Protein AF-A0A183VDT4-F1 (afdb_monomer_lite)

pLDDT: mean 70.48, std 14.15, range [27.38, 89.38]

Radius of gyration: 46.26 Å; chains: 1; bounding box: 141×77×136 Å

Foldseek 3Di:
DDDDDDDPVVVLLVVLLVVLVVLLPDPDDPVVSQVVLPDPDPSSLSSNLNNLVSNLVVPPDPVCLVVNLVSLLVSLLSLLVVLLVLVVVVVVVVVPDPDDDDPDDQDPSNVVNVVSLVVLLVSLVDVSCLVPVVSSLVSNVVSVPLVSQLSSCVVNVVLVSNLVSCVVVVVLVVSLVSCLVVLAQVCCLVCLLVSLVPPQQSSLVSVVVSPPSYDVVSCVVSLVSLVPDPVSLVSSLVSLVVCVVVVSDAQSSVLVNLVSCLVPPLPVNVVVLVVQDQALVSRRYDLVSNCVSVSPNLSSCSSVVVLQVSLVVCLVPHLVSSLVSLVVLVVVCVVVPDPPDDDDPDDNDDPVSSVSSLQVSCLRDVPPCVVPDDPPDDPVVSVVSNVVSVVVVVVVVVVVVVVVVVVVVVVVVVVVVVVVVVVVVVVVVVVVVVVVVVVVVVCCVVVVPDDDD

Sequence (453 aa):
MVFILRDPVTMWLSKYIAAAELLAQSSDPFEVSVLNFLSTADDRRDGLKRFLDLQLNKMTASEDMIRRDALVFWLLDVQLTELAELRQSGGRRSTLEPETGQAGVMTPAEIRLKNVKQQLELFFERPVVSSNREAVYKLMMSHADFDSQLALAQRLQDYETVIDIYLLQSQYKKALEVIQNQHIPMFYYKYSSVLIEQCPFELIAAWINEDTNLQADLLLPSLYRCQREPKMIAAALKYIKFVIGRGTASKSIHNFMISLSSTYKPNELFAYFEKCGLDKTLVPYDVEFALRLKQCSVHLYCVDGLYDEAVSLALTFDVELAKKCAMLTNESAEEESDLLLLGSNGPRFPLEMRRRIWMKIGSHSARDLLPFFPEFTTIEHFKDPLCACLKEHSGKIMELQREMKEATEELQREMKEATEVADEIHKQMAKLKKRSVAFFFLFFFEGGGRFGE

Organism: Toxocara canis (NCBI:txid6265)

Secondary structure (DSSP, 8-state):
-------HHHHHHHHHHHHHHHHHHS---HHHHHHTT-SS-HHHHHHHHHHHHHHHHH---GGGHHHHHHHHHHHHHHHHHHHHHHHHHHHHHHTTS-----TT---HHHHHHHHHHHHHHHHTTSHHHHHSHHHHHHHHHHTT-HHHHHHHHHHHT-HHHHHHHHHHTT-HHHHHHHHHHHT-HHHHHHHHHHHHHH-HHHHHHHHHHSTTT--GGGGHHHHHHGGG-HHHHHHHHHHHHHHHHHT---HHHHHHHHHHHHHH-HHHHHHHHHHH-S-TTT-SS-HHHHHTT-TTHHHHHHHHT-HHHHHHHHTTT-HHHHHHHHHHHHHTTTTTTT-TTS---PPPPPHHHHHHHHHHHHHH-TTS-GGG--TT--GGGGHHHHHHHHHHHHHHHHHHHHHHHHHHHHHHHHHHHHHHHHHHHHHHHHHHHHHHHHHHHHHHHHH-SS---

Structure (mmCIF, N/CA/C/O backbone):
data_AF-A0A183VDT4-F1
#
_entry.id   AF-A0A183VDT4-F1
#
loop_
_atom_site.group_PDB
_atom_site.id
_atom_site.type_symbol
_atom_site.label_atom_id
_atom_site.label_alt_id
_atom_site.label_comp_id
_atom_site.label_asym_id
_atom_site.label_entity_id
_atom_site.label_seq_id
_atom_site.pdbx_PDB_ins_code
_atom_site.Cartn_x
_atom_site.Cartn_y
_atom_site.Cartn_z
_atom_site.occupancy
_atom_site.B_iso_or_equiv
_atom_site.auth_seq_id
_atom_site.auth_comp_id
_atom_site.auth_asym_id
_atom_site.auth_atom_id
_atom_site.pdbx_PDB_model_num
ATOM 1 N N . MET A 1 1 ? -7.321 3.145 77.506 1.00 32.09 1 MET A N 1
ATOM 2 C CA . MET A 1 1 ? -6.122 2.368 77.137 1.00 32.09 1 MET A CA 1
ATOM 3 C C . MET A 1 1 ? -5.970 2.488 75.632 1.00 32.09 1 MET A C 1
ATOM 5 O O . MET A 1 1 ? -6.909 2.202 74.904 1.00 32.09 1 MET A O 1
ATOM 9 N N . VAL A 1 2 ? -4.870 3.110 75.232 1.00 35.31 2 VAL A N 1
ATOM 10 C CA . VAL A 1 2 ? -4.535 3.605 73.892 1.00 35.31 2 VAL A CA 1
ATOM 11 C C . VAL A 1 2 ? -4.244 2.449 72.934 1.00 35.31 2 VAL A C 1
ATOM 13 O O . VAL A 1 2 ? -3.482 1.580 73.325 1.00 35.31 2 VAL A O 1
ATOM 16 N N . PHE A 1 3 ? -4.786 2.488 71.711 1.00 27.38 3 PHE A N 1
ATOM 17 C CA . PHE A 1 3 ? -4.194 1.976 70.456 1.00 27.38 3 PHE A CA 1
ATOM 18 C C . PHE A 1 3 ? -4.944 2.674 69.295 1.00 27.38 3 PHE A C 1
ATOM 20 O O . PHE A 1 3 ? -6.103 2.376 69.040 1.00 27.38 3 PHE A O 1
ATOM 27 N N . ILE A 1 4 ? -4.493 3.857 68.861 1.00 31.55 4 ILE A N 1
ATOM 28 C CA . ILE A 1 4 ? -3.564 4.104 67.737 1.00 31.55 4 ILE A CA 1
ATOM 29 C C . ILE A 1 4 ? -4.237 3.908 66.360 1.00 31.55 4 ILE A C 1
ATOM 31 O O . ILE A 1 4 ? -4.468 2.791 65.918 1.00 31.55 4 ILE A O 1
ATOM 35 N N . LEU A 1 5 ? -4.519 5.057 65.725 1.00 35.22 5 LEU A N 1
ATOM 36 C CA . LEU A 1 5 ? -4.495 5.363 64.285 1.00 35.22 5 LEU A CA 1
ATOM 37 C C . LEU A 1 5 ? -4.929 4.242 63.315 1.00 35.22 5 LEU A C 1
ATOM 39 O O . LEU A 1 5 ? -4.122 3.420 62.892 1.00 35.22 5 LEU A O 1
ATOM 43 N N . ARG A 1 6 ? -6.188 4.296 62.862 1.00 29.97 6 ARG A N 1
ATOM 44 C CA . ARG A 1 6 ? -6.609 3.747 61.562 1.00 29.97 6 ARG A CA 1
ATOM 45 C C . ARG A 1 6 ? -7.329 4.838 60.775 1.00 29.97 6 ARG A C 1
ATOM 47 O O . ARG A 1 6 ? -8.146 5.568 61.328 1.00 29.97 6 ARG A O 1
ATOM 54 N N . ASP A 1 7 ? -6.942 4.970 59.517 1.00 31.56 7 ASP A N 1
ATOM 55 C CA . ASP A 1 7 ? -7.120 6.147 58.673 1.00 31.56 7 ASP A CA 1
ATOM 56 C C . ASP A 1 7 ? -8.562 6.681 58.583 1.00 31.56 7 ASP A C 1
ATOM 58 O O . ASP A 1 7 ? -9.485 5.912 58.287 1.00 31.56 7 ASP A O 1
ATOM 62 N N . PRO A 1 8 ? -8.776 8.007 58.724 1.00 31.92 8 PRO A N 1
ATOM 63 C CA . PRO A 1 8 ? -10.103 8.619 58.656 1.00 31.92 8 PRO A CA 1
ATOM 64 C C . PRO A 1 8 ? -10.796 8.415 57.302 1.00 31.92 8 PRO A C 1
ATOM 66 O O . PRO A 1 8 ? -12.018 8.438 57.248 1.00 31.92 8 PRO A O 1
ATOM 69 N N . VAL A 1 9 ? -10.059 8.134 56.224 1.00 38.28 9 VAL A N 1
ATOM 70 C CA . VAL A 1 9 ? -10.610 7.910 54.873 1.00 38.28 9 VAL A CA 1
ATOM 71 C C . VAL A 1 9 ? -11.508 6.665 54.810 1.00 38.28 9 VAL A C 1
ATOM 73 O O . VAL A 1 9 ? -12.520 6.656 54.117 1.00 38.28 9 VAL A O 1
ATOM 76 N N . THR A 1 10 ? -11.210 5.622 55.590 1.00 37.66 10 THR A N 1
ATOM 77 C CA . THR A 1 10 ? -11.985 4.364 55.561 1.00 37.66 10 THR A CA 1
ATOM 78 C C . THR A 1 10 ? -13.357 4.476 56.234 1.00 37.66 10 THR A C 1
ATOM 80 O O . THR A 1 10 ? -14.294 3.765 55.871 1.00 37.66 10 THR A O 1
ATOM 83 N N . MET A 1 11 ? -13.509 5.407 57.179 1.00 33.94 11 MET A N 1
ATOM 84 C CA . MET A 1 11 ? -14.724 5.557 57.983 1.00 33.94 11 MET A CA 1
ATOM 85 C C . MET A 1 11 ? -15.829 6.364 57.270 1.00 33.94 11 MET A C 1
ATOM 87 O O . MET A 1 11 ? -16.999 6.266 57.645 1.00 33.94 11 MET A O 1
ATOM 91 N N . TRP A 1 12 ? -15.486 7.134 56.230 1.00 38.72 12 TRP A N 1
ATOM 92 C CA . TRP A 1 12 ? -16.453 7.880 55.409 1.00 38.72 12 TRP A CA 1
ATOM 93 C C . TRP A 1 12 ? -16.992 7.061 54.227 1.00 38.72 12 TRP A C 1
ATOM 95 O O . TRP A 1 12 ? -18.193 7.133 53.965 1.00 38.72 12 TRP A O 1
ATOM 105 N N . LEU A 1 13 ? -16.175 6.197 53.607 1.00 45.81 13 LEU A N 1
ATOM 106 C CA . LEU A 1 13 ? -16.614 5.290 52.531 1.00 45.81 13 LEU A CA 1
ATOM 107 C C . LEU A 1 13 ? -17.767 4.363 52.961 1.00 45.81 13 LEU A C 1
ATOM 109 O O . LEU A 1 13 ? -18.722 4.149 52.216 1.00 45.81 13 LEU A O 1
ATOM 113 N N . SER A 1 14 ? -17.720 3.840 54.190 1.00 54.03 14 SER A N 1
ATOM 114 C CA . SER A 1 14 ? -18.731 2.894 54.683 1.00 54.03 14 SER A CA 1
ATOM 115 C C . SER A 1 14 ? -20.123 3.525 54.858 1.00 54.03 14 SER A C 1
ATOM 117 O O . SER A 1 14 ? -21.125 2.823 54.738 1.00 54.03 14 SER A O 1
ATOM 119 N N . LYS A 1 15 ? -20.214 4.846 55.085 1.00 65.31 15 LYS A N 1
ATOM 120 C CA . LYS A 1 15 ? -21.497 5.529 55.333 1.00 65.31 15 LYS A CA 1
ATOM 121 C C . LYS A 1 15 ? -22.358 5.644 54.079 1.00 65.31 15 LYS A C 1
ATOM 123 O O . LYS A 1 15 ? -23.569 5.473 54.168 1.00 65.31 15 LYS A O 1
ATOM 128 N N . TYR A 1 16 ? -21.752 5.908 52.924 1.00 67.12 16 TYR A N 1
ATOM 129 C CA . TYR A 1 16 ? -22.498 6.094 51.676 1.00 67.12 16 TYR A CA 1
ATOM 130 C C . TYR A 1 16 ? -22.903 4.767 51.029 1.00 67.12 16 TYR A C 1
ATOM 132 O O . TYR A 1 16 ? -23.996 4.675 50.479 1.00 67.12 16 TYR A O 1
ATOM 140 N N . ILE A 1 17 ? -22.084 3.721 51.169 1.00 71.06 17 ILE A N 1
ATOM 141 C CA . ILE A 1 17 ? -22.429 2.355 50.740 1.00 71.06 17 ILE A CA 1
ATOM 142 C C . ILE A 1 17 ? -23.601 1.814 51.576 1.00 71.06 17 ILE A C 1
ATOM 144 O O . ILE A 1 17 ? -24.560 1.281 51.022 1.00 71.06 17 ILE A O 1
ATOM 148 N N . ALA A 1 18 ? -23.577 2.018 52.898 1.00 68.69 18 ALA A N 1
ATOM 149 C CA . ALA A 1 18 ? -24.689 1.642 53.773 1.00 68.69 18 ALA A CA 1
ATOM 150 C C . ALA A 1 18 ? -25.957 2.473 53.494 1.00 68.69 18 ALA A C 1
ATOM 152 O O . ALA A 1 18 ? -27.064 1.937 53.486 1.00 68.69 18 ALA A O 1
ATOM 153 N N . ALA A 1 19 ? -25.810 3.773 53.210 1.00 67.50 19 ALA A N 1
ATOM 154 C CA . ALA A 1 19 ? -26.929 4.622 52.803 1.00 67.50 19 ALA A CA 1
ATOM 155 C C . ALA A 1 19 ? -27.547 4.166 51.470 1.00 67.50 19 ALA A C 1
ATOM 157 O O . ALA A 1 19 ? -28.767 4.180 51.331 1.00 67.50 19 ALA A O 1
ATOM 158 N N . ALA A 1 20 ? -26.729 3.713 50.516 1.00 70.44 20 ALA A N 1
ATOM 159 C CA . ALA A 1 20 ? -27.194 3.154 49.250 1.00 70.44 20 ALA A CA 1
ATOM 160 C C . ALA A 1 20 ? -28.019 1.873 49.444 1.00 70.44 20 ALA A C 1
ATOM 162 O O . ALA A 1 20 ? -29.028 1.692 48.770 1.00 70.44 20 ALA A O 1
ATOM 163 N N . GLU A 1 21 ? -27.642 1.004 50.385 1.00 72.19 21 GLU A N 1
ATOM 164 C CA . GLU A 1 21 ? -28.403 -0.212 50.704 1.00 72.19 21 GLU A CA 1
ATOM 165 C C . GLU A 1 21 ? -29.763 0.094 51.343 1.00 72.19 21 GLU A C 1
ATOM 167 O O . GLU A 1 21 ? -30.758 -0.548 51.001 1.00 72.19 21 GLU A O 1
ATOM 172 N N . LEU A 1 22 ? -29.826 1.111 52.208 1.00 70.31 22 LEU A N 1
ATOM 173 C CA . LEU A 1 22 ? -31.072 1.573 52.826 1.00 70.31 22 LEU A CA 1
ATOM 174 C C . LEU A 1 22 ? -31.999 2.256 51.811 1.00 70.31 22 LEU A C 1
ATOM 176 O O . LEU A 1 22 ? -33.182 1.929 51.753 1.00 70.31 22 LEU A O 1
ATOM 180 N N . LEU A 1 23 ? -31.462 3.144 50.969 1.00 67.62 23 LEU A N 1
ATOM 181 C CA . LEU A 1 23 ? -32.224 3.822 49.912 1.00 67.62 23 LEU A CA 1
ATOM 182 C C . LEU A 1 23 ? -32.642 2.870 48.790 1.00 67.62 23 LEU A C 1
ATOM 184 O O . LEU A 1 23 ? -33.663 3.075 48.146 1.00 67.62 23 LEU A O 1
ATOM 188 N N . ALA A 1 24 ? -31.889 1.795 48.551 1.00 66.88 24 ALA A N 1
ATOM 189 C CA . ALA A 1 24 ? -32.329 0.764 47.622 1.00 66.88 24 ALA A CA 1
ATOM 190 C C . ALA A 1 24 ? -33.569 0.029 48.148 1.00 66.88 24 ALA A C 1
ATOM 192 O O . ALA A 1 24 ? -34.346 -0.478 47.342 1.00 66.88 24 ALA A O 1
ATOM 193 N N . GLN A 1 25 ? -33.747 -0.080 49.469 1.00 69.56 25 GLN A N 1
ATOM 194 C CA . GLN A 1 25 ? -34.894 -0.733 50.109 1.00 69.56 25 GLN A CA 1
ATOM 195 C C . GLN A 1 25 ? -36.081 0.208 50.355 1.00 69.56 25 GLN A C 1
ATOM 197 O O . GLN A 1 25 ? -37.176 -0.290 50.612 1.00 69.56 25 GLN A O 1
ATOM 202 N N . SER A 1 26 ? -35.887 1.527 50.280 1.00 66.69 26 SER A N 1
ATOM 203 C CA . SER A 1 26 ? -36.968 2.492 50.470 1.00 66.69 26 SER A CA 1
ATOM 204 C C . SER A 1 26 ? -37.881 2.579 49.243 1.00 66.69 26 SER A C 1
ATOM 206 O O . SER A 1 26 ? -37.487 2.280 48.116 1.00 66.69 26 SER A O 1
ATOM 208 N N . SER A 1 27 ? -39.132 2.980 49.472 1.00 61.91 27 SER A N 1
ATOM 209 C CA . SER A 1 27 ? -40.151 3.181 48.429 1.00 61.91 27 SER A CA 1
ATOM 210 C C . SER A 1 27 ? -40.036 4.547 47.737 1.00 61.91 27 SER A C 1
ATOM 212 O O . SER A 1 27 ? -41.000 5.009 47.125 1.00 61.91 27 SER A O 1
ATOM 214 N N . ASP A 1 28 ? -38.899 5.225 47.887 1.00 66.62 28 ASP A N 1
ATOM 215 C CA . ASP A 1 28 ? -38.695 6.567 47.354 1.00 66.62 28 ASP A CA 1
ATOM 216 C C . ASP A 1 28 ? -38.531 6.529 45.825 1.00 66.62 28 ASP A C 1
ATOM 218 O O . ASP A 1 28 ? -37.969 5.570 45.283 1.00 66.62 28 ASP A O 1
ATOM 222 N N . PRO A 1 29 ? -38.999 7.566 45.103 1.00 73.06 29 PRO A N 1
ATOM 223 C CA . PRO A 1 29 ? -38.822 7.649 43.659 1.00 73.06 29 PRO A CA 1
ATOM 224 C C . PRO A 1 29 ? -37.334 7.656 43.289 1.00 73.06 29 PRO A C 1
ATOM 226 O O . PRO A 1 29 ? -36.508 8.308 43.937 1.00 73.06 29 PRO A O 1
ATOM 229 N N . PHE A 1 30 ? -37.004 6.921 42.226 1.00 70.81 30 PHE A N 1
ATOM 230 C CA . PHE A 1 30 ? -35.634 6.659 41.782 1.00 70.81 30 PHE A CA 1
ATOM 231 C C . PHE A 1 30 ? -34.810 7.943 41.613 1.00 70.81 30 PHE A C 1
ATOM 233 O O . PHE A 1 30 ? -33.656 8.000 42.035 1.00 70.81 30 PHE A O 1
ATOM 240 N N . GLU A 1 31 ? -35.416 8.996 41.065 1.00 74.25 31 GLU A N 1
ATOM 241 C CA . GLU A 1 31 ? -34.773 10.282 40.794 1.00 74.25 31 GLU A CA 1
ATOM 242 C C . GLU A 1 31 ? -34.306 10.980 42.077 1.00 74.25 31 GLU A C 1
ATOM 244 O O . GLU A 1 31 ? -33.220 11.559 42.112 1.00 74.25 31 GLU A O 1
ATOM 249 N N . VAL A 1 32 ? -35.096 10.894 43.151 1.00 71.00 32 VAL A N 1
ATOM 250 C CA . VAL A 1 32 ? -34.778 11.525 44.441 1.00 71.00 32 VAL A CA 1
ATOM 251 C C . VAL A 1 32 ? -33.628 10.790 45.123 1.00 71.00 32 VAL A C 1
ATOM 253 O O . VAL A 1 32 ? -32.700 11.421 45.631 1.00 71.00 32 VAL A O 1
ATOM 256 N N . SER A 1 33 ? -33.640 9.458 45.069 1.00 70.25 33 SER A N 1
ATOM 257 C CA . SER A 1 33 ? -32.549 8.632 45.591 1.00 70.25 33 SER A CA 1
ATOM 258 C C . SER A 1 33 ? -31.241 8.871 44.834 1.00 70.25 33 SER A C 1
ATOM 260 O O . SER A 1 33 ? -30.191 8.996 45.459 1.00 70.25 33 SER A O 1
ATOM 262 N N . VAL A 1 34 ? -31.299 9.018 43.508 1.00 72.00 34 VAL A N 1
ATOM 263 C CA . VAL A 1 34 ? -30.141 9.313 42.648 1.00 72.00 34 VAL A CA 1
ATOM 264 C C . VAL A 1 34 ? -29.559 10.706 42.898 1.00 72.00 34 VAL A C 1
ATOM 266 O O . VAL A 1 34 ? -28.339 10.849 43.007 1.00 72.00 34 VAL A O 1
ATOM 269 N N . LEU A 1 35 ? -30.404 11.734 43.024 1.00 69.69 35 LEU A N 1
ATOM 270 C CA . LEU A 1 35 ? -29.964 13.119 43.232 1.00 69.69 35 LEU A CA 1
ATOM 271 C C . LEU A 1 35 ? -29.100 13.285 44.487 1.00 69.69 35 LEU A C 1
ATOM 273 O O . LEU A 1 35 ? -28.154 14.073 44.479 1.00 69.69 35 LEU A O 1
ATOM 277 N N . ASN A 1 36 ? -29.357 12.493 45.529 1.00 68.88 36 ASN A N 1
ATOM 278 C CA . ASN A 1 36 ? -28.558 12.501 46.756 1.00 68.88 36 ASN A CA 1
ATOM 279 C C . ASN A 1 36 ? -27.100 12.048 46.538 1.00 68.88 36 ASN A C 1
ATOM 281 O O . ASN A 1 36 ? -26.219 12.402 47.328 1.00 68.88 36 ASN A O 1
ATOM 285 N N . PHE A 1 37 ? -26.831 11.301 45.463 1.00 66.94 37 PHE A N 1
ATOM 286 C CA . PHE A 1 37 ? -25.516 10.743 45.151 1.00 66.94 37 PHE A CA 1
ATOM 287 C C . PHE A 1 37 ? -24.773 11.459 44.008 1.00 66.94 37 PHE A C 1
ATOM 289 O O . PHE A 1 37 ? -23.563 11.287 43.892 1.00 66.94 37 PHE A O 1
ATOM 296 N N . LEU A 1 38 ? -25.436 12.311 43.213 1.00 64.75 38 LEU A N 1
ATOM 297 C CA . LEU A 1 38 ? -24.864 12.993 42.032 1.00 64.75 38 LEU A CA 1
ATOM 298 C C . LEU A 1 38 ? -23.817 14.094 42.328 1.00 64.75 38 LEU A C 1
ATOM 300 O O . LEU A 1 38 ? -23.376 14.798 41.422 1.00 64.75 38 LEU A O 1
ATOM 304 N N . SER A 1 39 ? -23.395 14.284 43.580 1.00 61.59 39 SER A N 1
ATOM 305 C CA . SER A 1 39 ? -22.390 15.302 43.922 1.00 61.59 39 SER A CA 1
ATOM 306 C C . SER A 1 39 ? -20.956 14.857 43.608 1.00 61.59 39 SER A C 1
ATOM 308 O O . SER A 1 39 ? -20.623 13.688 43.772 1.00 61.59 39 SER A O 1
ATOM 310 N N . THR A 1 40 ? -20.075 15.814 43.310 1.00 54.34 40 THR A N 1
ATOM 311 C CA . THR A 1 40 ? -18.668 15.636 42.890 1.00 54.34 40 THR A CA 1
ATOM 312 C C . THR A 1 40 ? -17.706 15.016 43.917 1.00 54.34 40 THR A C 1
ATOM 314 O O . THR A 1 40 ? -16.523 14.886 43.620 1.00 54.34 40 THR A O 1
ATOM 317 N N . ALA A 1 41 ? -18.166 14.625 45.108 1.00 58.94 41 ALA A N 1
ATOM 318 C CA . ALA A 1 41 ? -17.316 13.999 46.120 1.00 58.94 41 ALA A CA 1
ATOM 319 C C . ALA A 1 41 ? -17.096 12.503 45.821 1.00 58.94 41 ALA A C 1
ATOM 321 O O . ALA A 1 41 ? -18.072 11.756 45.720 1.00 58.94 41 ALA A O 1
ATOM 322 N N . ASP A 1 42 ? -15.831 12.072 45.738 1.00 59.47 42 ASP A N 1
ATOM 323 C CA . ASP A 1 42 ? -15.411 10.687 45.436 1.00 59.47 42 ASP A CA 1
ATOM 324 C C . ASP A 1 42 ? -16.174 9.633 46.254 1.00 59.47 42 ASP A C 1
ATOM 326 O O . ASP A 1 42 ? -16.679 8.655 45.706 1.00 59.47 42 ASP A O 1
ATOM 330 N N . ASP A 1 43 ? -16.369 9.881 47.551 1.00 62.53 43 ASP A N 1
ATOM 331 C CA . ASP A 1 43 ? -17.018 8.933 48.465 1.00 62.53 43 ASP A CA 1
ATOM 332 C C . ASP A 1 43 ? -18.502 8.667 48.135 1.00 62.53 43 ASP A C 1
ATOM 334 O O . ASP A 1 43 ? -19.059 7.643 48.536 1.00 62.53 43 ASP A O 1
ATOM 338 N N . ARG A 1 44 ? -19.172 9.577 47.408 1.00 67.38 44 ARG A N 1
ATOM 339 C CA . ARG A 1 44 ? -20.587 9.419 47.024 1.00 67.38 44 ARG A CA 1
ATOM 340 C C . ARG A 1 44 ? -20.764 8.641 45.724 1.00 67.38 44 ARG A C 1
ATOM 342 O O . ARG A 1 44 ? -21.829 8.056 45.528 1.00 67.38 44 ARG A O 1
ATOM 349 N N . ARG A 1 45 ? -19.728 8.562 44.881 1.00 70.25 45 ARG A N 1
ATOM 350 C CA . ARG A 1 45 ? -19.760 7.773 43.638 1.00 70.25 45 ARG A CA 1
ATOM 351 C C . ARG A 1 45 ? -19.744 6.279 43.912 1.00 70.25 45 ARG A C 1
ATOM 353 O O . ARG A 1 45 ? -20.463 5.543 43.249 1.00 70.25 45 ARG A O 1
ATOM 360 N N . ASP A 1 46 ? -19.007 5.827 44.922 1.00 71.25 46 ASP A N 1
ATOM 361 C CA . ASP A 1 46 ? -19.032 4.415 45.323 1.00 71.25 46 ASP A CA 1
ATOM 362 C C . ASP A 1 46 ? -20.398 4.010 45.898 1.00 71.25 46 ASP A C 1
ATOM 364 O O . ASP A 1 46 ? -20.903 2.923 45.608 1.00 71.25 46 ASP A O 1
ATOM 368 N N . GLY A 1 47 ? -21.049 4.922 46.631 1.00 72.44 47 GLY A N 1
ATOM 369 C CA . GLY A 1 47 ? -22.450 4.778 47.037 1.00 72.44 47 GLY A CA 1
ATOM 370 C C . GLY A 1 47 ? -23.399 4.703 45.836 1.00 72.44 47 GLY A C 1
ATOM 371 O O . GLY A 1 47 ? -24.252 3.818 45.785 1.00 72.44 47 GLY A O 1
ATOM 372 N N . LEU A 1 48 ? -23.203 5.566 44.831 1.00 77.25 48 LEU A N 1
ATOM 373 C CA . LEU A 1 48 ? -23.983 5.553 43.592 1.00 77.25 48 LEU A CA 1
ATOM 374 C C . LEU A 1 48 ? -23.836 4.226 42.837 1.00 77.25 48 LEU A C 1
ATOM 376 O O . LEU A 1 48 ? -24.843 3.600 42.522 1.00 77.25 48 LEU A O 1
ATOM 380 N N . LYS A 1 49 ? -22.605 3.758 42.588 1.00 76.75 49 LYS A N 1
ATOM 381 C CA . LYS A 1 49 ? -22.352 2.473 41.910 1.00 76.75 49 LYS A CA 1
ATOM 382 C C . LYS A 1 49 ? -23.052 1.323 42.629 1.00 76.75 49 LYS A C 1
ATOM 384 O O . LYS A 1 49 ? -23.728 0.519 41.992 1.00 76.75 49 LYS A O 1
ATOM 389 N N . ARG A 1 50 ? -22.950 1.279 43.965 1.00 76.06 50 ARG A N 1
ATOM 390 C CA . ARG A 1 50 ? -23.613 0.256 44.784 1.00 76.06 50 ARG A CA 1
ATOM 391 C C . ARG A 1 50 ? -25.134 0.336 44.678 1.00 76.06 50 ARG A C 1
ATOM 393 O O . ARG A 1 50 ? -25.777 -0.703 44.543 1.00 76.06 50 ARG A O 1
ATOM 400 N N . PHE A 1 51 ? -25.705 1.538 44.728 1.00 77.81 51 PHE A N 1
ATOM 401 C CA . PHE A 1 51 ? -27.142 1.749 44.553 1.00 77.81 51 PHE A CA 1
ATOM 402 C C . PHE A 1 51 ? -27.611 1.251 43.1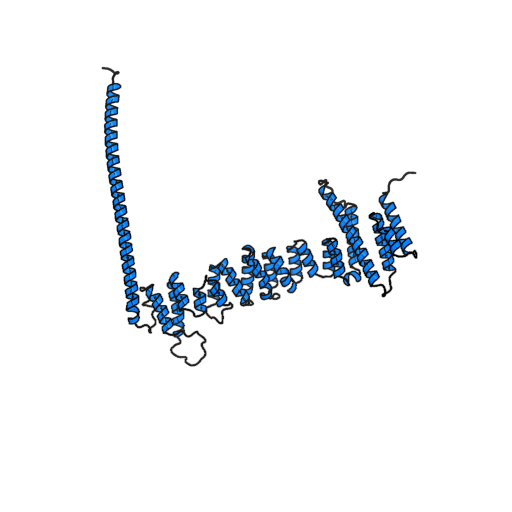78 1.00 77.81 51 PHE A C 1
ATOM 404 O O . PHE A 1 51 ? -28.588 0.507 43.099 1.00 77.81 51 PHE A O 1
ATOM 411 N N . LEU A 1 52 ? -26.883 1.590 42.110 1.00 76.38 52 LEU A N 1
ATOM 412 C CA . LEU A 1 52 ? -27.202 1.172 40.743 1.00 76.38 52 LEU A CA 1
ATOM 413 C C . LEU A 1 52 ? -27.109 -0.345 40.558 1.00 76.38 52 LEU A C 1
ATOM 415 O O . LEU A 1 52 ? -28.020 -0.932 39.977 1.00 76.38 52 LEU A O 1
ATOM 419 N N . ASP A 1 53 ? -26.083 -1.002 41.105 1.00 77.94 53 ASP A N 1
ATOM 420 C CA . ASP A 1 53 ? -25.977 -2.468 41.069 1.00 77.94 53 ASP A CA 1
ATOM 421 C C . ASP A 1 53 ? -27.127 -3.149 41.830 1.00 77.94 53 ASP A C 1
ATOM 423 O O . ASP A 1 53 ? -27.668 -4.160 41.377 1.00 77.94 53 ASP A O 1
ATOM 427 N N . LEU A 1 54 ? -27.545 -2.601 42.976 1.00 76.62 54 LEU A N 1
ATOM 428 C CA . LEU A 1 54 ? -28.677 -3.136 43.740 1.00 76.62 54 LEU A CA 1
ATOM 429 C C . LEU A 1 54 ? -30.004 -2.966 42.995 1.00 76.62 54 LEU A C 1
ATOM 431 O O . LEU A 1 54 ? -30.816 -3.891 42.997 1.00 76.62 54 LEU A O 1
ATOM 435 N N . GLN A 1 55 ? -30.217 -1.827 42.335 1.00 74.12 55 GLN A N 1
ATOM 436 C CA . GLN A 1 55 ? -31.400 -1.605 41.499 1.00 74.12 55 GLN A CA 1
ATOM 437 C C . GLN A 1 55 ? -31.404 -2.530 40.278 1.00 74.12 55 GLN A C 1
ATOM 439 O O . GLN A 1 55 ? -32.422 -3.150 39.973 1.00 74.12 55 GLN A O 1
ATOM 444 N N . LEU A 1 56 ? -30.249 -2.721 39.640 1.00 73.62 56 LEU A N 1
ATOM 445 C CA . LEU A 1 56 ? -30.108 -3.618 38.497 1.00 73.62 56 LEU A CA 1
ATOM 446 C C . LEU A 1 56 ? -30.374 -5.087 38.863 1.00 73.62 56 LEU A C 1
ATOM 448 O O . LEU A 1 56 ? -30.992 -5.807 38.082 1.00 73.62 56 LEU A O 1
ATOM 452 N N . ASN A 1 57 ? -29.970 -5.527 40.058 1.00 74.75 57 ASN A N 1
ATOM 453 C CA . ASN A 1 57 ? -30.249 -6.883 40.546 1.00 74.75 57 ASN A CA 1
ATOM 454 C C . ASN A 1 57 ? -31.724 -7.103 40.921 1.00 74.75 57 ASN A C 1
ATOM 456 O O . ASN A 1 57 ? -32.205 -8.234 40.859 1.00 74.75 57 ASN A O 1
ATOM 460 N N . LYS A 1 58 ? -32.456 -6.045 41.292 1.00 74.31 58 LYS A N 1
ATOM 461 C CA . LYS A 1 58 ? -33.903 -6.116 41.558 1.00 74.31 58 LYS A CA 1
ATOM 462 C C . LYS A 1 58 ? -34.729 -6.218 40.275 1.00 74.31 58 LYS A C 1
ATOM 464 O O . LYS A 1 58 ? -35.773 -6.870 40.271 1.00 74.31 58 LYS A O 1
ATOM 469 N N . MET A 1 59 ? -34.257 -5.614 39.185 1.00 64.56 59 MET A N 1
ATOM 470 C CA . MET A 1 59 ? -34.935 -5.608 37.887 1.00 64.56 59 MET A CA 1
ATOM 471 C C . MET A 1 59 ? -34.723 -6.938 37.148 1.00 64.56 59 MET A C 1
ATOM 473 O O . MET A 1 59 ? -33.797 -7.098 36.355 1.00 64.56 59 MET A O 1
ATOM 477 N N . THR A 1 60 ? -35.579 -7.924 37.422 1.00 58.62 60 THR A N 1
ATOM 478 C CA . THR A 1 60 ? -35.550 -9.263 36.793 1.00 58.62 60 THR A CA 1
ATOM 479 C C . THR A 1 60 ? -36.572 -9.442 35.664 1.00 58.62 60 THR A C 1
ATOM 481 O O . THR A 1 60 ? -36.479 -10.415 34.919 1.00 58.62 60 THR A O 1
ATOM 484 N N . ALA A 1 61 ? -37.512 -8.507 35.496 1.00 56.47 61 ALA A N 1
ATOM 485 C CA . ALA A 1 61 ? -38.553 -8.577 34.472 1.00 56.47 61 ALA A CA 1
ATOM 486 C C . ALA A 1 61 ? -38.039 -8.179 33.074 1.00 56.47 61 ALA A C 1
ATOM 488 O O . ALA A 1 61 ? -37.270 -7.229 32.924 1.00 56.47 61 ALA A O 1
ATOM 489 N N . SER A 1 62 ? -38.508 -8.876 32.033 1.00 55.94 62 SER A N 1
ATOM 490 C CA . SER A 1 62 ? -38.173 -8.603 30.625 1.00 55.94 62 SER A CA 1
ATOM 491 C C . SER A 1 62 ? -38.732 -7.275 30.102 1.00 55.94 62 SER A C 1
ATOM 493 O O . SER A 1 62 ? -38.210 -6.731 29.136 1.00 55.94 62 SER A O 1
ATOM 495 N N . GLU A 1 63 ? -39.772 -6.728 30.734 1.00 56.84 63 GLU A N 1
ATOM 496 C CA . GLU A 1 63 ? -40.370 -5.437 30.353 1.00 56.84 63 GLU A CA 1
ATOM 497 C C . GLU A 1 63 ? -39.446 -4.240 30.653 1.00 56.84 63 GLU A C 1
ATOM 499 O O . GLU A 1 63 ? -39.618 -3.161 30.091 1.00 56.84 63 GLU A O 1
ATOM 504 N N . ASP A 1 64 ? -38.399 -4.449 31.459 1.00 66.19 64 ASP A N 1
ATOM 505 C CA . ASP A 1 64 ? -37.454 -3.412 31.876 1.00 66.19 64 ASP A CA 1
ATOM 506 C C . ASP A 1 64 ? -36.126 -3.428 31.115 1.00 66.19 64 ASP A C 1
ATOM 508 O O . ASP A 1 64 ? -35.192 -2.746 31.530 1.00 66.19 64 ASP A O 1
ATOM 512 N N . MET A 1 65 ? -36.010 -4.149 29.993 1.00 68.38 65 MET A N 1
ATOM 513 C CA . MET A 1 65 ? -34.744 -4.251 29.247 1.00 68.38 65 MET A CA 1
ATOM 514 C C . MET A 1 65 ? -34.131 -2.885 28.909 1.00 68.38 65 MET A C 1
ATOM 516 O O . MET A 1 65 ? -32.951 -2.677 29.153 1.00 68.38 65 MET A O 1
ATOM 520 N N . ILE A 1 66 ? -34.933 -1.914 28.462 1.00 76.06 66 ILE A N 1
ATOM 521 C CA . ILE A 1 66 ? -34.442 -0.563 28.133 1.00 76.06 66 ILE A CA 1
ATOM 522 C C . ILE A 1 66 ? -33.935 0.170 29.384 1.00 76.06 66 ILE A C 1
ATOM 524 O O . ILE A 1 66 ? -32.896 0.828 29.348 1.00 76.06 66 ILE A O 1
ATOM 528 N N . ARG A 1 67 ? -34.649 0.050 30.512 1.00 76.44 67 ARG A N 1
ATOM 529 C CA . ARG A 1 67 ? -34.241 0.658 31.790 1.00 76.44 67 ARG A CA 1
ATOM 530 C C . ARG A 1 67 ? -32.982 -0.003 32.336 1.00 76.44 67 ARG A C 1
ATOM 532 O O . ARG A 1 67 ? -32.085 0.683 32.815 1.00 76.44 67 ARG A O 1
ATOM 539 N N . ARG A 1 68 ? -32.892 -1.325 32.216 1.00 75.31 68 ARG A N 1
ATOM 540 C CA . ARG A 1 68 ? -31.723 -2.114 32.590 1.00 75.31 68 ARG A CA 1
ATOM 541 C C . ARG A 1 68 ? -30.512 -1.728 31.748 1.00 75.31 68 ARG A C 1
ATOM 543 O O . ARG A 1 68 ? -29.454 -1.488 32.318 1.00 75.31 68 ARG A O 1
ATOM 550 N N . ASP A 1 69 ? -30.674 -1.594 30.436 1.00 75.88 69 ASP A N 1
ATOM 551 C CA . ASP A 1 69 ? -29.614 -1.166 29.525 1.00 75.88 69 ASP A CA 1
ATOM 552 C C . ASP A 1 69 ? -29.152 0.258 29.846 1.00 75.88 69 ASP A C 1
ATOM 554 O O . ASP A 1 69 ? -27.952 0.503 29.945 1.00 75.88 69 ASP A O 1
ATOM 558 N N . ALA A 1 70 ? -30.080 1.182 30.116 1.00 80.25 70 ALA A N 1
ATOM 559 C CA . ALA A 1 70 ? -29.751 2.541 30.546 1.00 80.25 70 ALA A CA 1
ATOM 560 C C . ALA A 1 70 ? -28.978 2.571 31.877 1.00 80.25 70 ALA A C 1
ATOM 562 O O . ALA A 1 70 ? -28.000 3.307 31.999 1.00 80.25 70 ALA A O 1
ATOM 563 N N . LEU A 1 71 ? -29.360 1.743 32.858 1.00 78.12 71 LEU A N 1
ATOM 564 C CA . LEU A 1 71 ? -28.620 1.597 34.117 1.00 78.12 71 LEU A CA 1
ATOM 565 C C . LEU A 1 71 ? -27.220 1.014 33.895 1.00 78.12 71 LEU A C 1
ATOM 567 O O . LEU A 1 71 ? -26.271 1.466 34.530 1.00 78.12 71 LEU A O 1
ATOM 571 N N . VAL A 1 72 ? -27.075 0.043 32.986 1.00 78.19 72 VAL A N 1
ATOM 572 C CA . VAL A 1 72 ? -25.771 -0.520 32.600 1.00 78.19 72 VAL A CA 1
ATOM 573 C C . VAL A 1 72 ? -24.895 0.551 31.952 1.00 78.19 72 VAL A C 1
ATOM 575 O O . VAL A 1 72 ? -23.739 0.697 32.340 1.00 78.19 72 VAL A O 1
ATOM 578 N N . PHE A 1 73 ? -25.434 1.323 31.007 1.00 80.69 73 PHE A N 1
ATOM 579 C CA . PHE A 1 73 ? -24.698 2.409 30.362 1.00 80.69 73 PHE A CA 1
ATOM 580 C C . PHE A 1 73 ? -24.291 3.495 31.342 1.00 80.69 73 PHE A C 1
ATOM 582 O O . PHE A 1 73 ? -23.169 3.983 31.269 1.00 80.69 73 PHE A O 1
ATOM 589 N N . TRP A 1 74 ? -25.170 3.852 32.273 1.00 83.31 74 TRP A N 1
ATOM 590 C CA . TRP A 1 74 ? -24.849 4.867 33.261 1.00 83.31 74 TRP A CA 1
ATOM 591 C C . TRP A 1 74 ? -23.807 4.375 34.269 1.00 83.31 74 TRP A C 1
ATOM 593 O O . TRP A 1 74 ? -22.879 5.106 34.600 1.00 83.31 74 TRP A O 1
ATOM 603 N N . LEU A 1 75 ? -23.893 3.117 34.706 1.00 79.38 75 LEU A N 1
ATOM 604 C CA . LEU A 1 75 ? -22.870 2.523 35.563 1.00 79.38 75 LEU A CA 1
ATOM 605 C C . LEU A 1 75 ? -21.508 2.462 34.852 1.00 79.38 75 LEU A C 1
ATOM 607 O O . LEU A 1 75 ? -20.494 2.812 35.455 1.00 79.38 75 LEU A O 1
ATOM 611 N N . LEU A 1 76 ? -21.499 2.104 33.564 1.00 80.62 76 LEU A N 1
ATOM 612 C CA . LEU A 1 76 ? -20.304 2.156 32.724 1.00 80.62 76 LEU A CA 1
ATOM 613 C C . LEU A 1 76 ? -19.747 3.582 32.629 1.00 80.62 76 LEU A C 1
ATOM 615 O O . LEU A 1 76 ? -18.554 3.785 32.826 1.00 80.62 76 LEU A O 1
ATOM 619 N N . ASP A 1 77 ? -20.599 4.569 32.363 1.00 81.75 77 ASP A N 1
ATOM 620 C CA . ASP A 1 77 ? -20.218 5.978 32.245 1.00 81.75 77 ASP A CA 1
ATOM 621 C C . ASP A 1 77 ? -19.596 6.516 33.544 1.00 81.75 77 ASP A C 1
ATOM 623 O O . ASP A 1 77 ? -18.547 7.162 33.522 1.00 81.75 77 ASP A O 1
ATOM 627 N N . VAL A 1 78 ? -20.170 6.162 34.698 1.00 80.75 78 VAL A N 1
ATOM 628 C CA . VAL A 1 78 ? -19.624 6.512 36.019 1.00 80.75 78 VAL A CA 1
ATOM 629 C C . VAL A 1 78 ? -18.248 5.873 36.240 1.00 80.75 78 VAL A C 1
ATOM 631 O O . VAL A 1 78 ? -17.333 6.550 36.712 1.00 80.75 78 VAL A O 1
ATOM 634 N N . GLN A 1 79 ? -18.075 4.595 35.887 1.00 77.81 79 GLN A N 1
ATOM 635 C CA . GLN A 1 79 ? -16.785 3.901 36.003 1.00 77.81 79 GLN A CA 1
ATOM 636 C C . GLN A 1 79 ? -15.725 4.467 35.041 1.00 77.81 79 GLN A C 1
ATOM 638 O O . GLN A 1 79 ? -14.564 4.619 35.426 1.00 77.81 79 GLN A O 1
ATOM 643 N N . LEU A 1 80 ? -16.104 4.822 33.810 1.00 78.44 80 LEU A N 1
ATOM 644 C CA . LEU A 1 80 ? -15.207 5.447 32.831 1.00 78.44 80 LEU A CA 1
ATOM 645 C C . LEU A 1 80 ? -14.798 6.864 33.255 1.00 78.44 80 LEU A C 1
ATOM 647 O O . LEU A 1 80 ? -13.624 7.216 33.146 1.00 78.44 80 LEU A O 1
ATOM 651 N N . THR A 1 81 ? -15.732 7.643 33.809 1.00 80.94 81 THR A N 1
ATOM 652 C CA . THR A 1 81 ? -15.459 8.985 34.347 1.00 80.94 81 THR A CA 1
ATOM 653 C C . THR A 1 81 ? -14.453 8.920 35.495 1.00 80.94 81 THR A C 1
ATOM 655 O O . THR A 1 81 ? -13.480 9.673 35.526 1.00 80.94 81 THR A O 1
ATOM 658 N N . GLU A 1 82 ? -14.642 7.984 36.426 1.00 77.31 82 GLU A N 1
ATOM 659 C CA . GLU A 1 82 ? -13.697 7.761 37.521 1.00 77.31 82 GLU A CA 1
ATOM 660 C C . GLU A 1 82 ? -12.318 7.326 37.007 1.00 77.31 82 GLU A C 1
ATOM 662 O O . GLU A 1 82 ? -11.300 7.851 37.461 1.00 77.31 82 GLU A O 1
ATOM 667 N N . LEU A 1 83 ? -12.254 6.413 36.030 1.00 76.50 83 LEU A N 1
ATOM 668 C CA . LEU A 1 83 ? -10.980 6.044 35.409 1.00 76.50 83 LEU A CA 1
ATOM 669 C C . LEU A 1 83 ? -10.274 7.249 34.779 1.00 76.50 83 LEU A C 1
ATOM 671 O O . LEU A 1 83 ? -9.055 7.381 34.924 1.00 76.50 83 LEU A O 1
ATOM 675 N N . ALA A 1 84 ? -11.008 8.113 34.077 1.00 76.62 84 ALA A N 1
ATOM 676 C CA . ALA A 1 84 ? -10.449 9.301 33.444 1.00 76.62 84 ALA A CA 1
ATOM 677 C C . ALA A 1 84 ? -9.861 10.271 34.487 1.00 76.62 84 ALA A C 1
ATOM 679 O O . ALA A 1 84 ? -8.737 10.755 34.323 1.00 76.62 84 ALA A O 1
ATOM 680 N N . GLU A 1 85 ? -10.560 10.498 35.600 1.00 77.44 85 GLU A N 1
ATOM 681 C CA . GLU A 1 85 ? -10.091 11.349 36.701 1.00 77.44 85 GLU A CA 1
ATOM 682 C C . GLU A 1 85 ? -8.886 10.754 37.449 1.00 77.44 85 GLU A C 1
ATOM 684 O O . GLU A 1 85 ? -7.914 11.463 37.748 1.00 77.44 85 GLU A O 1
ATOM 689 N N . LEU A 1 86 ? -8.889 9.441 37.705 1.00 73.06 86 LEU A N 1
ATOM 690 C CA . LEU A 1 86 ? -7.758 8.741 38.323 1.00 73.06 86 LEU A CA 1
ATOM 691 C C . LEU A 1 86 ? -6.497 8.806 37.443 1.00 73.06 86 LEU A C 1
ATOM 693 O O . LEU A 1 86 ? -5.386 8.936 37.958 1.00 73.06 86 LEU A O 1
ATOM 697 N N . ARG A 1 87 ? -6.642 8.797 36.112 1.00 71.06 87 ARG A N 1
ATOM 698 C CA . ARG A 1 87 ? -5.514 8.985 35.181 1.00 71.06 87 ARG A CA 1
ATOM 699 C C . ARG A 1 87 ? -5.004 10.420 35.154 1.00 71.06 87 ARG A C 1
ATOM 701 O O . ARG A 1 87 ? -3.793 10.626 35.165 1.00 71.06 87 ARG A O 1
ATOM 708 N N . GLN A 1 88 ? -5.894 11.412 35.152 1.00 70.88 88 GLN A N 1
ATOM 709 C CA . GLN A 1 88 ? -5.492 12.824 35.193 1.00 70.88 88 GLN A CA 1
ATOM 710 C C . GLN A 1 88 ? -4.781 13.184 36.505 1.00 70.88 88 GLN A C 1
ATOM 712 O O . GLN A 1 88 ? -3.806 13.940 36.499 1.00 70.88 88 GLN A O 1
ATOM 717 N N . SER A 1 89 ? -5.236 12.627 37.630 1.00 67.69 89 SER A N 1
ATOM 718 C CA . SER A 1 89 ? -4.593 12.812 38.937 1.00 67.69 89 SER A CA 1
ATOM 719 C C . SER A 1 89 ? -3.267 12.052 39.063 1.00 67.69 89 SER A C 1
ATOM 721 O O . SER A 1 89 ? -2.330 12.582 39.663 1.00 67.69 89 SER A O 1
ATOM 723 N N . GLY A 1 90 ? -3.144 10.872 38.443 1.00 58.94 90 GLY A N 1
ATOM 724 C CA . GLY A 1 90 ? -1.879 10.141 38.318 1.00 58.94 90 GLY A CA 1
ATOM 725 C C . GLY A 1 90 ? -0.849 10.870 37.444 1.00 58.94 90 GLY A C 1
ATOM 726 O O . GLY A 1 90 ? 0.278 11.093 37.879 1.00 58.94 90 GLY A O 1
ATOM 727 N N . GLY A 1 91 ? -1.247 11.332 36.254 1.00 52.22 91 GLY A N 1
ATOM 728 C CA . GLY A 1 91 ? -0.359 12.023 35.310 1.00 52.22 91 GLY A CA 1
ATOM 729 C C . GLY A 1 91 ? 0.135 13.391 35.793 1.00 52.22 91 GLY A C 1
ATOM 730 O O . GLY A 1 91 ? 1.274 13.762 35.524 1.00 52.22 91 GLY A O 1
ATOM 731 N N . ARG A 1 92 ? -0.676 14.126 36.571 1.00 49.53 92 ARG A N 1
ATOM 732 C CA . ARG A 1 92 ? -0.256 15.395 37.202 1.00 49.53 92 ARG A CA 1
ATOM 733 C C . ARG A 1 92 ? 0.808 15.219 38.289 1.00 49.53 92 ARG A C 1
ATOM 735 O O . ARG A 1 92 ? 1.540 16.167 38.558 1.00 49.53 92 ARG A O 1
ATOM 742 N N . ARG A 1 93 ? 0.903 14.041 38.918 1.00 46.38 93 ARG A N 1
ATOM 743 C CA . ARG A 1 93 ? 1.933 13.753 39.932 1.00 46.38 93 ARG A CA 1
ATOM 744 C C . ARG A 1 93 ? 3.268 13.350 39.310 1.00 46.38 93 ARG A C 1
ATOM 746 O O . ARG A 1 93 ? 4.303 13.761 39.819 1.00 46.38 93 ARG A O 1
ATOM 753 N N . SER A 1 94 ? 3.257 12.660 38.170 1.00 45.88 94 SER A N 1
ATOM 754 C CA . SER A 1 94 ? 4.483 12.251 37.467 1.00 45.88 94 SER A CA 1
ATOM 755 C C . SER A 1 94 ? 5.326 13.418 36.929 1.00 45.88 94 SER A C 1
ATOM 757 O O . SER A 1 94 ? 6.516 13.246 36.703 1.00 45.88 94 SER A O 1
ATOM 759 N N . THR A 1 95 ? 4.750 14.609 36.727 1.00 47.16 95 THR A N 1
ATOM 760 C CA . THR A 1 95 ? 5.486 15.787 36.223 1.00 47.16 95 THR A CA 1
ATOM 761 C C . THR A 1 95 ? 6.089 16.678 37.312 1.00 47.16 95 THR A C 1
ATOM 763 O O . THR A 1 95 ? 6.832 17.598 36.981 1.00 47.16 95 THR A O 1
ATOM 766 N N . LEU A 1 96 ? 5.754 16.465 38.591 1.00 46.03 96 LEU A N 1
ATOM 767 C CA . LEU A 1 96 ? 6.130 17.375 39.685 1.00 46.03 96 LEU A CA 1
ATOM 768 C C . LEU A 1 96 ? 7.105 16.775 40.706 1.00 46.03 96 LEU A C 1
ATOM 770 O O . LEU A 1 96 ? 7.636 17.525 41.522 1.00 46.03 96 LEU A O 1
ATOM 774 N N . GLU A 1 97 ? 7.394 15.475 40.651 1.00 39.22 97 GLU A N 1
ATOM 775 C CA . GLU A 1 97 ? 8.335 14.835 41.575 1.00 39.22 97 GLU A CA 1
ATOM 776 C C . GLU A 1 97 ? 9.449 14.125 40.792 1.00 39.22 97 GLU A C 1
ATOM 778 O O . GLU A 1 97 ? 9.177 13.142 40.100 1.00 39.22 97 GLU A O 1
ATOM 783 N N . PRO A 1 98 ? 10.705 14.615 40.848 1.00 39.94 98 PRO A N 1
ATOM 784 C CA . PRO A 1 98 ? 11.825 13.888 40.288 1.00 39.94 98 PRO A CA 1
ATOM 785 C C . PRO A 1 98 ? 12.076 12.630 41.120 1.00 39.94 98 PRO A C 1
ATOM 787 O O . PRO A 1 98 ? 12.044 12.631 42.352 1.00 39.94 98 PRO A O 1
ATOM 790 N N . GLU A 1 99 ? 12.330 11.562 40.383 1.00 46.28 99 GLU A N 1
ATOM 791 C CA . GLU A 1 99 ? 12.588 10.203 40.818 1.00 46.28 99 GLU A CA 1
ATOM 792 C C . GLU A 1 99 ? 13.499 10.125 42.053 1.00 46.28 99 GLU A C 1
ATOM 794 O O . GLU A 1 99 ? 14.706 10.358 41.990 1.00 46.28 99 GLU A O 1
ATOM 799 N N . THR A 1 100 ? 12.932 9.725 43.191 1.00 35.88 100 THR A N 1
ATOM 800 C CA . THR A 1 100 ? 13.697 9.079 44.261 1.00 35.88 100 THR A CA 1
ATOM 801 C C . THR A 1 100 ? 13.187 7.656 44.388 1.00 35.88 100 THR A C 1
ATOM 803 O O . THR A 1 100 ? 12.030 7.400 44.709 1.00 35.88 100 THR A O 1
ATOM 806 N N . GLY A 1 101 ? 14.057 6.726 44.000 1.00 41.91 101 GLY A N 1
ATOM 807 C CA . GLY A 1 101 ? 13.714 5.342 43.742 1.00 41.91 101 GLY A CA 1
ATOM 808 C C . GLY A 1 101 ? 13.126 4.612 44.942 1.00 41.91 101 GLY A C 1
ATOM 809 O O . GLY A 1 101 ? 13.717 4.581 46.015 1.00 41.91 101 GLY A O 1
ATOM 810 N N . GLN A 1 102 ? 12.013 3.929 44.689 1.00 39.62 102 GLN A N 1
ATOM 811 C CA . GLN A 1 102 ? 11.690 2.621 45.250 1.00 39.62 102 GLN A CA 1
ATOM 812 C C . GLN A 1 102 ? 10.763 1.908 44.260 1.00 39.62 102 GLN A C 1
ATOM 814 O O . GLN A 1 102 ? 9.551 2.109 44.231 1.00 39.62 102 GLN A O 1
ATOM 819 N N . ALA A 1 103 ? 11.364 1.078 43.407 1.00 44.44 103 ALA A N 1
ATOM 820 C CA . ALA A 1 103 ? 10.641 0.133 42.573 1.00 44.44 103 ALA A CA 1
ATOM 821 C C . ALA A 1 103 ? 9.877 -0.848 43.480 1.00 44.44 103 ALA A C 1
ATOM 823 O O . ALA A 1 103 ? 10.494 -1.684 44.138 1.00 44.44 103 ALA A O 1
ATOM 824 N N . GLY A 1 104 ? 8.545 -0.737 43.532 1.00 45.75 104 GLY A N 1
ATOM 825 C CA . GLY A 1 104 ? 7.685 -1.806 44.055 1.00 45.75 104 GLY A CA 1
ATOM 826 C C . GLY A 1 104 ? 6.505 -1.409 44.946 1.00 45.75 104 GLY A C 1
ATOM 827 O O . GLY A 1 104 ? 5.646 -2.260 45.166 1.00 45.75 104 GLY A O 1
ATOM 828 N N . VAL A 1 105 ? 6.398 -0.170 45.445 1.00 45.53 105 VAL A N 1
ATOM 829 C CA . VAL A 1 105 ? 5.238 0.233 46.270 1.00 45.53 105 VAL A CA 1
ATOM 830 C C . VAL A 1 105 ? 4.209 0.943 45.399 1.00 45.53 105 VAL A C 1
ATOM 832 O O . VAL A 1 105 ? 4.316 2.133 45.128 1.00 45.53 105 VAL A O 1
ATOM 835 N N . MET A 1 106 ? 3.214 0.178 44.953 1.00 52.72 106 MET A N 1
ATOM 836 C CA . MET A 1 106 ? 2.087 0.678 44.168 1.00 52.72 106 MET A CA 1
ATOM 837 C C . MET A 1 106 ? 1.327 1.732 44.987 1.00 52.72 106 MET A C 1
ATOM 839 O O . MET A 1 106 ? 0.911 1.458 46.118 1.00 52.72 106 MET A O 1
ATOM 843 N N . THR A 1 107 ? 1.166 2.947 44.464 1.00 65.25 107 THR A N 1
ATOM 844 C CA . THR A 1 107 ? 0.498 4.023 45.215 1.00 65.25 107 THR A CA 1
ATOM 845 C C . THR A 1 107 ? -0.989 3.688 45.446 1.00 65.25 107 THR A C 1
ATOM 847 O O . THR A 1 107 ? -1.595 2.963 44.652 1.00 65.25 107 THR A O 1
ATOM 850 N N . PRO A 1 108 ? -1.655 4.212 46.497 1.00 64.56 108 PRO A N 1
ATOM 851 C CA . PRO A 1 108 ? -3.089 3.972 46.718 1.00 64.56 108 PRO A CA 1
ATOM 852 C C . PRO A 1 108 ? -3.974 4.343 45.515 1.00 64.56 108 PRO A C 1
ATOM 854 O O . PRO A 1 108 ? -5.014 3.723 45.294 1.00 64.56 108 PRO A O 1
ATOM 857 N N . ALA A 1 109 ? -3.545 5.327 44.717 1.00 59.91 109 ALA A N 1
ATOM 858 C CA . ALA A 1 109 ? -4.203 5.718 43.474 1.00 59.91 109 ALA A CA 1
ATOM 859 C C . ALA A 1 109 ? -4.032 4.661 42.367 1.00 59.91 109 ALA A C 1
ATOM 861 O O . ALA A 1 109 ? -4.999 4.343 41.681 1.00 59.91 109 ALA A O 1
ATOM 862 N N . GLU A 1 110 ? -2.850 4.054 42.235 1.00 65.44 110 GLU A N 1
ATOM 863 C CA . GLU A 1 110 ? -2.608 2.941 41.305 1.00 65.44 110 GLU A CA 1
ATOM 864 C C . GLU A 1 110 ? -3.387 1.678 41.697 1.00 65.44 110 GLU A C 1
ATOM 866 O O . GLU A 1 110 ? -3.910 0.981 40.827 1.00 65.44 110 GLU A O 1
ATOM 871 N N . ILE A 1 111 ? -3.521 1.392 42.999 1.00 70.88 111 ILE A N 1
ATOM 872 C CA . ILE A 1 111 ? -4.347 0.280 43.507 1.00 70.88 111 ILE A CA 1
ATOM 873 C C . ILE A 1 111 ? -5.817 0.506 43.165 1.00 70.88 111 ILE A C 1
ATOM 875 O O . ILE A 1 111 ? -6.471 -0.402 42.651 1.00 70.88 111 ILE A O 1
ATOM 879 N N . ARG A 1 112 ? -6.330 1.723 43.378 1.00 67.81 112 ARG A N 1
ATOM 880 C CA . ARG A 1 112 ? -7.695 2.081 42.967 1.00 67.81 112 ARG A CA 1
ATOM 881 C C . ARG A 1 112 ? -7.876 1.977 41.455 1.00 67.81 112 ARG A C 1
ATOM 883 O O . ARG A 1 112 ? -8.832 1.349 41.019 1.00 67.81 112 ARG A O 1
ATOM 890 N N . LEU A 1 113 ? -6.932 2.481 40.663 1.00 71.00 113 LEU A N 1
ATOM 891 C CA . LEU A 1 113 ? -6.973 2.381 39.203 1.00 71.00 113 LEU A CA 1
ATOM 892 C C . LEU A 1 113 ? -7.032 0.920 38.732 1.00 71.00 113 LEU A C 1
ATOM 894 O O . LEU A 1 113 ? -7.832 0.582 37.862 1.00 71.00 113 LEU A O 1
ATOM 898 N N . LYS A 1 114 ? -6.215 0.039 39.323 1.00 71.44 114 LYS A N 1
ATOM 899 C CA . LYS A 1 114 ? -6.216 -1.393 39.001 1.00 71.44 114 LYS A CA 1
ATOM 900 C C . LYS A 1 114 ? -7.537 -2.062 39.383 1.00 71.44 114 LYS A C 1
ATOM 902 O O . LYS A 1 114 ? -8.060 -2.840 38.592 1.00 71.44 114 LYS A O 1
ATOM 907 N N . ASN A 1 115 ? -8.092 -1.729 40.547 1.00 74.75 115 ASN A N 1
ATOM 908 C CA . ASN A 1 115 ? -9.378 -2.266 40.991 1.00 74.75 115 ASN A CA 1
ATOM 909 C C . ASN A 1 115 ? -10.527 -1.828 40.072 1.00 74.75 115 ASN A C 1
ATOM 911 O O . ASN A 1 115 ? -11.334 -2.665 39.682 1.00 74.75 115 ASN A O 1
ATOM 915 N N . VAL A 1 116 ? -10.582 -0.551 39.679 1.00 71.38 116 VAL A N 1
ATOM 916 C CA . VAL A 1 116 ? -11.623 -0.048 38.765 1.00 71.38 116 VAL A CA 1
ATOM 917 C C . VAL A 1 116 ? -11.476 -0.676 37.373 1.00 71.38 116 VAL A C 1
ATOM 919 O O . VAL A 1 116 ? -12.475 -1.077 36.783 1.00 71.38 116 VAL A O 1
ATOM 922 N N . LYS A 1 117 ? -10.244 -0.867 36.872 1.00 71.75 117 LYS A N 1
ATOM 923 C CA . LYS A 1 117 ? -10.003 -1.615 35.622 1.00 71.75 117 LYS A CA 1
ATOM 924 C C . LYS A 1 117 ? -10.504 -3.061 35.704 1.00 71.75 117 LYS A C 1
ATOM 926 O O . LYS A 1 117 ? -11.207 -3.499 34.804 1.00 71.75 117 LYS A O 1
ATOM 931 N N . GLN A 1 118 ? -10.213 -3.777 36.791 1.00 73.56 118 GLN A N 1
ATOM 932 C CA . GLN A 1 118 ? -10.725 -5.140 36.997 1.00 73.56 118 GLN A CA 1
ATOM 933 C C . GLN A 1 118 ? -12.256 -5.179 37.092 1.00 73.56 118 GLN A C 1
ATOM 935 O O . GLN A 1 118 ? -12.888 -6.087 36.558 1.00 73.56 118 GLN A O 1
ATOM 940 N N . GLN A 1 119 ? -12.869 -4.188 37.743 1.00 72.44 119 GLN A N 1
ATOM 941 C CA . GLN A 1 119 ? -14.326 -4.076 37.801 1.00 72.44 119 GLN A CA 1
ATOM 942 C C . GLN A 1 119 ? -14.940 -3.821 36.425 1.00 72.44 119 GLN A C 1
ATOM 944 O O . GLN A 1 119 ? -15.987 -4.389 36.133 1.00 72.44 119 GLN A O 1
ATOM 949 N N . LEU A 1 120 ? -14.294 -3.017 35.579 1.00 74.19 120 LEU A N 1
ATOM 950 C CA . LEU A 1 120 ? -14.717 -2.803 34.196 1.00 74.19 120 LEU A CA 1
ATOM 951 C C . LEU A 1 120 ? -14.556 -4.057 33.339 1.00 74.19 120 LEU A C 1
ATOM 953 O O . LEU A 1 120 ? -15.462 -4.385 32.581 1.00 74.19 120 LEU A O 1
ATOM 957 N N . GLU A 1 121 ? -13.461 -4.802 33.497 1.00 70.38 121 GLU A N 1
ATOM 958 C CA . GLU A 1 121 ? -13.278 -6.089 32.814 1.00 70.38 121 GLU A CA 1
ATOM 959 C C . GLU A 1 121 ? -14.404 -7.074 33.157 1.00 70.38 121 GLU A C 1
ATOM 961 O O . GLU A 1 121 ? -14.992 -7.660 32.251 1.00 70.38 121 GLU A O 1
ATOM 966 N N . LEU A 1 122 ? -14.770 -7.186 34.439 1.00 71.31 122 LEU A N 1
ATOM 967 C CA . LEU A 1 122 ? -15.927 -7.977 34.884 1.00 71.31 122 LEU A CA 1
ATOM 968 C C . LEU A 1 122 ? -17.256 -7.404 34.371 1.00 71.31 122 LEU A C 1
ATOM 970 O O . LEU A 1 122 ? -18.201 -8.140 34.093 1.00 71.31 122 LEU A O 1
ATOM 974 N N . PHE A 1 123 ? -17.357 -6.082 34.239 1.00 72.38 123 PHE A N 1
ATOM 975 C CA . PHE A 1 123 ? -18.551 -5.427 33.717 1.00 72.38 123 PHE A CA 1
ATOM 976 C C . PHE A 1 123 ? -18.788 -5.755 32.239 1.00 72.38 123 PHE A C 1
ATOM 978 O O . PHE A 1 123 ? -19.933 -5.940 31.818 1.00 72.38 123 PHE A O 1
ATOM 985 N N . PHE A 1 124 ? -17.710 -5.903 31.468 1.00 71.19 124 PHE A N 1
ATOM 986 C CA . PHE A 1 124 ? -17.758 -6.296 30.063 1.00 71.19 124 PHE A CA 1
ATOM 987 C C . PHE A 1 124 ? -18.212 -7.746 29.840 1.00 71.19 124 PHE A C 1
ATOM 989 O O . PHE A 1 124 ? -18.621 -8.076 28.729 1.00 71.19 124 PHE A O 1
ATOM 996 N N . GLU A 1 125 ? -18.238 -8.595 30.875 1.00 69.38 125 GLU A N 1
ATOM 997 C CA . GLU A 1 125 ? -18.801 -9.954 30.796 1.00 69.38 125 GLU A CA 1
ATOM 998 C C . GLU A 1 125 ? -20.340 -9.964 30.717 1.00 69.38 125 GLU A C 1
ATOM 1000 O O . GLU A 1 125 ? -20.952 -10.994 30.422 1.00 69.38 125 GLU A O 1
ATOM 1005 N N . ARG A 1 126 ? -21.006 -8.828 30.970 1.00 72.75 126 ARG A N 1
ATOM 1006 C CA . ARG A 1 126 ? -22.472 -8.756 30.957 1.00 72.75 126 ARG A CA 1
ATOM 1007 C C . ARG A 1 126 ? -23.019 -8.811 29.517 1.00 72.75 126 ARG A C 1
ATOM 1009 O O . ARG A 1 126 ? -22.558 -8.065 28.653 1.00 72.75 126 ARG A O 1
ATOM 1016 N N . PRO A 1 127 ? -24.092 -9.584 29.251 1.00 68.06 127 PRO A N 1
ATOM 1017 C CA . PRO A 1 127 ? -24.630 -9.770 27.896 1.00 68.06 127 PRO A CA 1
ATOM 1018 C C . PRO A 1 127 ? -25.135 -8.467 27.253 1.00 68.06 127 PRO A C 1
ATOM 1020 O O . PRO A 1 127 ? -25.062 -8.316 26.035 1.00 68.06 127 PRO A O 1
ATOM 1023 N N . VAL A 1 128 ? -25.569 -7.493 28.059 1.00 69.75 128 VAL A N 1
ATOM 1024 C CA . VAL A 1 128 ? -26.007 -6.159 27.604 1.00 69.75 128 VAL A CA 1
ATOM 1025 C C . VAL A 1 128 ? -24.906 -5.425 26.828 1.00 69.75 128 VAL A C 1
ATOM 1027 O O . VAL A 1 128 ? -25.179 -4.787 25.812 1.00 69.75 128 VAL A O 1
ATOM 1030 N N . VAL A 1 129 ? -23.648 -5.579 27.253 1.00 70.69 129 VAL A N 1
ATOM 1031 C CA . VAL A 1 129 ? -22.482 -4.970 26.593 1.00 70.69 129 VAL A CA 1
ATOM 1032 C C . VAL A 1 129 ? -22.274 -5.583 25.206 1.00 70.69 129 VAL A C 1
ATOM 1034 O O . VAL A 1 129 ? -22.010 -4.871 24.240 1.00 70.69 129 VAL A O 1
ATOM 1037 N N . SER A 1 130 ? -22.472 -6.899 25.081 1.00 68.25 130 SER A N 1
ATOM 1038 C CA . SER A 1 130 ? -22.360 -7.603 23.799 1.00 68.25 130 SER A CA 1
ATOM 1039 C C . SER A 1 130 ? -23.511 -7.305 22.827 1.00 68.25 130 SER A C 1
ATOM 1041 O O . SER A 1 130 ? -23.298 -7.377 21.615 1.00 68.25 130 SER A O 1
ATOM 1043 N N . SER A 1 131 ? -24.694 -6.955 23.353 1.00 74.69 131 SER A N 1
ATOM 1044 C CA . SER A 1 131 ? -25.897 -6.621 22.579 1.00 74.69 131 SER A CA 1
ATOM 1045 C C . SER A 1 131 ? -25.830 -5.213 21.984 1.00 74.69 131 SER A C 1
ATOM 1047 O O . SER A 1 131 ? -26.177 -5.023 20.823 1.00 74.69 131 SER A O 1
ATOM 1049 N N . ASN A 1 132 ? -25.338 -4.228 22.745 1.00 78.88 132 ASN A N 1
ATOM 1050 C CA . ASN A 1 132 ? -25.367 -2.816 22.349 1.00 78.88 132 ASN A CA 1
ATOM 1051 C C . ASN A 1 132 ? -23.963 -2.235 22.095 1.00 78.88 132 ASN A C 1
ATOM 1053 O O . ASN A 1 132 ? -23.598 -1.185 22.629 1.00 78.88 132 ASN A O 1
ATOM 1057 N N . ARG A 1 133 ? -23.171 -2.914 21.257 1.00 78.50 133 ARG A N 1
ATOM 1058 C CA . ARG A 1 133 ? -21.743 -2.612 21.019 1.00 78.50 133 ARG A CA 1
ATOM 1059 C C . ARG A 1 133 ? -21.482 -1.166 20.592 1.00 78.50 133 ARG A C 1
ATOM 1061 O O . ARG A 1 133 ? -20.620 -0.503 21.155 1.00 78.50 133 ARG A O 1
ATOM 1068 N N . GLU A 1 134 ? -22.250 -0.650 19.633 1.00 79.19 134 GLU A N 1
ATOM 1069 C CA . GLU A 1 134 ? -22.041 0.694 19.074 1.00 79.19 134 GLU A CA 1
ATOM 1070 C C . GLU A 1 134 ? -22.208 1.806 20.124 1.00 79.19 134 GLU A C 1
ATOM 1072 O O . GLU A 1 134 ? -21.423 2.755 20.170 1.00 79.19 134 GLU A O 1
ATOM 1077 N N . ALA A 1 135 ? -23.209 1.676 20.999 1.00 78.31 135 ALA A N 1
ATOM 1078 C CA . ALA A 1 135 ? -23.454 2.633 22.073 1.00 78.31 135 ALA A CA 1
ATOM 1079 C C . ALA A 1 135 ? -22.336 2.595 23.126 1.00 78.31 135 ALA A C 1
ATOM 1081 O O . ALA A 1 135 ? -21.870 3.649 23.558 1.00 78.31 135 ALA A O 1
ATOM 1082 N N . VAL A 1 136 ? -21.854 1.394 23.477 1.00 81.25 136 VAL A N 1
ATOM 1083 C CA . VAL A 1 136 ? -20.699 1.219 24.370 1.00 81.25 136 VAL A CA 1
ATOM 1084 C C . VAL A 1 136 ? -19.459 1.888 23.774 1.00 81.25 136 VAL A C 1
ATOM 1086 O O . VAL A 1 136 ? -18.830 2.699 24.449 1.00 81.25 136 VAL A O 1
ATOM 1089 N N . TYR A 1 137 ? -19.138 1.638 22.500 1.00 80.69 137 TYR A N 1
ATOM 1090 C CA . TYR A 1 137 ? -17.984 2.267 21.850 1.00 80.69 137 TYR A CA 1
ATOM 1091 C C . TYR A 1 137 ? -18.093 3.793 21.808 1.00 80.69 137 TYR A C 1
ATOM 1093 O O . TYR A 1 137 ? -17.117 4.478 22.108 1.00 80.69 137 TYR A O 1
ATOM 1101 N N . LYS A 1 138 ? -19.274 4.347 21.502 1.00 79.75 138 LYS A N 1
ATOM 1102 C CA . LYS A 1 138 ? -19.508 5.802 21.517 1.00 79.75 138 LYS A CA 1
ATOM 1103 C C . LYS A 1 138 ? -19.263 6.422 22.893 1.00 79.75 138 LYS A C 1
ATOM 1105 O O . LYS A 1 138 ? -18.583 7.444 22.971 1.00 79.75 138 LYS A O 1
ATOM 1110 N N . LEU A 1 139 ? -19.750 5.787 23.960 1.00 79.44 139 LEU A N 1
ATOM 1111 C CA . LEU A 1 139 ? -19.494 6.223 25.338 1.00 79.44 139 LEU A CA 1
ATOM 1112 C C . LEU A 1 139 ? -18.012 6.111 25.705 1.00 79.44 139 LEU A C 1
ATOM 1114 O O . LEU A 1 139 ? -17.440 6.998 26.327 1.00 79.44 139 LEU A O 1
ATOM 1118 N N . MET A 1 140 ? -17.338 5.043 25.290 1.00 78.00 140 MET A N 1
ATOM 1119 C CA . MET A 1 140 ? -15.915 4.901 25.587 1.00 78.00 140 MET A CA 1
ATOM 1120 C C . MET A 1 140 ? -15.057 5.914 24.821 1.00 78.00 140 MET A C 1
ATOM 1122 O O . MET A 1 140 ? -14.057 6.392 25.364 1.00 78.00 140 MET A O 1
ATOM 1126 N N . MET A 1 141 ? -15.441 6.267 23.589 1.00 76.50 141 MET A N 1
ATOM 1127 C CA . MET A 1 141 ? -14.768 7.298 22.795 1.00 76.50 141 MET A CA 1
ATOM 1128 C C . MET A 1 141 ? -14.852 8.678 23.455 1.00 76.50 141 MET A C 1
ATOM 1130 O O . MET A 1 141 ? -13.857 9.402 23.427 1.00 76.50 141 MET A O 1
ATOM 1134 N N . SER A 1 142 ? -15.968 9.035 24.108 1.00 78.19 142 SER A N 1
ATOM 1135 C CA . SER A 1 142 ? -16.081 10.329 24.807 1.00 78.19 142 SER A CA 1
ATOM 1136 C C . SER A 1 142 ? -15.145 10.459 26.010 1.00 78.19 142 SER A C 1
ATOM 1138 O O . SER A 1 142 ? -14.729 11.568 26.334 1.00 78.19 142 SER A O 1
ATOM 1140 N N . HIS A 1 143 ? -14.764 9.340 26.633 1.00 73.38 143 HIS A N 1
ATOM 1141 C CA . HIS A 1 143 ? -13.826 9.316 27.765 1.00 73.38 143 HIS A CA 1
ATOM 1142 C C . HIS A 1 143 ? -12.354 9.156 27.356 1.00 73.38 143 HIS A C 1
ATOM 1144 O O . HIS A 1 143 ? -11.480 9.137 28.221 1.00 73.38 143 HIS A O 1
ATOM 1150 N N . ALA A 1 144 ? -12.063 9.043 26.053 1.00 65.50 144 ALA A N 1
ATOM 1151 C CA . ALA A 1 144 ? -10.718 8.842 25.498 1.00 65.50 144 ALA A CA 1
ATOM 1152 C C . ALA A 1 144 ? -9.935 7.663 26.127 1.00 65.50 144 ALA A C 1
ATOM 1154 O O . ALA A 1 144 ? -8.702 7.667 26.179 1.00 65.50 144 ALA A O 1
ATOM 1155 N N . ASP A 1 145 ? -10.638 6.629 26.604 1.00 73.62 145 ASP A N 1
ATOM 1156 C CA . ASP A 1 145 ? -10.008 5.449 27.197 1.00 73.62 145 ASP A CA 1
ATOM 1157 C C . ASP A 1 145 ? -9.708 4.371 26.152 1.00 73.62 145 ASP A C 1
ATOM 1159 O O . ASP A 1 145 ? -10.397 3.357 26.055 1.00 73.62 145 ASP A O 1
ATOM 1163 N N . PHE A 1 146 ? -8.638 4.575 25.391 1.00 74.38 146 PHE A N 1
ATOM 1164 C CA . PHE A 1 146 ? -8.234 3.618 24.367 1.00 74.38 146 PHE A CA 1
ATOM 1165 C C . PHE A 1 146 ? -7.821 2.242 24.925 1.00 74.38 146 PHE A C 1
ATOM 1167 O O . PHE A 1 146 ? -8.064 1.239 24.265 1.00 74.38 146 PHE A O 1
ATOM 1174 N N . ASP A 1 147 ? -7.232 2.163 26.126 1.00 76.75 147 ASP A N 1
ATOM 1175 C CA . ASP A 1 147 ? -6.783 0.887 26.713 1.00 76.75 147 ASP A CA 1
ATOM 1176 C C . ASP A 1 147 ? -7.970 -0.022 27.049 1.00 76.75 147 ASP A C 1
ATOM 1178 O O . ASP A 1 147 ? -7.976 -1.207 26.712 1.00 76.75 147 ASP A O 1
ATOM 1182 N N . SER A 1 148 ? -8.995 0.541 27.697 1.00 75.75 148 SER A N 1
ATOM 1183 C CA . SER A 1 148 ? -10.216 -0.202 28.020 1.00 75.75 148 SER A CA 1
ATOM 1184 C C . SER A 1 148 ? -11.007 -0.530 26.756 1.00 75.75 148 SER A C 1
ATOM 1186 O O . SER A 1 148 ? -11.563 -1.623 26.664 1.00 75.75 148 SER A O 1
ATOM 1188 N N . GLN A 1 149 ? -11.042 0.380 25.767 1.00 78.19 149 GLN A N 1
ATOM 1189 C CA . GLN A 1 149 ? -11.677 0.113 24.466 1.00 78.19 149 GLN A CA 1
ATOM 1190 C C . GLN A 1 149 ? -11.010 -1.062 23.759 1.00 78.19 149 GLN A C 1
ATOM 1192 O O . GLN A 1 149 ? -11.694 -1.931 23.227 1.00 78.19 149 GLN A O 1
ATOM 1197 N N . LEU A 1 150 ? -9.678 -1.110 23.785 1.00 83.00 150 LEU A N 1
ATOM 1198 C CA . LEU A 1 150 ? -8.908 -2.175 23.167 1.00 83.00 150 LEU A CA 1
ATOM 1199 C C . LEU A 1 150 ? -9.135 -3.516 23.867 1.00 83.00 150 LEU A C 1
ATOM 1201 O O . LEU A 1 150 ? -9.341 -4.523 23.195 1.00 83.00 150 LEU A O 1
ATOM 1205 N N . ALA A 1 151 ? -9.158 -3.524 25.203 1.00 77.44 151 ALA A N 1
ATOM 1206 C CA . ALA A 1 151 ? -9.483 -4.716 25.980 1.00 77.44 151 ALA A CA 1
ATOM 1207 C C . ALA A 1 151 ? -10.889 -5.237 25.643 1.00 77.44 151 ALA A C 1
ATOM 1209 O O . ALA A 1 151 ? -11.057 -6.429 25.393 1.00 77.44 151 ALA A O 1
ATOM 1210 N N . LEU A 1 152 ? -11.889 -4.353 25.561 1.00 79.25 152 LEU A N 1
ATOM 1211 C CA . LEU A 1 152 ? -13.249 -4.719 25.164 1.00 79.25 152 LEU A CA 1
ATOM 1212 C C . LEU A 1 152 ? -13.304 -5.244 23.722 1.00 79.25 152 LEU A C 1
ATOM 1214 O O . LEU A 1 152 ? -13.890 -6.296 23.476 1.00 79.25 152 LEU A O 1
ATOM 1218 N N . ALA A 1 153 ? -12.654 -4.569 22.778 1.00 82.56 153 ALA A N 1
ATOM 1219 C CA . ALA A 1 153 ? -12.657 -4.961 21.374 1.00 82.56 153 ALA A CA 1
ATOM 1220 C C . ALA A 1 153 ? -11.955 -6.313 21.140 1.00 82.56 153 ALA A C 1
ATOM 1222 O O . ALA A 1 153 ? -12.472 -7.161 20.413 1.00 82.56 153 ALA A O 1
ATOM 1223 N N . GLN A 1 154 ? -10.844 -6.579 21.837 1.00 83.25 154 GLN A N 1
ATOM 1224 C CA . GLN A 1 154 ? -10.185 -7.891 21.832 1.00 83.25 154 GLN A CA 1
ATOM 1225 C C . GLN A 1 154 ? -11.081 -8.996 22.404 1.00 83.25 154 GLN A C 1
ATOM 1227 O O . GLN A 1 154 ? -11.081 -10.115 21.891 1.00 83.25 154 GLN A O 1
ATOM 1232 N N . ARG A 1 155 ? -11.865 -8.696 23.448 1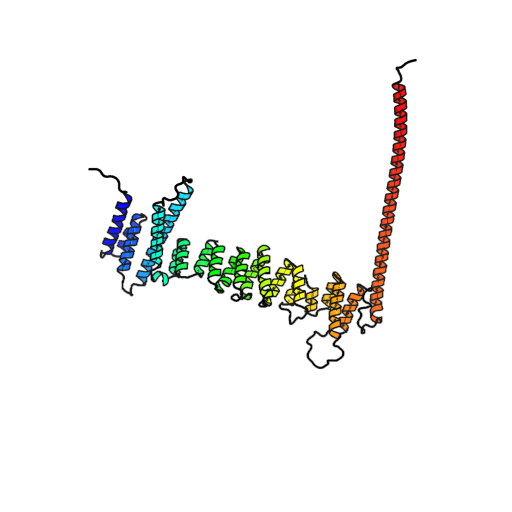.00 79.06 155 ARG A N 1
ATOM 1233 C CA . ARG A 1 155 ? -12.809 -9.650 24.055 1.00 79.06 155 ARG A CA 1
ATOM 1234 C C . ARG A 1 155 ? -13.999 -9.945 23.150 1.00 79.06 155 ARG A C 1
ATOM 1236 O O . ARG A 1 155 ? -14.400 -11.099 23.047 1.00 79.06 155 ARG A O 1
ATOM 1243 N N . LEU A 1 156 ? -14.534 -8.923 22.484 1.00 79.69 156 LEU A N 1
ATOM 1244 C CA . LEU A 1 156 ? -15.624 -9.060 21.517 1.00 79.69 156 LEU A CA 1
ATOM 1245 C C . LEU A 1 156 ? -15.165 -9.625 20.163 1.00 79.69 156 LEU A C 1
ATOM 1247 O O . LEU A 1 156 ? -16.017 -9.886 19.315 1.00 79.69 156 LEU A O 1
ATOM 1251 N N . GLN A 1 157 ? -13.851 -9.820 19.972 1.00 80.50 157 GLN A N 1
ATOM 1252 C CA . GLN A 1 157 ? -13.222 -10.202 18.701 1.00 80.50 157 GLN A CA 1
ATOM 1253 C C . GLN A 1 157 ? -13.563 -9.236 17.553 1.00 80.50 157 GLN A C 1
ATOM 1255 O O . GLN A 1 157 ? -13.607 -9.613 16.384 1.00 80.50 157 GLN A O 1
ATOM 1260 N N . ASP A 1 158 ? -13.805 -7.969 17.889 1.00 84.62 158 ASP A N 1
ATOM 1261 C CA . ASP A 1 158 ? -14.057 -6.911 16.921 1.00 84.62 158 ASP A CA 1
ATOM 1262 C C . ASP A 1 158 ? -12.718 -6.309 16.486 1.00 84.62 158 ASP A C 1
ATOM 1264 O O . ASP A 1 158 ? -12.245 -5.297 17.004 1.00 84.62 158 ASP A O 1
ATOM 1268 N N . TYR A 1 159 ? -12.055 -6.987 15.554 1.00 85.25 159 TYR A N 1
ATOM 1269 C CA . TYR A 1 159 ? -10.731 -6.579 15.092 1.00 85.25 159 TYR A CA 1
ATOM 1270 C C . TYR A 1 159 ? -10.748 -5.281 14.276 1.00 85.25 159 TYR A C 1
ATOM 1272 O O . TYR A 1 159 ? -9.731 -4.592 14.237 1.00 85.25 159 TYR A O 1
ATOM 1280 N N . GLU A 1 160 ? -11.881 -4.916 13.669 1.00 86.56 160 GLU A N 1
ATOM 1281 C CA . GLU A 1 160 ? -12.024 -3.661 12.922 1.00 86.56 160 GLU A CA 1
ATOM 1282 C C . GLU A 1 160 ? -11.857 -2.464 13.864 1.00 86.56 160 GLU A C 1
ATOM 1284 O O . GLU A 1 160 ? -11.006 -1.601 13.636 1.00 86.56 160 GLU A O 1
ATOM 1289 N N . THR A 1 161 ? -12.570 -2.479 14.994 1.00 84.06 161 THR A N 1
ATOM 1290 C CA . THR A 1 161 ? -12.429 -1.440 16.023 1.00 84.06 161 THR A CA 1
ATOM 1291 C C . THR A 1 161 ? -11.048 -1.451 16.682 1.00 84.06 161 THR A C 1
ATOM 1293 O O . THR A 1 161 ? -10.495 -0.382 16.935 1.00 84.06 161 THR A O 1
ATOM 1296 N N . VAL A 1 162 ? -10.433 -2.625 16.905 1.00 86.56 162 VAL A N 1
ATOM 1297 C CA . VAL A 1 162 ? -9.044 -2.714 17.408 1.00 86.56 162 VAL A CA 1
ATOM 1298 C C . VAL A 1 162 ? -8.071 -1.996 16.468 1.00 86.56 162 VAL A C 1
ATOM 1300 O O . VAL A 1 162 ? -7.214 -1.239 16.930 1.00 86.56 162 VAL A O 1
ATOM 1303 N N . ILE A 1 163 ? -8.193 -2.219 15.156 1.00 86.00 163 ILE A N 1
ATOM 1304 C CA . ILE A 1 163 ? -7.335 -1.576 14.156 1.00 86.00 163 ILE A CA 1
ATOM 1305 C C . ILE A 1 163 ? -7.586 -0.066 14.142 1.00 86.00 163 ILE A C 1
ATOM 1307 O O . ILE A 1 163 ? -6.622 0.697 14.207 1.00 86.00 163 ILE A O 1
ATOM 1311 N N . ASP A 1 164 ? -8.849 0.372 14.130 1.00 86.69 164 ASP A N 1
ATOM 1312 C CA . ASP A 1 164 ? -9.209 1.795 14.157 1.00 86.69 164 ASP A CA 1
ATOM 1313 C C . ASP A 1 164 ? -8.627 2.504 15.394 1.00 86.69 164 ASP A C 1
ATOM 1315 O O . ASP A 1 164 ? -8.052 3.589 15.278 1.00 86.69 164 ASP A O 1
ATOM 1319 N N . ILE A 1 165 ? -8.675 1.866 16.570 1.00 85.12 165 ILE A N 1
ATOM 1320 C CA . ILE A 1 165 ? -8.072 2.388 17.806 1.00 85.12 165 ILE A CA 1
ATOM 1321 C C . ILE A 1 165 ? -6.548 2.494 17.679 1.00 85.12 165 ILE A C 1
ATOM 1323 O O . ILE A 1 165 ? -5.976 3.533 18.021 1.00 85.12 165 ILE A O 1
ATOM 1327 N N . TYR A 1 166 ? -5.865 1.463 17.171 1.00 87.56 166 TYR A N 1
ATOM 1328 C CA . TYR A 1 166 ? -4.413 1.531 16.978 1.00 87.56 166 TYR A CA 1
ATOM 1329 C C . TYR A 1 166 ? -4.004 2.600 15.958 1.00 87.56 166 TYR A C 1
ATOM 1331 O O . TYR A 1 166 ? -2.965 3.242 16.140 1.00 87.56 166 TYR A O 1
ATOM 1339 N N . LEU A 1 167 ? -4.815 2.831 14.921 1.00 87.00 167 LEU A N 1
ATOM 1340 C CA . LEU A 1 167 ? -4.605 3.915 13.961 1.00 87.00 167 LEU A CA 1
ATOM 1341 C C . LEU A 1 167 ? -4.771 5.290 14.619 1.00 87.00 167 LEU A C 1
ATOM 1343 O O . LEU A 1 167 ? -3.916 6.153 14.426 1.00 87.00 167 LEU A O 1
ATOM 1347 N N . LEU A 1 168 ? -5.798 5.482 15.456 1.00 86.12 168 LEU A N 1
ATOM 1348 C CA . LEU A 1 168 ? -5.990 6.718 16.229 1.00 86.12 168 LEU A CA 1
ATOM 1349 C C . LEU A 1 168 ? -4.826 6.985 17.194 1.00 86.12 168 LEU A C 1
ATOM 1351 O O . LEU A 1 168 ? -4.377 8.122 17.327 1.00 86.12 168 LEU A O 1
ATOM 1355 N N . GLN A 1 169 ? -4.281 5.939 17.820 1.00 84.44 169 GLN A N 1
ATOM 1356 C CA . GLN A 1 169 ? -3.093 6.034 18.676 1.00 84.44 169 GLN A CA 1
ATOM 1357 C C . GLN A 1 169 ? -1.775 6.222 17.902 1.00 84.44 169 GLN A C 1
ATOM 1359 O O . GLN A 1 169 ? -0.712 6.278 18.522 1.00 84.44 169 GLN A O 1
ATOM 1364 N N . SER A 1 170 ? -1.806 6.284 16.565 1.00 84.88 170 SER A N 1
ATOM 1365 C CA . SER A 1 170 ? -0.611 6.303 15.705 1.00 84.88 170 SER A CA 1
ATOM 1366 C C . SER A 1 170 ? 0.320 5.089 15.900 1.00 84.88 170 SER A C 1
ATOM 1368 O O . SER A 1 170 ? 1.510 5.141 15.585 1.00 84.88 170 SER A O 1
ATOM 1370 N N . GLN A 1 171 ? -0.200 3.966 16.407 1.00 88.12 171 GLN A N 1
ATOM 1371 C CA . GLN A 1 171 ? 0.543 2.717 16.611 1.00 88.12 171 GLN A CA 1
ATOM 1372 C C . GLN A 1 171 ? 0.413 1.797 15.387 1.00 88.12 171 GLN A C 1
ATOM 1374 O O . GLN A 1 171 ? -0.067 0.667 15.475 1.00 88.12 171 GLN A O 1
ATOM 1379 N N . TYR A 1 172 ? 0.889 2.270 14.232 1.00 88.25 172 TYR A N 1
ATOM 1380 C CA . TYR A 1 172 ? 0.730 1.593 12.935 1.00 88.25 172 TYR A CA 1
ATOM 1381 C C . TYR A 1 172 ? 1.318 0.174 12.891 1.00 88.25 172 TYR A C 1
ATOM 1383 O O . TYR A 1 172 ? 0.756 -0.709 12.248 1.00 88.25 172 TYR A O 1
ATOM 1391 N N . LYS A 1 173 ? 2.420 -0.075 13.611 1.00 87.31 173 LYS A N 1
ATOM 1392 C CA . LYS A 1 173 ? 3.061 -1.401 13.664 1.00 87.31 173 LYS A CA 1
ATOM 1393 C C . LYS A 1 173 ? 2.181 -2.446 14.347 1.00 87.31 173 LYS A C 1
ATOM 1395 O O . LYS A 1 173 ? 2.005 -3.529 13.808 1.00 87.31 173 LYS A O 1
ATOM 1400 N N . LYS A 1 174 ? 1.564 -2.094 15.479 1.00 87.00 174 LYS A N 1
ATOM 1401 C CA . LYS A 1 174 ? 0.647 -2.997 16.189 1.00 87.00 174 LYS A CA 1
ATOM 1402 C C . LYS A 1 174 ? -0.641 -3.222 15.405 1.00 87.00 174 LYS A C 1
ATOM 1404 O O . LYS A 1 174 ? -1.133 -4.342 15.359 1.00 87.00 174 LYS A O 1
ATOM 1409 N N . ALA A 1 175 ? -1.150 -2.183 14.736 1.00 88.81 175 ALA A N 1
ATOM 1410 C CA . ALA A 1 175 ? -2.273 -2.332 13.812 1.00 88.81 175 ALA A CA 1
ATOM 1411 C C . ALA A 1 175 ? -1.954 -3.364 12.717 1.00 88.81 175 ALA A C 1
ATOM 1413 O O . ALA A 1 175 ? -2.757 -4.255 12.453 1.00 88.81 175 ALA A O 1
ATOM 1414 N N . LEU A 1 176 ? -0.755 -3.286 12.127 1.00 86.69 176 LEU A N 1
ATOM 1415 C CA . LEU A 1 176 ? -0.306 -4.237 11.114 1.00 86.69 176 LEU A CA 1
ATOM 1416 C C . LEU A 1 176 ? -0.152 -5.663 11.667 1.00 86.69 176 LEU A C 1
ATOM 1418 O O . LEU A 1 176 ? -0.560 -6.603 10.995 1.00 86.69 176 LEU A O 1
ATOM 1422 N N . GLU A 1 177 ? 0.385 -5.832 12.877 1.00 87.56 177 GLU A N 1
ATOM 1423 C CA . GLU A 1 177 ? 0.482 -7.142 13.543 1.00 87.56 177 GLU A CA 1
ATOM 1424 C C . GLU A 1 177 ? -0.899 -7.784 13.738 1.00 87.56 177 GLU A C 1
ATOM 1426 O O . GLU A 1 177 ? -1.076 -8.971 13.470 1.00 87.56 177 GLU A O 1
ATOM 1431 N N . VAL A 1 178 ? -1.908 -7.006 14.151 1.00 86.25 178 VAL A N 1
ATOM 1432 C CA . VAL A 1 178 ? -3.286 -7.513 14.268 1.00 86.25 178 VAL A CA 1
ATOM 1433 C C . VAL A 1 178 ? -3.818 -7.956 12.911 1.00 86.25 178 VAL A C 1
ATOM 1435 O O . VAL A 1 178 ? -4.380 -9.043 12.819 1.00 86.25 178 VAL A O 1
ATOM 1438 N N . ILE A 1 179 ? -3.608 -7.162 11.859 1.00 86.69 179 ILE A N 1
ATOM 1439 C CA . ILE A 1 179 ? -4.046 -7.508 10.501 1.00 86.69 179 ILE A CA 1
ATOM 1440 C C . ILE A 1 179 ? -3.384 -8.816 10.034 1.00 86.69 179 ILE A C 1
ATOM 1442 O O . ILE A 1 179 ? -4.086 -9.715 9.572 1.00 86.69 179 ILE A O 1
ATOM 1446 N N . GLN A 1 180 ? -2.067 -8.950 10.229 1.00 86.62 180 GLN A N 1
ATOM 1447 C CA . GLN A 1 180 ? -1.304 -10.154 9.882 1.00 86.62 180 GLN A CA 1
ATOM 1448 C C . GLN A 1 180 ? -1.797 -11.399 10.621 1.00 86.62 180 GLN A C 1
ATOM 1450 O O . GLN A 1 180 ? -1.812 -12.476 10.044 1.00 86.62 180 GLN A O 1
ATOM 1455 N N . ASN A 1 181 ? -2.215 -11.264 11.881 1.00 87.31 181 ASN A N 1
ATOM 1456 C CA . ASN A 1 181 ? -2.705 -12.396 12.667 1.00 87.31 181 ASN A CA 1
ATOM 1457 C C . ASN A 1 181 ? -4.103 -12.870 12.239 1.00 87.31 181 ASN A C 1
ATOM 1459 O O . ASN A 1 181 ? -4.447 -14.024 12.480 1.00 87.31 181 ASN A O 1
ATOM 1463 N N . GLN A 1 182 ? -4.928 -11.988 11.663 1.00 83.88 182 GLN A N 1
ATOM 1464 C CA . GLN A 1 182 ? -6.302 -12.331 11.282 1.00 83.88 182 GLN A CA 1
ATOM 1465 C C . GLN A 1 182 ? -6.416 -12.934 9.880 1.00 83.88 182 GLN A C 1
ATOM 1467 O O . GLN A 1 182 ? -7.374 -13.657 9.620 1.00 83.88 182 GLN A O 1
ATOM 1472 N N . HIS A 1 183 ? -5.475 -12.650 8.975 1.00 81.06 183 HIS A N 1
ATOM 1473 C CA . HIS A 1 183 ? -5.501 -13.139 7.590 1.00 81.06 183 HIS A CA 1
ATOM 1474 C C . HIS A 1 183 ? -6.794 -12.807 6.814 1.00 81.06 183 HIS A C 1
ATOM 1476 O O . HIS A 1 183 ? -7.242 -13.570 5.954 1.00 81.06 183 HIS A O 1
ATOM 1482 N N . ILE A 1 184 ? -7.427 -11.665 7.118 1.00 84.06 184 ILE A N 1
ATOM 1483 C CA . ILE A 1 184 ? -8.673 -11.220 6.475 1.00 84.06 184 ILE A CA 1
ATOM 1484 C C . ILE A 1 184 ? -8.352 -10.200 5.363 1.00 84.06 184 ILE A C 1
ATOM 1486 O O . ILE A 1 184 ? -7.929 -9.082 5.677 1.00 84.06 184 ILE A O 1
ATOM 1490 N N . PRO A 1 185 ? -8.645 -10.497 4.076 1.00 82.50 185 PRO A N 1
ATOM 1491 C CA . PRO A 1 185 ? -8.339 -9.606 2.946 1.00 82.50 185 PRO A CA 1
ATOM 1492 C C . PRO A 1 185 ? -8.966 -8.214 3.053 1.00 82.50 185 PRO A C 1
ATOM 1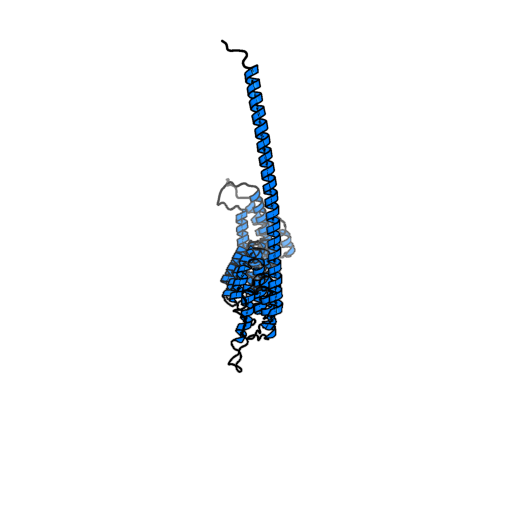494 O O . PRO A 1 185 ? -8.362 -7.212 2.675 1.00 82.50 185 PRO A O 1
ATOM 1497 N N . MET A 1 186 ? -10.182 -8.138 3.602 1.00 84.75 186 MET A N 1
ATOM 1498 C CA . MET A 1 186 ? -10.946 -6.892 3.715 1.00 84.75 186 MET A CA 1
ATOM 1499 C C . MET A 1 186 ? -10.198 -5.816 4.516 1.00 84.75 186 MET A C 1
ATOM 1501 O O . MET A 1 186 ? -10.247 -4.634 4.167 1.00 84.75 186 MET A O 1
ATOM 1505 N N . PHE A 1 187 ? -9.455 -6.219 5.552 1.00 84.38 187 PHE A N 1
ATOM 1506 C CA . PHE A 1 187 ? -8.662 -5.293 6.357 1.00 84.38 187 PHE A CA 1
ATOM 1507 C C . PHE A 1 187 ? -7.492 -4.713 5.566 1.00 84.38 187 PHE A C 1
ATOM 1509 O O . PHE A 1 187 ? -7.228 -3.513 5.654 1.00 84.38 187 PHE A O 1
ATOM 1516 N N . TYR A 1 188 ? -6.843 -5.514 4.721 1.00 84.50 188 TYR A N 1
ATOM 1517 C CA . TYR A 1 188 ? -5.798 -5.010 3.837 1.00 84.50 188 TYR A CA 1
ATOM 1518 C C . TYR A 1 188 ? -6.344 -3.962 2.866 1.00 84.50 188 TYR A C 1
ATOM 1520 O O . TYR A 1 188 ? -5.732 -2.906 2.710 1.00 84.50 188 TYR A O 1
ATOM 1528 N N . TYR A 1 189 ? -7.517 -4.181 2.268 1.00 85.25 189 TYR A N 1
ATOM 1529 C CA . TYR A 1 189 ? -8.098 -3.207 1.338 1.00 85.25 189 TYR A CA 1
ATOM 1530 C C . TYR A 1 189 ? -8.475 -1.890 2.015 1.00 85.25 189 TYR A C 1
ATOM 1532 O O . TYR A 1 189 ? -8.099 -0.829 1.518 1.00 85.25 189 TYR A O 1
ATOM 1540 N N . LYS A 1 190 ? -9.145 -1.942 3.172 1.00 86.88 190 LYS A N 1
ATOM 1541 C CA . LYS A 1 190 ? -9.596 -0.741 3.892 1.00 86.88 190 LYS A CA 1
ATOM 1542 C C . LYS A 1 190 ? -8.432 0.067 4.473 1.00 86.88 190 LYS A C 1
ATOM 1544 O O . LYS A 1 190 ? -8.413 1.291 4.357 1.00 86.88 190 LYS A O 1
ATOM 1549 N N . TYR A 1 191 ? -7.458 -0.604 5.088 1.00 85.75 191 TYR A N 1
ATOM 1550 C CA . TYR A 1 191 ? -6.411 0.061 5.871 1.00 85.75 191 TYR A CA 1
ATOM 1551 C C . TYR A 1 191 ? -5.111 0.309 5.105 1.00 85.75 191 TYR A C 1
ATOM 1553 O O . TYR A 1 191 ? -4.306 1.143 5.531 1.00 85.75 191 TYR A O 1
ATOM 1561 N N . SER A 1 192 ? -4.907 -0.341 3.953 1.00 84.56 192 SER A N 1
ATOM 1562 C CA . SER A 1 192 ? -3.688 -0.172 3.149 1.00 84.56 192 SER A CA 1
ATOM 1563 C C . SER A 1 192 ? -3.385 1.282 2.811 1.00 84.56 192 SER A C 1
ATOM 1565 O O . SER A 1 192 ? -2.235 1.691 2.921 1.00 84.56 192 SER A O 1
ATOM 1567 N N . SER A 1 193 ? -4.386 2.089 2.444 1.00 83.94 193 SER A N 1
ATOM 1568 C CA . SER A 1 193 ? -4.163 3.485 2.049 1.00 83.94 193 SER A CA 1
ATOM 1569 C C . SER A 1 193 ? -3.607 4.360 3.170 1.00 83.94 193 SER A C 1
ATOM 1571 O O . SER A 1 193 ? -2.933 5.341 2.879 1.00 83.94 193 SER A O 1
ATOM 1573 N N . VAL A 1 194 ? -3.903 4.024 4.428 1.00 85.00 194 VAL A N 1
ATOM 1574 C CA . VAL A 1 194 ? -3.416 4.758 5.606 1.00 85.00 194 VAL A CA 1
ATOM 1575 C C . VAL A 1 194 ? -2.064 4.202 6.048 1.00 85.00 194 VAL A C 1
ATOM 1577 O O . VAL A 1 194 ? -1.125 4.956 6.287 1.00 85.00 194 VAL A O 1
ATOM 1580 N N . LEU A 1 195 ? -1.939 2.873 6.109 1.00 85.38 195 LEU A N 1
ATOM 1581 C CA . LEU A 1 195 ? -0.721 2.206 6.570 1.00 85.38 195 LEU A CA 1
ATOM 1582 C C . LEU A 1 195 ? 0.462 2.410 5.619 1.00 85.38 195 LEU A C 1
ATOM 1584 O O . LEU A 1 195 ? 1.599 2.500 6.079 1.00 85.38 195 LEU A O 1
ATOM 1588 N N . ILE A 1 196 ? 0.214 2.519 4.311 1.00 83.88 196 ILE A N 1
ATOM 1589 C CA . ILE A 1 196 ? 1.285 2.649 3.318 1.00 83.88 196 ILE A CA 1
ATOM 1590 C C . ILE A 1 196 ? 2.041 3.975 3.424 1.00 83.88 196 ILE A C 1
ATOM 1592 O O . ILE A 1 196 ? 3.228 4.016 3.116 1.00 83.88 196 ILE A O 1
ATOM 1596 N N . GLU A 1 197 ? 1.380 5.033 3.904 1.00 83.56 197 GLU A N 1
ATOM 1597 C CA . GLU A 1 197 ? 1.990 6.352 4.108 1.00 83.56 197 GLU A CA 1
ATOM 1598 C C . GLU A 1 197 ? 2.960 6.358 5.302 1.00 83.56 197 GLU A C 1
ATOM 1600 O O . GLU A 1 197 ? 3.875 7.173 5.345 1.00 83.56 197 GLU A O 1
ATOM 1605 N N . GLN A 1 198 ? 2.786 5.444 6.262 1.00 84.06 198 GLN A N 1
ATOM 1606 C CA . GLN A 1 198 ? 3.547 5.431 7.517 1.00 84.06 198 GLN A CA 1
ATOM 1607 C C . GLN A 1 198 ? 4.547 4.267 7.600 1.00 84.06 198 GLN A C 1
ATOM 1609 O O . GLN A 1 198 ? 5.652 4.436 8.115 1.00 84.06 198 GLN A O 1
ATOM 1614 N N . CYS A 1 199 ? 4.185 3.074 7.110 1.00 83.50 199 CYS A N 1
ATOM 1615 C CA . CYS A 1 199 ? 4.988 1.842 7.197 1.00 83.50 199 CYS A CA 1
ATOM 1616 C C . CYS A 1 199 ? 4.936 1.027 5.883 1.00 83.50 199 CYS A C 1
ATOM 1618 O O . CYS A 1 199 ? 4.359 -0.065 5.844 1.00 83.50 199 CYS A O 1
ATOM 1620 N N . PRO A 1 200 ? 5.524 1.527 4.778 1.00 83.75 200 PRO A N 1
ATOM 1621 C CA . PRO A 1 200 ? 5.404 0.900 3.460 1.00 83.75 200 PRO A CA 1
ATOM 1622 C C . PRO A 1 200 ? 6.116 -0.457 3.353 1.00 83.75 200 PRO A C 1
ATOM 1624 O O . PRO A 1 200 ? 5.619 -1.365 2.691 1.00 83.75 200 PRO A O 1
ATOM 1627 N N . PHE A 1 201 ? 7.282 -0.623 3.984 1.00 83.88 201 PHE A N 1
ATOM 1628 C CA . PHE A 1 201 ? 8.087 -1.839 3.829 1.00 83.88 201 PHE A CA 1
ATOM 1629 C C . PHE A 1 201 ? 7.482 -3.028 4.572 1.00 83.88 201 PHE A C 1
ATOM 1631 O O . PHE A 1 201 ? 7.402 -4.122 4.011 1.00 83.88 201 PHE A O 1
ATOM 1638 N N . GLU A 1 202 ? 7.047 -2.813 5.813 1.00 85.75 202 GLU A N 1
ATOM 1639 C CA . GLU A 1 202 ? 6.414 -3.838 6.638 1.00 85.75 202 GLU A CA 1
ATOM 1640 C C . GLU A 1 202 ? 5.062 -4.257 6.052 1.00 85.75 202 GLU A C 1
ATOM 1642 O O . GLU A 1 202 ? 4.763 -5.449 5.989 1.00 85.75 202 GLU A O 1
ATOM 1647 N N . LEU A 1 203 ? 4.276 -3.296 5.552 1.00 86.12 203 LEU A N 1
ATOM 1648 C CA . LEU A 1 203 ? 2.992 -3.572 4.909 1.00 86.12 203 LEU A CA 1
ATOM 1649 C C . LEU A 1 203 ? 3.162 -4.420 3.642 1.00 86.12 203 LEU A C 1
ATOM 1651 O O . LEU A 1 203 ? 2.445 -5.396 3.449 1.00 86.12 203 LEU A O 1
ATOM 1655 N N . ILE A 1 204 ? 4.138 -4.090 2.796 1.00 84.75 204 ILE A N 1
ATOM 1656 C CA . ILE A 1 204 ? 4.396 -4.855 1.571 1.00 84.75 204 ILE A CA 1
ATOM 1657 C C . ILE A 1 204 ? 4.956 -6.243 1.877 1.00 84.75 204 ILE A C 1
ATOM 1659 O O . ILE A 1 204 ? 4.602 -7.200 1.194 1.00 84.75 204 ILE A O 1
ATOM 1663 N N . ALA A 1 205 ? 5.788 -6.385 2.911 1.00 86.25 205 ALA A N 1
ATOM 1664 C CA . ALA A 1 205 ? 6.193 -7.706 3.384 1.00 86.25 205 ALA A CA 1
ATOM 1665 C C . ALA A 1 205 ? 4.976 -8.531 3.834 1.00 86.25 205 ALA A C 1
ATOM 1667 O O . ALA A 1 205 ? 4.895 -9.710 3.509 1.00 86.25 205 ALA A O 1
ATOM 1668 N N . ALA A 1 206 ? 4.001 -7.902 4.499 1.00 84.50 206 ALA A N 1
ATOM 1669 C CA . ALA A 1 206 ? 2.743 -8.549 4.856 1.00 84.50 206 ALA A CA 1
ATOM 1670 C C . ALA A 1 206 ? 1.962 -9.008 3.614 1.00 84.50 206 ALA A C 1
ATOM 1672 O O . ALA A 1 206 ? 1.507 -10.145 3.575 1.00 84.50 206 ALA A O 1
ATOM 1673 N N . TRP A 1 207 ? 1.861 -8.173 2.574 1.00 85.31 207 TRP A N 1
ATOM 1674 C CA . TRP A 1 207 ? 1.194 -8.555 1.323 1.00 85.31 207 TRP A CA 1
ATOM 1675 C C . TRP A 1 207 ? 1.871 -9.730 0.615 1.00 85.31 207 TRP A C 1
ATOM 1677 O O . TRP A 1 207 ? 1.181 -10.573 0.057 1.00 85.31 207 TRP A O 1
ATOM 1687 N N . ILE A 1 208 ? 3.206 -9.790 0.651 1.00 84.00 208 ILE A N 1
ATOM 1688 C CA . ILE A 1 208 ? 3.997 -10.905 0.100 1.00 84.00 208 ILE A CA 1
ATOM 1689 C C . ILE A 1 208 ? 3.861 -12.172 0.964 1.00 84.00 208 ILE A C 1
ATOM 1691 O O . ILE A 1 208 ? 4.099 -13.275 0.500 1.00 84.00 208 ILE A O 1
ATOM 1695 N N . ASN A 1 209 ? 3.488 -12.061 2.236 1.00 83.81 209 ASN A N 1
ATOM 1696 C CA . ASN A 1 209 ? 3.208 -13.250 3.045 1.00 83.81 209 ASN A CA 1
ATOM 1697 C C . ASN A 1 209 ? 1.793 -13.790 2.782 1.00 83.81 209 ASN A C 1
ATOM 1699 O O . ASN A 1 209 ? 1.564 -14.992 2.875 1.00 83.81 209 ASN A O 1
ATOM 1703 N N . GLU A 1 210 ? 0.851 -12.909 2.442 1.00 79.25 210 GLU A N 1
ATOM 1704 C CA . GLU A 1 210 ? -0.558 -13.242 2.196 1.00 79.25 210 GLU A CA 1
ATOM 1705 C C . GLU A 1 210 ? -0.865 -13.660 0.747 1.00 79.25 210 GLU A C 1
ATOM 1707 O O . GLU A 1 210 ? -2.011 -13.978 0.440 1.00 79.25 210 GLU A O 1
ATOM 1712 N N . ASP A 1 211 ? 0.146 -13.663 -0.126 1.00 68.50 211 ASP A N 1
ATOM 1713 C CA . ASP A 1 211 ? 0.219 -14.145 -1.515 1.00 68.50 211 ASP A CA 1
ATOM 1714 C C . ASP A 1 211 ? -1.080 -14.535 -2.238 1.00 68.50 211 ASP A C 1
ATOM 1716 O O . ASP A 1 211 ? -1.439 -13.923 -3.242 1.00 68.50 211 ASP A O 1
ATOM 1720 N N . THR A 1 212 ? -1.751 -15.605 -1.810 1.00 66.44 212 THR A N 1
ATOM 1721 C CA . THR A 1 212 ? -2.914 -16.183 -2.505 1.00 66.44 212 THR A CA 1
ATOM 1722 C C . THR A 1 212 ? -4.253 -15.574 -2.097 1.00 66.44 212 THR A C 1
ATOM 1724 O O . THR A 1 212 ? -5.253 -15.792 -2.774 1.00 66.44 212 THR A O 1
ATOM 1727 N N . ASN A 1 213 ? -4.292 -14.846 -0.983 1.00 75.25 213 ASN A N 1
ATOM 1728 C CA . ASN A 1 213 ? -5.514 -14.325 -0.373 1.00 75.25 213 ASN A CA 1
ATOM 1729 C C . ASN A 1 213 ? -5.870 -12.915 -0.880 1.00 75.25 213 ASN A C 1
ATOM 1731 O O . ASN A 1 213 ? -7.013 -12.475 -0.774 1.00 75.25 213 ASN A O 1
ATOM 1735 N N . LEU A 1 214 ? -4.892 -12.201 -1.448 1.00 80.06 214 LEU A N 1
ATOM 1736 C CA . LEU A 1 214 ? -5.028 -10.806 -1.857 1.00 80.06 214 LEU A CA 1
ATOM 1737 C C . LEU A 1 214 ? -5.096 -10.657 -3.378 1.00 80.06 214 LEU A C 1
ATOM 1739 O O . LEU A 1 214 ? -4.175 -10.998 -4.115 1.00 80.06 214 LEU A O 1
ATOM 1743 N N . GLN A 1 215 ? -6.173 -10.038 -3.850 1.00 77.19 215 GLN A N 1
ATOM 1744 C CA . GLN A 1 215 ? -6.262 -9.499 -5.205 1.00 77.19 215 GLN A CA 1
ATOM 1745 C C . GLN A 1 215 ? -5.455 -8.204 -5.331 1.00 77.19 215 GLN A C 1
ATOM 1747 O O . GLN A 1 215 ? -5.746 -7.209 -4.661 1.00 77.19 215 GLN A O 1
ATOM 1752 N N . ALA A 1 216 ? -4.475 -8.205 -6.232 1.00 78.19 216 ALA A N 1
ATOM 1753 C CA . ALA A 1 216 ? -3.588 -7.068 -6.446 1.00 78.19 216 ALA A CA 1
ATOM 1754 C C . ALA A 1 216 ? -4.296 -5.854 -7.090 1.00 78.19 216 ALA A C 1
ATOM 1756 O O . ALA A 1 216 ? -3.887 -4.717 -6.856 1.00 78.19 216 ALA A O 1
ATOM 1757 N N . ASP A 1 217 ? -5.398 -6.062 -7.820 1.00 77.38 217 ASP A N 1
ATOM 1758 C CA . ASP A 1 217 ? -6.189 -4.979 -8.427 1.00 77.38 217 ASP A CA 1
ATOM 1759 C C . ASP A 1 217 ? -6.833 -4.055 -7.389 1.00 77.38 217 ASP A C 1
ATOM 1761 O O . ASP A 1 217 ? -6.840 -2.834 -7.546 1.00 77.38 217 ASP A O 1
ATOM 1765 N N . LEU A 1 218 ? -7.318 -4.623 -6.284 1.00 80.38 218 LEU A N 1
ATOM 1766 C CA . LEU A 1 218 ? -7.930 -3.866 -5.190 1.00 80.38 218 LEU A CA 1
ATOM 1767 C C . LEU A 1 218 ? -6.897 -3.078 -4.365 1.00 80.38 218 LEU A C 1
ATOM 1769 O O . LEU A 1 218 ? -7.262 -2.163 -3.630 1.00 80.38 218 LEU A O 1
ATOM 1773 N N . LEU A 1 219 ? -5.606 -3.393 -4.514 1.00 82.19 219 LEU A N 1
ATOM 1774 C CA . LEU A 1 219 ? -4.492 -2.672 -3.891 1.00 82.19 219 LEU A CA 1
ATOM 1775 C C . LEU A 1 219 ? -3.929 -1.561 -4.791 1.00 82.19 219 LEU A C 1
ATOM 1777 O O . LEU A 1 219 ? -3.098 -0.772 -4.346 1.00 82.19 219 LEU A O 1
ATOM 1781 N N . LEU A 1 220 ? -4.389 -1.430 -6.041 1.00 80.88 220 LEU A N 1
ATOM 1782 C CA . LEU A 1 220 ? -3.948 -0.347 -6.926 1.00 80.88 220 LEU A CA 1
ATOM 1783 C C . LEU A 1 220 ? -4.183 1.052 -6.332 1.00 80.88 220 LEU A C 1
ATOM 1785 O O . LEU A 1 220 ? -3.249 1.854 -6.372 1.00 80.88 220 LEU A O 1
ATOM 1789 N N . PRO A 1 221 ? -5.349 1.382 -5.732 1.00 82.25 221 PRO A N 1
ATOM 1790 C CA . PRO A 1 221 ? -5.572 2.710 -5.158 1.00 82.25 221 PRO A CA 1
ATOM 1791 C C . PRO A 1 221 ? -4.571 3.074 -4.054 1.00 82.25 221 PRO A C 1
ATOM 1793 O O . PRO A 1 221 ? -4.154 4.230 -3.962 1.00 82.25 221 PRO A O 1
ATOM 1796 N N . SER A 1 222 ? -4.162 2.103 -3.230 1.00 80.38 222 SER A N 1
ATOM 1797 C CA . SER A 1 222 ? -3.146 2.324 -2.198 1.00 80.38 222 SER A CA 1
ATOM 1798 C C . SER A 1 222 ? -1.744 2.412 -2.803 1.00 80.38 222 SER A C 1
ATOM 1800 O O . SER A 1 222 ? -0.984 3.301 -2.423 1.00 80.38 222 SER A O 1
ATOM 1802 N N . LEU A 1 223 ? -1.434 1.603 -3.820 1.00 82.12 223 LEU A N 1
ATOM 1803 C CA . LEU A 1 223 ? -0.185 1.692 -4.582 1.00 82.12 223 LEU A CA 1
ATOM 1804 C C . LEU A 1 223 ? -0.008 3.047 -5.287 1.00 82.12 223 LEU A C 1
ATOM 1806 O O . LEU A 1 223 ? 1.094 3.594 -5.277 1.00 82.12 223 LEU A O 1
ATOM 1810 N N . TYR A 1 224 ? -1.068 3.647 -5.840 1.00 79.94 224 TYR A N 1
ATOM 1811 C CA . TYR A 1 224 ? -0.987 4.982 -6.453 1.00 79.94 224 TYR A CA 1
ATOM 1812 C C . TYR A 1 224 ? -0.526 6.060 -5.462 1.00 79.94 224 TYR A C 1
ATOM 1814 O O . TYR A 1 224 ? 0.195 6.981 -5.849 1.00 79.94 224 TYR A O 1
ATOM 1822 N N . ARG A 1 225 ? -0.863 5.934 -4.171 1.00 77.56 225 ARG A N 1
ATOM 1823 C CA . ARG A 1 225 ? -0.399 6.875 -3.136 1.00 77.56 225 ARG A CA 1
ATOM 1824 C C . ARG A 1 225 ? 1.104 6.795 -2.886 1.00 77.56 225 ARG A C 1
ATOM 1826 O O . ARG A 1 225 ? 1.698 7.789 -2.467 1.00 77.56 225 ARG A O 1
ATOM 1833 N N . CYS A 1 226 ? 1.738 5.666 -3.207 1.00 73.56 226 CYS A N 1
ATOM 1834 C CA . CYS A 1 226 ? 3.179 5.492 -3.050 1.00 73.56 226 CYS A CA 1
ATOM 1835 C C . CYS A 1 226 ? 4.003 6.440 -3.920 1.00 73.56 226 CYS A C 1
ATOM 1837 O O . CYS A 1 226 ? 5.157 6.669 -3.587 1.00 73.56 226 CYS A O 1
ATOM 1839 N N . GLN A 1 227 ? 3.443 7.028 -4.985 1.00 74.69 227 GLN A N 1
ATOM 1840 C CA . GLN A 1 227 ? 4.162 7.921 -5.909 1.00 74.69 227 GLN A CA 1
ATOM 1841 C C . GLN A 1 227 ? 4.767 9.173 -5.247 1.00 74.69 227 GLN A C 1
ATOM 1843 O O . GLN A 1 227 ? 5.588 9.851 -5.858 1.00 74.69 227 GLN A O 1
ATOM 1848 N N . ARG A 1 228 ? 4.370 9.499 -4.011 1.00 75.56 228 ARG A N 1
ATOM 1849 C CA . ARG A 1 228 ? 4.814 10.706 -3.301 1.00 75.56 228 ARG A CA 1
ATOM 1850 C C . ARG A 1 228 ? 6.252 10.637 -2.788 1.00 75.56 228 ARG A C 1
ATOM 1852 O O . ARG A 1 228 ? 6.915 11.668 -2.754 1.00 75.56 228 ARG A O 1
ATOM 1859 N N . GLU A 1 229 ? 6.738 9.459 -2.394 1.00 78.94 229 GLU A N 1
ATOM 1860 C CA . GLU A 1 229 ? 8.071 9.318 -1.798 1.00 78.94 229 GLU A CA 1
ATOM 1861 C C . GLU A 1 229 ? 8.898 8.202 -2.440 1.00 78.94 229 GLU A C 1
ATOM 1863 O O . GLU A 1 229 ? 8.399 7.095 -2.656 1.00 78.94 229 GLU A O 1
ATOM 1868 N N . PRO A 1 230 ? 10.213 8.416 -2.637 1.00 78.69 230 PRO A N 1
ATOM 1869 C CA . PRO A 1 230 ? 11.082 7.429 -3.277 1.00 78.69 230 PRO A CA 1
ATOM 1870 C C . PRO A 1 230 ? 11.183 6.114 -2.485 1.00 78.69 230 PRO A C 1
ATOM 1872 O O . PRO A 1 230 ? 11.321 5.044 -3.077 1.00 78.69 230 PRO A O 1
ATOM 1875 N N . LYS A 1 231 ? 11.073 6.167 -1.148 1.00 78.88 231 LYS A N 1
ATOM 1876 C CA . LYS A 1 231 ? 11.074 4.973 -0.283 1.00 78.88 231 LYS A CA 1
ATOM 1877 C C . LYS A 1 231 ? 9.834 4.109 -0.516 1.00 78.88 231 LYS A C 1
ATOM 1879 O O . LYS A 1 231 ? 9.954 2.895 -0.665 1.00 78.88 231 LYS A O 1
ATOM 1884 N N . MET A 1 232 ? 8.664 4.743 -0.603 1.00 80.69 232 MET A N 1
ATOM 1885 C CA . MET A 1 232 ? 7.401 4.066 -0.896 1.00 80.69 232 MET A CA 1
ATOM 1886 C C . MET A 1 232 ? 7.404 3.458 -2.301 1.00 80.69 232 MET A C 1
ATOM 1888 O O . MET A 1 232 ? 6.926 2.345 -2.488 1.00 80.69 232 MET A O 1
ATOM 1892 N N . ILE A 1 233 ? 8.004 4.141 -3.277 1.00 82.38 233 ILE A N 1
ATOM 1893 C CA . ILE A 1 233 ? 8.109 3.652 -4.660 1.00 82.38 233 ILE A CA 1
ATOM 1894 C C . ILE A 1 233 ? 8.992 2.414 -4.748 1.00 82.38 233 ILE A C 1
ATOM 1896 O O . ILE A 1 233 ? 8.623 1.447 -5.408 1.00 82.38 233 ILE A O 1
ATOM 1900 N N . ALA A 1 234 ? 10.134 2.401 -4.056 1.00 83.12 234 ALA A N 1
ATOM 1901 C CA . ALA A 1 234 ? 10.993 1.221 -4.003 1.00 83.12 234 ALA A CA 1
ATOM 1902 C C . ALA A 1 234 ? 10.261 0.011 -3.399 1.00 83.12 234 ALA A C 1
ATOM 1904 O O . ALA A 1 234 ? 10.391 -1.108 -3.902 1.00 83.12 234 ALA A O 1
ATOM 1905 N N . ALA A 1 235 ? 9.461 0.242 -2.355 1.00 83.44 235 ALA A N 1
ATOM 1906 C CA . ALA A 1 235 ? 8.629 -0.785 -1.749 1.00 83.44 235 ALA A CA 1
ATOM 1907 C C . ALA A 1 235 ? 7.541 -1.265 -2.737 1.00 83.44 235 ALA A C 1
ATOM 1909 O O . ALA A 1 235 ? 7.430 -2.466 -2.991 1.00 83.44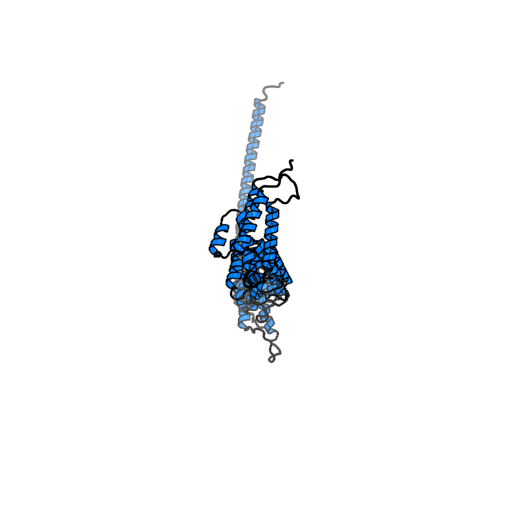 235 ALA A O 1
ATOM 1910 N N . ALA A 1 236 ? 6.794 -0.347 -3.359 1.00 85.94 236 ALA A N 1
ATOM 1911 C CA . ALA A 1 236 ? 5.760 -0.663 -4.344 1.00 85.94 236 ALA A CA 1
ATOM 1912 C C . ALA A 1 236 ? 6.322 -1.460 -5.534 1.00 85.94 236 ALA A C 1
ATOM 1914 O O . ALA A 1 236 ? 5.765 -2.489 -5.910 1.00 85.94 236 ALA A O 1
ATOM 1915 N N . LEU A 1 237 ? 7.476 -1.057 -6.078 1.00 84.25 237 LEU A N 1
ATOM 1916 C CA . LEU A 1 237 ? 8.168 -1.784 -7.146 1.00 84.25 237 LEU A CA 1
ATOM 1917 C C . LEU A 1 237 ? 8.568 -3.201 -6.719 1.00 84.25 237 LEU A C 1
ATOM 1919 O O . LEU A 1 237 ? 8.503 -4.118 -7.536 1.00 84.25 237 LEU A O 1
ATOM 1923 N N . LYS A 1 238 ? 8.966 -3.404 -5.455 1.00 85.94 238 LYS A N 1
ATOM 1924 C CA . LYS A 1 238 ? 9.277 -4.740 -4.924 1.00 85.94 238 LYS A CA 1
ATOM 1925 C C . LYS A 1 238 ? 8.040 -5.641 -4.931 1.00 85.94 238 LYS A C 1
ATOM 1927 O O . LYS A 1 238 ? 8.141 -6.776 -5.391 1.00 85.94 238 LYS A O 1
ATOM 1932 N N . TYR A 1 239 ? 6.891 -5.131 -4.482 1.00 85.06 239 TYR A N 1
ATOM 1933 C CA . TYR A 1 239 ? 5.623 -5.866 -4.528 1.00 85.06 239 TYR A CA 1
ATOM 1934 C C . TYR A 1 239 ? 5.206 -6.185 -5.966 1.00 85.06 239 TYR A C 1
ATOM 1936 O O . TYR A 1 239 ? 4.940 -7.331 -6.306 1.00 85.06 239 TYR A O 1
ATOM 1944 N N . ILE A 1 240 ? 5.227 -5.188 -6.849 1.00 85.00 240 ILE A N 1
ATOM 1945 C CA . ILE A 1 240 ? 4.805 -5.352 -8.242 1.00 85.00 240 ILE A CA 1
ATOM 1946 C C . ILE A 1 240 ? 5.672 -6.387 -8.966 1.00 85.00 240 ILE A C 1
ATOM 1948 O O . ILE A 1 240 ? 5.140 -7.267 -9.635 1.00 85.00 240 ILE A O 1
ATOM 1952 N N . LYS A 1 241 ? 7.000 -6.346 -8.796 1.00 85.00 241 LYS A N 1
ATOM 1953 C CA . LYS A 1 241 ? 7.905 -7.361 -9.365 1.00 85.00 241 LYS A CA 1
ATOM 1954 C C . LYS A 1 241 ? 7.582 -8.767 -8.871 1.00 85.00 241 LYS A C 1
ATOM 1956 O O . LYS A 1 241 ? 7.691 -9.717 -9.641 1.00 85.00 241 LYS A O 1
ATOM 1961 N N . PHE A 1 242 ? 7.184 -8.894 -7.610 1.00 84.44 242 PHE A N 1
ATOM 1962 C CA . PHE A 1 242 ? 6.767 -10.164 -7.038 1.00 84.44 242 PHE A CA 1
ATOM 1963 C C . PHE A 1 242 ? 5.467 -10.683 -7.682 1.00 84.44 242 PHE A C 1
ATOM 1965 O O . PHE A 1 242 ? 5.429 -11.832 -8.122 1.00 84.44 242 PHE A O 1
ATOM 1972 N N . VAL A 1 243 ? 4.448 -9.828 -7.838 1.00 83.31 243 VAL A N 1
ATOM 1973 C CA . VAL A 1 243 ? 3.179 -10.188 -8.506 1.00 83.31 243 VAL A CA 1
ATOM 1974 C C . VAL A 1 243 ? 3.411 -10.571 -9.974 1.00 83.31 243 VAL A C 1
ATOM 1976 O O . VAL A 1 243 ? 2.885 -11.576 -10.450 1.00 83.31 243 VAL A O 1
ATOM 1979 N N . ILE A 1 244 ? 4.264 -9.824 -10.683 1.00 81.56 244 ILE A N 1
ATOM 1980 C CA . ILE A 1 244 ? 4.661 -10.129 -12.066 1.00 81.56 244 ILE A CA 1
ATOM 1981 C C . ILE A 1 244 ? 5.360 -11.492 -12.147 1.00 81.56 244 ILE A C 1
ATOM 1983 O O . ILE A 1 244 ? 5.037 -12.290 -13.022 1.00 81.56 244 ILE A O 1
ATOM 1987 N N . GLY A 1 245 ? 6.282 -11.791 -11.225 1.00 80.31 245 GLY A N 1
ATOM 1988 C CA . GLY A 1 245 ? 6.998 -13.071 -11.193 1.00 80.31 245 GLY A CA 1
ATOM 1989 C C . GLY A 1 245 ? 6.097 -14.292 -10.969 1.00 80.31 245 GLY A C 1
ATOM 1990 O O . GLY A 1 245 ? 6.464 -15.394 -11.366 1.00 80.31 245 GLY A O 1
ATOM 1991 N N . ARG A 1 246 ? 4.914 -14.108 -10.368 1.00 76.00 246 ARG A N 1
ATOM 1992 C CA . ARG A 1 246 ? 3.902 -15.162 -10.171 1.00 76.00 246 ARG A CA 1
ATOM 1993 C C . ARG A 1 246 ? 2.965 -15.341 -11.370 1.00 76.00 246 ARG A C 1
ATOM 1995 O O . ARG A 1 246 ? 2.284 -16.359 -11.438 1.00 76.00 246 ARG A O 1
ATOM 2002 N N . GLY A 1 247 ? 2.903 -14.373 -12.285 1.00 73.06 247 GLY A N 1
ATOM 2003 C CA . GLY A 1 247 ? 1.982 -14.393 -13.427 1.00 73.06 247 GLY A CA 1
ATOM 2004 C C . GLY A 1 247 ? 0.525 -14.059 -13.082 1.00 73.06 247 GLY A C 1
ATOM 2005 O O . GLY A 1 247 ? -0.353 -14.262 -13.912 1.00 73.06 247 GLY A O 1
ATOM 2006 N N . THR A 1 248 ? 0.249 -13.541 -11.880 1.00 72.12 248 THR A N 1
ATOM 2007 C CA . THR A 1 248 ? -1.098 -13.116 -11.443 1.00 72.12 248 THR A CA 1
ATOM 2008 C C . THR A 1 248 ? -1.365 -11.626 -11.677 1.00 72.12 248 THR A C 1
ATOM 2010 O O . THR A 1 248 ? -2.403 -11.105 -11.272 1.00 72.12 248 THR A O 1
ATOM 2013 N N . ALA A 1 249 ? -0.424 -10.918 -12.305 1.00 76.62 249 ALA A N 1
ATOM 2014 C CA . ALA A 1 249 ? -0.529 -9.490 -12.555 1.00 76.62 249 ALA A CA 1
ATOM 2015 C C . ALA A 1 249 ? -1.572 -9.176 -13.641 1.00 76.62 249 ALA A C 1
ATOM 2017 O O . ALA A 1 249 ? -1.610 -9.789 -14.707 1.00 76.62 249 ALA A O 1
ATOM 2018 N N . SER A 1 250 ? -2.407 -8.176 -13.368 1.00 79.62 250 SER A N 1
ATOM 2019 C CA . SER A 1 250 ? -3.339 -7.606 -14.335 1.00 79.62 250 SER A CA 1
ATOM 2020 C C . SER A 1 250 ? -2.657 -6.552 -15.209 1.00 79.62 250 SER A C 1
ATOM 2022 O O . SER A 1 250 ? -1.624 -5.976 -14.845 1.00 79.62 250 SER A O 1
ATOM 2024 N N . LYS A 1 251 ? -3.295 -6.210 -16.335 1.00 82.19 251 LYS A N 1
ATOM 2025 C CA . LYS A 1 251 ? -2.825 -5.142 -17.235 1.00 82.19 251 LYS A CA 1
ATOM 2026 C C . LYS A 1 251 ? -2.607 -3.811 -16.515 1.00 82.19 251 LYS A C 1
ATOM 2028 O O . LYS A 1 251 ? -1.626 -3.118 -16.770 1.00 82.19 251 LYS A O 1
ATOM 2033 N N . SER A 1 252 ? -3.476 -3.484 -15.561 1.00 81.31 252 SER A N 1
ATOM 2034 C CA . SER A 1 252 ? -3.395 -2.259 -14.762 1.00 81.31 252 SER A CA 1
ATOM 2035 C C . SER A 1 252 ? -2.135 -2.207 -13.893 1.00 81.31 252 SER A C 1
ATOM 2037 O O . SER A 1 252 ? -1.496 -1.159 -13.798 1.00 81.31 252 SER A O 1
ATOM 2039 N N . ILE A 1 253 ? -1.731 -3.337 -13.306 1.00 83.00 253 ILE A N 1
ATOM 2040 C CA . ILE A 1 253 ? -0.513 -3.436 -12.488 1.00 83.00 253 ILE A CA 1
ATOM 2041 C C . ILE A 1 253 ? 0.732 -3.280 -13.358 1.00 83.00 253 ILE A C 1
ATOM 2043 O O . ILE A 1 253 ? 1.663 -2.571 -12.971 1.00 83.00 253 ILE A O 1
ATOM 2047 N N . HIS A 1 254 ? 0.741 -3.878 -14.551 1.00 82.75 254 HIS A N 1
ATOM 2048 C CA . HIS A 1 254 ? 1.838 -3.688 -15.497 1.00 82.75 254 HIS A CA 1
ATOM 2049 C C . HIS A 1 254 ? 1.932 -2.235 -15.980 1.00 82.75 254 HIS A C 1
ATOM 2051 O O . HIS A 1 254 ? 3.022 -1.667 -15.989 1.00 82.75 254 HIS A O 1
ATOM 2057 N N . ASN A 1 255 ? 0.806 -1.585 -16.283 1.00 84.88 255 ASN A N 1
ATOM 2058 C CA . ASN A 1 255 ? 0.778 -0.161 -16.633 1.00 84.88 255 ASN A CA 1
ATOM 2059 C C . ASN A 1 255 ? 1.327 0.709 -15.498 1.00 84.88 255 ASN A C 1
ATOM 2061 O O . ASN A 1 255 ? 2.148 1.603 -15.717 1.00 84.88 255 ASN A O 1
ATOM 2065 N N . PHE A 1 256 ? 0.924 0.417 -14.262 1.00 82.75 256 PHE A N 1
ATOM 2066 C CA . PHE A 1 256 ? 1.429 1.122 -13.094 1.00 82.75 256 PHE A CA 1
ATOM 2067 C C . PHE A 1 256 ? 2.941 0.913 -12.910 1.00 82.75 256 PHE A C 1
ATOM 2069 O O . PHE A 1 256 ? 3.672 1.883 -12.698 1.00 82.75 256 PHE A O 1
ATOM 2076 N N . MET A 1 257 ? 3.431 -0.317 -13.093 1.00 83.94 257 MET A N 1
ATOM 2077 C CA . MET A 1 257 ? 4.861 -0.642 -13.095 1.00 83.94 257 MET A CA 1
ATOM 2078 C C . MET A 1 257 ? 5.636 0.211 -14.102 1.00 83.94 257 MET A C 1
ATOM 2080 O O . MET A 1 257 ? 6.661 0.796 -13.747 1.00 83.94 257 MET A O 1
ATOM 2084 N N . ILE A 1 258 ? 5.127 0.316 -15.333 1.00 81.69 258 ILE A N 1
ATOM 2085 C CA . ILE A 1 258 ? 5.742 1.104 -16.406 1.00 81.69 258 ILE A CA 1
ATOM 2086 C C . ILE A 1 258 ? 5.805 2.581 -16.002 1.00 81.69 258 ILE A C 1
ATOM 2088 O O . ILE A 1 258 ? 6.866 3.190 -16.122 1.00 81.69 258 ILE A O 1
ATOM 2092 N N . SER A 1 259 ? 4.726 3.135 -15.436 1.00 83.00 259 SER A N 1
ATOM 2093 C CA . SER A 1 259 ? 4.687 4.538 -14.985 1.00 83.00 259 SER A CA 1
ATOM 2094 C C . SER A 1 259 ? 5.692 4.860 -13.868 1.00 83.00 259 SER A C 1
ATOM 2096 O O . SER A 1 259 ? 6.313 5.927 -13.857 1.00 83.00 259 SER A O 1
ATOM 2098 N N . LEU A 1 260 ? 5.899 3.924 -12.935 1.00 80.44 260 LEU A N 1
ATOM 2099 C CA . LEU A 1 260 ? 6.895 4.067 -11.872 1.00 80.44 260 LEU A CA 1
ATOM 2100 C C . LEU A 1 260 ? 8.318 3.875 -12.405 1.00 80.44 260 LEU A C 1
ATOM 2102 O O . LEU A 1 260 ? 9.249 4.578 -12.016 1.00 80.44 260 LEU A O 1
ATOM 2106 N N . SER A 1 261 ? 8.511 2.926 -13.312 1.00 79.19 261 SER A N 1
ATOM 2107 C CA . SER A 1 261 ? 9.841 2.620 -13.835 1.00 79.19 261 SER A CA 1
ATOM 2108 C C . SER A 1 261 ? 10.336 3.703 -14.793 1.00 79.19 261 SER A C 1
ATOM 2110 O O . SER A 1 261 ? 11.517 4.034 -14.751 1.00 79.19 261 SER A O 1
ATOM 2112 N N . SER A 1 262 ? 9.452 4.349 -15.563 1.00 75.69 262 SER A N 1
ATOM 2113 C CA . SER A 1 262 ? 9.814 5.497 -16.409 1.00 75.69 262 SER A CA 1
ATOM 2114 C C . SER A 1 262 ? 10.268 6.721 -15.609 1.00 75.69 262 SER A C 1
ATOM 2116 O O . SER A 1 262 ? 10.977 7.575 -16.123 1.00 75.69 262 SER A O 1
ATOM 2118 N N . THR A 1 263 ? 9.843 6.848 -14.352 1.00 75.25 263 THR A N 1
ATOM 2119 C CA . THR A 1 263 ? 10.202 7.998 -13.510 1.00 75.25 263 THR A CA 1
ATOM 2120 C C . THR A 1 263 ? 11.460 7.747 -12.683 1.00 75.25 263 THR A C 1
ATOM 2122 O O . THR A 1 263 ? 12.273 8.656 -12.537 1.00 75.25 263 THR A O 1
ATOM 2125 N N . TYR A 1 264 ? 11.663 6.523 -12.180 1.00 73.50 264 TYR A N 1
ATOM 2126 C CA . TYR A 1 264 ? 12.752 6.235 -11.236 1.00 73.50 264 TYR A CA 1
ATOM 2127 C C . TYR A 1 264 ? 13.851 5.316 -11.776 1.00 73.50 264 TYR A C 1
ATOM 2129 O O . TYR A 1 264 ? 14.986 5.406 -11.308 1.00 73.50 264 TYR A O 1
ATOM 2137 N N . LYS A 1 265 ? 13.543 4.406 -12.712 1.00 76.19 265 LYS A N 1
ATOM 2138 C CA . LYS A 1 265 ? 14.473 3.361 -13.178 1.00 76.19 265 LYS A CA 1
ATOM 2139 C C . LYS A 1 265 ? 14.267 2.989 -14.659 1.00 76.19 265 LYS A C 1
ATOM 2141 O O . LYS A 1 265 ? 13.847 1.866 -14.956 1.00 76.19 265 LYS A O 1
ATOM 2146 N N . PRO A 1 266 ? 14.626 3.881 -15.598 1.00 70.94 266 PRO A N 1
ATOM 2147 C CA . PRO A 1 266 ? 14.425 3.646 -17.031 1.00 70.94 266 PRO A CA 1
ATOM 2148 C C . PRO A 1 266 ? 15.209 2.435 -17.566 1.00 70.94 266 PRO A C 1
ATOM 2150 O O . PRO A 1 266 ? 14.727 1.721 -18.439 1.00 70.94 266 PRO A O 1
ATOM 2153 N N . ASN A 1 267 ? 16.377 2.132 -16.993 1.00 72.25 267 ASN A N 1
ATOM 2154 C CA . ASN A 1 267 ? 17.201 1.000 -17.437 1.00 72.25 267 ASN A CA 1
ATOM 2155 C C . ASN A 1 267 ? 16.549 -0.362 -17.137 1.00 72.25 267 ASN A C 1
ATOM 2157 O O . ASN A 1 267 ? 16.660 -1.294 -17.928 1.00 72.25 267 ASN A O 1
ATOM 2161 N N . GLU A 1 268 ? 15.854 -0.490 -16.001 1.00 73.06 268 GLU A N 1
ATOM 2162 C CA . GLU A 1 268 ? 15.152 -1.732 -15.644 1.00 73.06 268 GLU A CA 1
ATOM 2163 C C . GLU A 1 268 ? 13.885 -1.926 -16.490 1.00 73.06 268 GLU A C 1
ATOM 2165 O O . GLU A 1 268 ? 13.486 -3.061 -16.748 1.00 73.06 268 GLU A O 1
ATOM 2170 N N . LEU A 1 269 ? 13.277 -0.825 -16.942 1.00 76.56 269 LEU A N 1
ATOM 2171 C CA . LEU A 1 269 ? 12.100 -0.841 -17.804 1.00 76.56 269 LEU A CA 1
ATOM 2172 C C . LEU A 1 269 ? 12.413 -1.457 -19.174 1.00 76.56 269 LEU A C 1
ATOM 2174 O O . LEU A 1 269 ? 11.639 -2.270 -19.672 1.00 76.56 269 LEU A O 1
ATOM 2178 N N . PHE A 1 270 ? 13.568 -1.126 -19.753 1.00 71.75 270 PHE A N 1
ATOM 2179 C CA . PHE A 1 270 ? 13.998 -1.696 -21.029 1.00 71.75 270 PHE A CA 1
ATOM 2180 C C . PHE A 1 270 ? 14.176 -3.220 -20.948 1.00 71.75 270 PHE A C 1
ATOM 2182 O O . PHE A 1 270 ? 13.581 -3.951 -21.734 1.00 71.75 270 PHE A O 1
ATOM 2189 N N . ALA A 1 271 ? 14.883 -3.711 -19.925 1.00 75.62 271 ALA A N 1
ATOM 2190 C CA . ALA A 1 271 ? 15.057 -5.148 -19.695 1.00 75.62 271 ALA A CA 1
ATOM 2191 C C . ALA A 1 271 ? 13.730 -5.880 -19.414 1.00 75.62 271 ALA A C 1
ATOM 2193 O O . ALA A 1 271 ? 13.615 -7.085 -19.637 1.00 75.62 271 ALA A O 1
ATOM 2194 N N . TYR A 1 272 ? 12.729 -5.175 -18.881 1.00 76.00 272 TYR A N 1
ATOM 2195 C CA . TYR A 1 272 ? 11.383 -5.715 -18.727 1.00 76.00 272 TYR A CA 1
ATOM 2196 C C . TYR A 1 272 ? 10.668 -5.840 -20.079 1.00 76.00 272 TYR A C 1
ATOM 2198 O O . TYR A 1 272 ? 10.092 -6.888 -20.361 1.00 76.00 272 TYR A O 1
ATOM 2206 N N . PHE A 1 273 ? 10.746 -4.815 -20.929 1.00 74.50 273 PHE A N 1
ATOM 2207 C CA . PHE A 1 273 ? 10.162 -4.855 -22.268 1.00 74.50 273 PHE A CA 1
ATOM 2208 C C . PHE A 1 273 ? 10.785 -5.945 -23.149 1.00 74.50 273 PHE A C 1
ATOM 2210 O O . PHE A 1 273 ? 10.046 -6.714 -23.758 1.00 74.50 273 PHE A O 1
ATOM 2217 N N . GLU A 1 274 ? 12.110 -6.118 -23.113 1.00 73.19 274 GLU A N 1
ATOM 2218 C CA . GLU A 1 274 ? 12.789 -7.215 -23.821 1.00 73.19 274 GLU A CA 1
ATOM 2219 C C . GLU A 1 274 ? 12.282 -8.604 -23.403 1.00 73.19 274 GLU A C 1
ATOM 2221 O O . GLU A 1 274 ? 12.180 -9.502 -24.235 1.00 73.19 274 GLU A O 1
ATOM 2226 N N . LYS A 1 275 ? 11.915 -8.788 -22.127 1.00 74.94 275 LYS A N 1
ATOM 2227 C CA . LYS A 1 275 ? 11.357 -10.055 -21.623 1.00 74.94 275 LYS A CA 1
ATOM 2228 C C . LYS A 1 275 ? 9.909 -10.294 -22.037 1.00 74.94 275 LYS A C 1
ATOM 2230 O O . LYS A 1 275 ? 9.500 -11.447 -22.120 1.00 74.94 275 LYS A O 1
ATOM 2235 N N . CYS A 1 276 ? 9.127 -9.235 -22.239 1.00 67.19 276 CYS A N 1
ATOM 2236 C CA . CYS A 1 276 ? 7.728 -9.348 -22.652 1.00 67.19 276 CYS A CA 1
ATOM 2237 C C . CYS A 1 276 ? 7.566 -9.680 -24.143 1.00 67.19 276 CYS A C 1
ATOM 2239 O O . CYS A 1 276 ? 6.499 -10.153 -24.528 1.00 67.19 276 CYS A O 1
ATOM 2241 N N . GLY A 1 277 ? 8.605 -9.471 -24.956 1.00 65.81 277 GLY A N 1
ATOM 2242 C CA . GLY A 1 277 ? 8.567 -9.723 -26.395 1.00 65.81 277 GLY A CA 1
ATOM 2243 C C . GLY A 1 277 ? 7.846 -8.628 -27.190 1.00 65.81 277 GLY A C 1
ATOM 2244 O O . GLY A 1 277 ? 7.429 -7.607 -26.646 1.00 65.81 277 GLY A O 1
ATOM 2245 N N . LEU A 1 278 ? 7.734 -8.848 -28.504 1.00 61.78 278 LEU A N 1
ATOM 2246 C CA . LEU A 1 278 ? 7.238 -7.869 -29.484 1.00 61.78 278 LEU A CA 1
ATOM 2247 C C . LEU A 1 278 ? 5.756 -8.058 -29.864 1.00 61.78 278 LEU A C 1
ATOM 2249 O O . LEU A 1 278 ? 5.197 -7.232 -30.580 1.00 61.78 278 LEU A O 1
ATOM 2253 N N . ASP A 1 279 ? 5.102 -9.117 -29.383 1.00 60.41 279 ASP A N 1
ATOM 2254 C CA . ASP A 1 279 ? 3.752 -9.481 -29.819 1.00 60.41 279 ASP A CA 1
ATOM 2255 C C . ASP A 1 279 ? 2.657 -8.735 -29.049 1.00 60.41 279 ASP A C 1
ATOM 2257 O O . ASP A 1 279 ? 2.380 -9.017 -27.879 1.00 60.41 279 ASP A O 1
ATOM 2261 N N . LYS A 1 280 ? 1.937 -7.845 -29.743 1.00 63.84 280 LYS A N 1
ATOM 2262 C CA . LYS A 1 280 ? 0.844 -7.017 -29.195 1.00 63.84 280 LYS A CA 1
ATOM 2263 C C . LYS A 1 280 ? -0.234 -7.799 -28.426 1.00 63.84 280 LYS A C 1
ATOM 2265 O O . LYS A 1 280 ? -0.845 -7.253 -27.512 1.00 63.84 280 LYS A O 1
ATOM 2270 N N . THR A 1 281 ? -0.488 -9.063 -28.774 1.00 61.81 281 THR A N 1
ATOM 2271 C CA . THR A 1 281 ? -1.494 -9.915 -28.107 1.00 61.81 281 THR A CA 1
ATOM 2272 C C . THR A 1 281 ? -0.973 -10.649 -26.873 1.00 61.81 281 THR A C 1
ATOM 2274 O O . THR A 1 281 ? -1.772 -11.036 -26.023 1.00 61.81 281 THR A O 1
ATOM 2277 N N . LEU A 1 282 ? 0.341 -10.863 -26.779 1.00 66.19 282 LEU A N 1
ATOM 2278 C CA . LEU A 1 282 ? 0.995 -11.556 -25.662 1.00 66.19 282 LEU A CA 1
ATOM 2279 C C . LEU A 1 282 ? 1.509 -10.581 -24.600 1.00 66.19 282 LEU A C 1
ATOM 2281 O O . LEU A 1 282 ? 1.786 -10.973 -23.467 1.00 66.19 282 LEU A O 1
ATOM 2285 N N . VAL A 1 283 ? 1.603 -9.303 -24.957 1.00 72.50 283 VAL A N 1
ATOM 2286 C CA . VAL A 1 283 ? 2.040 -8.246 -24.061 1.00 72.50 283 VAL A CA 1
ATOM 2287 C C . VAL A 1 283 ? 1.021 -8.039 -22.926 1.00 72.50 283 VAL A C 1
ATOM 2289 O O . VAL A 1 283 ? -0.161 -7.784 -23.173 1.00 72.50 283 VAL A O 1
ATOM 2292 N N . PRO A 1 284 ? 1.458 -8.104 -21.654 1.00 71.88 284 PRO A N 1
ATOM 2293 C CA . PRO A 1 284 ? 0.556 -8.034 -20.511 1.00 71.88 284 PRO A CA 1
ATOM 2294 C C . PRO A 1 284 ? 0.227 -6.592 -20.091 1.00 71.88 284 PRO A C 1
ATOM 2296 O O . PRO A 1 284 ? -0.407 -6.392 -19.062 1.00 71.88 284 PRO A O 1
ATOM 2299 N N . TYR A 1 285 ? 0.656 -5.580 -20.849 1.00 75.81 285 TYR A N 1
ATOM 2300 C CA . TYR A 1 285 ? 0.415 -4.159 -20.579 1.00 75.81 285 TYR A CA 1
ATOM 2301 C C . TYR A 1 285 ? -0.340 -3.479 -21.726 1.00 75.81 285 TYR A C 1
ATOM 2303 O O . TYR A 1 285 ? -0.453 -4.009 -22.827 1.00 75.81 285 TYR A O 1
ATOM 2311 N N . ASP A 1 286 ? -0.879 -2.295 -21.457 1.00 77.81 286 ASP A N 1
ATOM 2312 C CA . ASP A 1 286 ? -1.508 -1.453 -22.468 1.00 77.81 286 ASP A CA 1
ATOM 2313 C C . ASP A 1 286 ? -0.443 -0.635 -23.212 1.00 77.81 286 ASP A C 1
ATOM 2315 O O . ASP A 1 286 ? 0.251 0.208 -22.631 1.00 77.81 286 ASP A O 1
ATOM 2319 N N . VAL A 1 287 ? -0.313 -0.912 -24.509 1.00 71.50 287 VAL A N 1
ATOM 2320 C CA . VAL A 1 287 ? 0.662 -0.277 -25.401 1.00 71.50 287 VAL A CA 1
ATOM 2321 C C . VAL A 1 287 ? 0.367 1.218 -25.556 1.00 71.50 287 VAL A C 1
ATOM 2323 O O . VAL A 1 287 ? 1.299 2.023 -25.535 1.00 71.50 287 VAL A O 1
ATOM 2326 N N . GLU A 1 288 ? -0.907 1.623 -25.606 1.00 72.69 288 GLU A N 1
ATOM 2327 C CA . GLU A 1 288 ? -1.293 3.035 -25.751 1.00 72.69 288 GLU A CA 1
ATOM 2328 C C . GLU A 1 288 ? -0.893 3.847 -24.517 1.00 72.69 288 GLU A C 1
ATOM 2330 O O . GLU A 1 288 ? -0.361 4.959 -24.616 1.00 72.69 288 GLU A O 1
ATOM 2335 N N . PHE A 1 289 ? -1.098 3.272 -23.329 1.00 72.12 289 PHE A N 1
ATOM 2336 C CA . PHE A 1 289 ? -0.667 3.885 -22.077 1.00 72.12 289 PHE A CA 1
ATOM 2337 C C . PHE A 1 289 ? 0.861 4.004 -22.009 1.00 72.12 289 PHE A C 1
ATOM 2339 O O . PHE A 1 289 ? 1.384 5.055 -21.632 1.00 72.12 289 PHE A O 1
ATOM 2346 N N . ALA A 1 290 ? 1.581 2.952 -22.404 1.00 73.31 290 ALA A N 1
ATOM 2347 C CA . ALA A 1 290 ? 3.038 2.932 -22.385 1.00 73.31 290 ALA A CA 1
ATOM 2348 C C . ALA A 1 290 ? 3.651 3.959 -23.360 1.00 73.31 290 ALA A C 1
ATOM 2350 O O . ALA A 1 290 ? 4.612 4.647 -23.002 1.00 73.31 290 ALA A O 1
ATOM 2351 N N . LEU A 1 291 ? 3.074 4.132 -24.557 1.00 70.38 291 LEU A N 1
ATOM 2352 C CA . LEU A 1 291 ? 3.545 5.093 -25.567 1.00 70.38 291 LEU A CA 1
ATOM 2353 C C . LEU A 1 291 ? 3.518 6.544 -25.064 1.00 70.38 291 LEU A C 1
ATOM 2355 O O . LEU A 1 291 ? 4.407 7.340 -25.381 1.00 70.38 291 LEU A O 1
ATOM 2359 N N . ARG A 1 292 ? 2.560 6.889 -24.195 1.00 65.88 292 ARG A N 1
ATOM 2360 C CA . ARG A 1 292 ? 2.463 8.234 -23.600 1.00 65.88 292 ARG A CA 1
ATOM 2361 C C . ARG A 1 292 ? 3.663 8.606 -22.727 1.00 65.88 292 ARG A C 1
ATOM 2363 O O . ARG A 1 292 ? 3.904 9.796 -22.523 1.00 65.88 292 ARG A O 1
ATOM 2370 N N . LEU A 1 293 ? 4.417 7.627 -22.225 1.00 60.19 293 LEU A N 1
ATOM 2371 C CA . LEU A 1 293 ? 5.523 7.836 -21.285 1.00 60.19 293 LEU A CA 1
ATOM 2372 C C . LEU A 1 293 ? 6.879 8.101 -21.970 1.00 60.19 293 LEU A C 1
ATOM 2374 O O . LEU A 1 293 ? 7.853 8.386 -21.280 1.00 60.19 293 LEU A O 1
ATOM 2378 N N . LYS A 1 294 ? 6.932 8.088 -23.315 1.00 58.34 294 LYS A N 1
ATOM 2379 C CA . LYS A 1 294 ? 8.008 8.576 -24.216 1.00 58.34 294 LYS A CA 1
ATOM 2380 C C . LYS A 1 294 ? 9.434 8.013 -24.060 1.00 58.34 294 LYS A C 1
ATOM 2382 O O . LYS A 1 294 ? 10.216 8.175 -24.990 1.00 58.34 294 LYS A O 1
ATOM 2387 N N . GLN A 1 295 ? 9.795 7.357 -22.957 1.00 56.22 295 GLN A N 1
ATOM 2388 C CA . GLN A 1 295 ? 11.188 6.970 -22.677 1.00 56.22 295 GLN A CA 1
ATOM 2389 C C . GLN A 1 295 ? 11.640 5.647 -23.320 1.00 56.22 295 GLN A C 1
ATOM 2391 O O . GLN A 1 295 ? 12.832 5.453 -23.527 1.00 56.22 295 GLN A O 1
ATOM 2396 N N . CYS A 1 296 ? 10.712 4.763 -23.700 1.00 61.69 296 CYS A N 1
ATOM 2397 C CA . CYS A 1 296 ? 11.001 3.531 -24.456 1.00 61.69 296 CYS A CA 1
ATOM 2398 C C . CYS A 1 296 ? 10.166 3.470 -25.737 1.00 61.69 296 CYS A C 1
ATOM 2400 O O . CYS A 1 296 ? 9.641 2.425 -26.118 1.00 61.69 296 CYS A O 1
ATOM 2402 N N . SER A 1 297 ? 9.996 4.629 -26.368 1.00 67.38 297 SER A N 1
ATOM 2403 C CA . SER A 1 297 ? 9.091 4.814 -27.494 1.00 67.38 297 SER A CA 1
ATOM 2404 C C . SER A 1 297 ? 9.427 3.889 -28.662 1.00 67.38 297 SER A C 1
ATOM 2406 O O . SER A 1 297 ? 8.522 3.278 -29.205 1.00 67.38 297 SER A O 1
ATOM 2408 N N . VAL A 1 298 ? 10.709 3.688 -28.986 1.00 71.00 298 VAL A N 1
ATOM 2409 C CA . VAL A 1 298 ? 11.109 2.848 -30.127 1.00 71.00 298 VAL A CA 1
ATOM 2410 C C . VAL A 1 298 ? 10.659 1.392 -29.973 1.00 71.00 298 VAL A C 1
ATOM 2412 O O . VAL A 1 298 ? 10.031 0.861 -30.881 1.00 71.00 298 VAL A O 1
ATOM 2415 N N . HIS A 1 299 ? 10.916 0.756 -28.824 1.00 70.94 299 HIS A N 1
ATOM 2416 C CA . HIS A 1 299 ? 10.479 -0.627 -28.595 1.00 70.94 299 HIS A CA 1
ATOM 2417 C C . HIS A 1 299 ? 8.948 -0.735 -28.588 1.00 70.94 299 HIS A C 1
ATOM 2419 O O . HIS A 1 299 ? 8.393 -1.652 -29.181 1.00 70.94 299 HIS A O 1
ATOM 2425 N N . LEU A 1 300 ? 8.259 0.233 -27.981 1.00 74.06 300 LEU A N 1
ATOM 2426 C CA . LEU A 1 300 ? 6.797 0.267 -27.948 1.00 74.06 300 LEU A CA 1
ATOM 2427 C C . LEU A 1 300 ? 6.175 0.499 -29.334 1.00 74.06 300 LEU A C 1
ATOM 2429 O O . LEU A 1 300 ? 5.162 -0.118 -29.646 1.00 74.06 300 LEU A O 1
ATOM 2433 N N . TYR A 1 301 ? 6.791 1.321 -30.188 1.00 74.69 301 TYR A N 1
ATOM 2434 C CA . TYR A 1 301 ? 6.369 1.484 -31.581 1.00 74.69 301 TYR A CA 1
ATOM 2435 C C . TYR A 1 301 ? 6.595 0.208 -32.396 1.00 74.69 301 TYR A C 1
ATOM 2437 O O . TYR A 1 301 ? 5.769 -0.117 -33.245 1.00 74.69 301 TYR A O 1
ATOM 2445 N N . CYS A 1 302 ? 7.662 -0.549 -32.116 1.00 71.69 302 CYS A N 1
ATOM 2446 C CA . CYS A 1 302 ? 7.855 -1.874 -32.710 1.00 71.69 302 CYS A CA 1
ATOM 2447 C C . CYS A 1 302 ? 6.767 -2.863 -32.263 1.00 71.69 302 CYS A C 1
ATOM 2449 O O . CYS A 1 302 ? 6.228 -3.569 -33.108 1.00 71.69 302 CYS A O 1
ATOM 2451 N N . VAL A 1 303 ? 6.396 -2.872 -30.976 1.00 72.38 303 VAL A N 1
ATOM 2452 C CA . VAL A 1 303 ? 5.289 -3.697 -30.444 1.00 72.38 303 VAL A CA 1
ATOM 2453 C C . VAL A 1 303 ? 3.945 -3.318 -31.080 1.00 72.38 303 VAL A C 1
ATOM 2455 O O . VAL A 1 303 ? 3.112 -4.183 -31.346 1.00 72.38 303 VAL A O 1
ATOM 2458 N N . ASP A 1 304 ? 3.716 -2.029 -31.343 1.00 71.50 304 ASP A N 1
ATOM 2459 C CA . ASP A 1 304 ? 2.475 -1.549 -31.963 1.00 71.50 304 ASP A CA 1
ATOM 2460 C C . ASP A 1 304 ? 2.420 -1.770 -33.489 1.00 71.50 304 ASP A C 1
ATOM 2462 O O . ASP A 1 304 ? 1.371 -1.599 -34.110 1.00 71.50 304 ASP A O 1
ATOM 2466 N N . GLY A 1 305 ? 3.537 -2.169 -34.107 1.00 69.75 305 GLY A N 1
ATOM 2467 C CA . GLY A 1 305 ? 3.665 -2.336 -35.558 1.00 69.75 305 GLY A CA 1
ATOM 2468 C C . GLY A 1 305 ? 3.920 -1.031 -36.326 1.00 69.75 305 GLY A C 1
ATOM 2469 O O . GLY A 1 305 ? 3.913 -1.019 -37.559 1.00 69.75 305 GLY A O 1
ATOM 2470 N N . LEU A 1 306 ? 4.181 0.076 -35.628 1.00 75.75 306 LEU A N 1
ATOM 2471 C CA . LEU A 1 306 ? 4.475 1.395 -36.198 1.00 75.75 306 LEU A CA 1
ATOM 2472 C C . LEU A 1 306 ? 5.977 1.566 -36.473 1.00 75.75 306 LEU A C 1
ATOM 2474 O O . LEU A 1 306 ? 6.638 2.480 -35.978 1.00 75.75 306 LEU A O 1
ATOM 2478 N N . TYR A 1 307 ? 6.535 0.688 -37.309 1.00 71.81 307 TYR A N 1
ATOM 2479 C CA . TYR A 1 307 ? 7.977 0.654 -37.587 1.00 71.81 307 TYR A CA 1
ATOM 2480 C C . TYR A 1 307 ? 8.522 1.922 -38.261 1.00 71.81 307 TYR A C 1
ATOM 2482 O O . TYR A 1 307 ? 9.690 2.253 -38.077 1.00 71.81 307 TYR A O 1
ATOM 2490 N N . ASP A 1 308 ? 7.700 2.657 -39.017 1.00 70.31 308 ASP A N 1
ATOM 2491 C CA . ASP A 1 308 ? 8.141 3.902 -39.663 1.00 70.31 308 ASP A CA 1
ATOM 2492 C C . ASP A 1 308 ? 8.431 5.013 -38.639 1.00 70.31 308 ASP A C 1
ATOM 2494 O O . ASP A 1 308 ? 9.441 5.717 -38.735 1.00 70.31 308 ASP A O 1
ATOM 2498 N N . GLU A 1 309 ? 7.580 5.123 -37.618 1.00 76.75 309 GLU A N 1
ATOM 2499 C CA . GLU A 1 309 ? 7.765 6.049 -36.499 1.00 76.75 309 GLU A CA 1
ATOM 2500 C C . GLU A 1 309 ? 8.903 5.569 -35.591 1.00 76.75 309 GLU A C 1
ATOM 2502 O O . GLU A 1 309 ? 9.785 6.363 -35.247 1.00 76.75 309 GLU A O 1
ATOM 2507 N N . ALA A 1 310 ? 8.955 4.259 -35.307 1.00 77.56 310 ALA A N 1
ATOM 2508 C CA . ALA A 1 310 ? 10.021 3.630 -34.528 1.00 77.56 310 ALA A CA 1
ATOM 2509 C C . ALA A 1 310 ? 11.407 3.931 -35.114 1.00 77.56 310 ALA A C 1
ATOM 2511 O O . ALA A 1 310 ? 12.295 4.393 -34.401 1.00 77.56 310 ALA A O 1
ATOM 2512 N N . VAL A 1 311 ? 11.584 3.723 -36.423 1.00 73.00 311 VAL A N 1
ATOM 2513 C CA . VAL A 1 311 ? 12.861 3.952 -37.109 1.00 73.00 311 VAL A CA 1
ATOM 2514 C C . VAL A 1 311 ? 13.191 5.436 -37.189 1.00 73.00 311 VAL A C 1
ATOM 2516 O O . VAL A 1 311 ? 14.346 5.801 -36.983 1.00 73.00 311 VAL A O 1
ATOM 2519 N N . SER A 1 312 ? 12.204 6.308 -37.414 1.00 77.12 312 SER A N 1
ATOM 2520 C CA . SER A 1 312 ? 12.457 7.754 -37.419 1.00 77.12 312 SER A CA 1
ATOM 2521 C C . SER A 1 312 ? 12.969 8.269 -36.069 1.00 77.12 312 SER A C 1
ATOM 2523 O O . SER A 1 312 ? 13.856 9.118 -36.038 1.00 77.12 312 SER A O 1
ATOM 2525 N N . LEU A 1 313 ? 12.470 7.708 -34.962 1.00 75.00 313 LEU A N 1
ATOM 2526 C CA . LEU A 1 313 ? 12.934 8.030 -33.614 1.00 75.00 313 LEU A CA 1
ATOM 2527 C C . LEU A 1 313 ? 14.233 7.314 -33.248 1.00 75.00 313 LEU A C 1
ATOM 2529 O O . LEU A 1 313 ? 15.055 7.876 -32.536 1.00 75.00 313 LEU A O 1
ATOM 2533 N N . ALA A 1 314 ? 14.458 6.095 -33.733 1.00 77.81 314 ALA A N 1
ATOM 2534 C CA . ALA A 1 314 ? 15.725 5.404 -33.524 1.00 77.81 314 ALA A CA 1
ATOM 2535 C C . ALA A 1 314 ? 16.881 6.166 -34.186 1.00 77.81 314 ALA A C 1
ATOM 2537 O O . ALA A 1 314 ? 17.916 6.369 -33.560 1.00 77.81 314 ALA A O 1
ATOM 2538 N N . LEU A 1 315 ? 16.678 6.680 -35.404 1.00 75.31 315 LEU A N 1
ATOM 2539 C CA . LEU A 1 315 ? 17.689 7.424 -36.163 1.00 75.31 315 LEU A CA 1
ATOM 2540 C C . LEU A 1 315 ? 18.203 8.689 -35.458 1.00 75.31 315 LEU A C 1
ATOM 2542 O O . LEU A 1 315 ? 19.304 9.137 -35.772 1.00 75.31 315 LEU A O 1
ATOM 2546 N N . THR A 1 316 ? 17.460 9.257 -34.502 1.00 75.69 316 THR A N 1
ATOM 2547 C CA . THR A 1 316 ? 17.935 10.416 -33.729 1.00 75.69 316 THR A CA 1
ATOM 2548 C C . THR A 1 316 ? 18.905 10.047 -32.606 1.00 75.69 316 THR A C 1
ATOM 2550 O O . THR A 1 316 ? 19.604 10.932 -32.119 1.00 75.69 316 THR A O 1
ATOM 2553 N N . PHE A 1 317 ? 18.949 8.780 -32.177 1.00 71.69 317 PHE A N 1
ATOM 2554 C CA . PHE A 1 317 ? 19.763 8.335 -31.038 1.00 71.69 317 PHE A CA 1
ATOM 2555 C C . PHE A 1 317 ? 20.750 7.218 -31.396 1.00 71.69 317 PHE A C 1
ATOM 2557 O O . PHE A 1 317 ? 21.912 7.299 -31.010 1.00 71.69 317 PHE A O 1
ATOM 2564 N N . ASP A 1 318 ? 20.302 6.190 -32.120 1.00 73.69 318 ASP A N 1
ATOM 2565 C CA . ASP A 1 318 ? 21.091 5.005 -32.455 1.00 73.69 318 ASP A CA 1
ATOM 2566 C C . ASP A 1 318 ? 20.691 4.414 -33.822 1.00 73.69 318 ASP A C 1
ATOM 2568 O O . ASP A 1 318 ? 19.595 3.880 -34.031 1.00 73.69 318 ASP A O 1
ATOM 2572 N N . VAL A 1 319 ? 21.634 4.480 -34.765 1.00 70.38 319 VAL A N 1
ATOM 2573 C CA . VAL A 1 319 ? 21.483 3.960 -36.129 1.00 70.38 319 VAL A CA 1
ATOM 2574 C C . VAL A 1 319 ? 21.489 2.424 -36.152 1.00 70.38 319 VAL A C 1
ATOM 2576 O O . VAL A 1 319 ? 20.853 1.824 -37.018 1.00 70.38 319 VAL A O 1
ATOM 2579 N N . GLU A 1 320 ? 22.161 1.755 -35.213 1.00 71.06 320 GLU A N 1
ATOM 2580 C CA . GLU A 1 320 ? 22.188 0.289 -35.137 1.00 71.06 320 GLU A CA 1
ATOM 2581 C C . GLU A 1 320 ? 20.853 -0.271 -34.646 1.00 71.06 320 GLU A C 1
ATOM 2583 O O . GLU A 1 320 ? 20.349 -1.257 -35.189 1.00 71.06 320 GLU A O 1
ATOM 2588 N N . LEU A 1 321 ? 20.233 0.391 -33.669 1.00 70.25 321 LEU A N 1
ATOM 2589 C CA . LEU A 1 321 ? 18.893 0.048 -33.201 1.00 70.25 321 LEU A CA 1
ATOM 2590 C C . LEU A 1 321 ? 17.845 0.273 -34.301 1.00 70.25 321 LEU A C 1
ATOM 2592 O O . LEU A 1 321 ? 16.962 -0.567 -34.485 1.00 70.25 321 LEU A O 1
ATOM 2596 N N . ALA A 1 322 ? 17.993 1.337 -35.098 1.00 70.88 322 ALA A N 1
ATOM 2597 C CA . ALA A 1 322 ? 17.170 1.572 -36.286 1.00 70.88 322 ALA A CA 1
ATOM 2598 C C . ALA A 1 322 ? 17.294 0.429 -37.314 1.00 70.88 322 ALA A C 1
ATOM 2600 O O . ALA A 1 322 ? 16.281 -0.045 -37.832 1.00 70.88 322 ALA A O 1
ATOM 2601 N N . LYS A 1 323 ? 18.519 -0.064 -37.563 1.00 69.69 323 LYS A N 1
ATOM 2602 C CA . LYS A 1 323 ? 18.772 -1.223 -38.440 1.00 69.69 323 LYS A CA 1
ATOM 2603 C C . LYS A 1 323 ? 18.108 -2.494 -37.902 1.00 69.69 323 LYS A C 1
ATOM 2605 O O . LYS A 1 323 ? 17.426 -3.174 -38.663 1.00 69.69 323 LYS A O 1
ATOM 2610 N N . LYS A 1 324 ? 18.237 -2.786 -36.602 1.00 73.12 324 LYS A N 1
ATOM 2611 C CA . LYS A 1 324 ? 17.579 -3.944 -35.961 1.00 73.12 324 LYS A CA 1
ATOM 2612 C C . LYS A 1 324 ? 16.056 -3.885 -36.108 1.00 73.12 324 LYS A C 1
ATOM 2614 O O . LYS A 1 324 ? 15.440 -4.872 -36.492 1.00 73.12 324 LYS A O 1
ATOM 2619 N N . CYS A 1 325 ? 15.452 -2.716 -35.884 1.00 70.00 325 CYS A N 1
ATOM 2620 C CA . CYS A 1 325 ? 14.009 -2.525 -36.063 1.00 70.00 325 CYS A CA 1
ATOM 2621 C C . CYS A 1 325 ? 13.570 -2.729 -37.522 1.00 70.00 325 CYS A C 1
ATOM 2623 O O . CYS A 1 325 ? 12.517 -3.309 -37.769 1.00 70.00 325 CYS A O 1
ATOM 2625 N N . ALA A 1 326 ? 14.381 -2.296 -38.493 1.00 68.50 326 ALA A N 1
ATOM 2626 C CA . ALA A 1 326 ? 14.109 -2.518 -39.912 1.00 68.50 326 ALA A CA 1
ATOM 2627 C C . ALA A 1 326 ? 14.272 -3.990 -40.333 1.00 68.50 326 ALA A C 1
ATOM 2629 O O . ALA A 1 326 ? 13.497 -4.471 -41.158 1.00 68.50 326 ALA A O 1
ATOM 2630 N N . MET A 1 327 ? 15.219 -4.729 -39.749 1.00 67.00 327 MET A N 1
ATOM 2631 C CA . MET A 1 327 ? 15.379 -6.168 -40.001 1.00 67.00 327 MET A CA 1
ATOM 2632 C C . MET A 1 327 ? 14.180 -6.984 -39.518 1.00 67.00 327 MET A C 1
ATOM 2634 O O . MET A 1 327 ? 13.717 -7.848 -40.254 1.00 67.00 327 MET A O 1
ATOM 2638 N N . LEU A 1 328 ? 13.597 -6.633 -38.368 1.00 65.56 328 LEU A N 1
ATOM 2639 C CA . LEU A 1 328 ? 12.371 -7.272 -37.872 1.00 65.56 328 LEU A CA 1
ATOM 2640 C C . LEU A 1 328 ? 11.202 -7.153 -38.869 1.00 65.56 328 LEU A C 1
ATOM 2642 O O . LEU A 1 328 ? 10.381 -8.059 -38.977 1.00 65.56 328 LEU A O 1
ATOM 2646 N N . THR A 1 329 ? 11.142 -6.071 -39.659 1.00 61.66 329 THR A N 1
ATOM 2647 C CA . THR A 1 329 ? 10.139 -5.947 -40.735 1.00 61.66 329 THR A CA 1
ATOM 2648 C C . THR A 1 329 ? 10.423 -6.854 -41.934 1.00 61.66 329 THR A C 1
ATOM 2650 O O . THR A 1 329 ? 9.495 -7.206 -42.659 1.00 61.66 329 THR A O 1
ATOM 2653 N N . ASN A 1 330 ? 11.681 -7.248 -42.153 1.00 55.97 330 ASN A N 1
ATOM 2654 C CA . ASN A 1 330 ? 12.092 -8.121 -43.254 1.00 55.97 330 ASN A CA 1
ATOM 2655 C C . ASN A 1 330 ? 11.955 -9.611 -42.908 1.00 55.97 330 ASN A C 1
ATOM 2657 O O . ASN A 1 330 ? 11.526 -10.364 -43.772 1.00 55.97 330 ASN A O 1
ATOM 2661 N N . GLU A 1 331 ? 12.259 -10.029 -41.675 1.00 51.09 331 GLU A N 1
ATOM 2662 C CA . GLU A 1 331 ? 12.155 -11.438 -41.240 1.00 51.09 331 GLU A CA 1
ATOM 2663 C C . GLU A 1 331 ? 10.715 -11.970 -41.299 1.00 51.09 331 GLU A C 1
ATOM 2665 O O . GLU A 1 331 ? 10.500 -13.135 -41.615 1.00 51.09 331 GLU A O 1
ATOM 2670 N N . SER A 1 332 ? 9.710 -11.099 -41.135 1.00 47.50 332 SER A N 1
ATOM 2671 C CA . SER A 1 332 ? 8.299 -11.449 -41.384 1.00 47.50 332 SER A CA 1
ATOM 2672 C C . SER A 1 332 ? 7.997 -11.910 -42.824 1.00 47.50 332 SER A C 1
ATOM 2674 O O . SER A 1 332 ? 6.890 -12.371 -43.094 1.00 47.50 332 SER A O 1
ATOM 2676 N N . ALA A 1 333 ? 8.955 -11.773 -43.749 1.00 42.09 333 ALA A N 1
ATOM 2677 C CA . ALA A 1 333 ? 8.836 -12.161 -45.149 1.00 42.09 333 ALA A CA 1
ATOM 2678 C C . ALA A 1 333 ? 9.644 -13.414 -45.538 1.00 42.09 333 ALA A C 1
ATOM 2680 O O . ALA A 1 333 ? 9.448 -13.903 -46.644 1.00 42.09 333 ALA A O 1
ATOM 2681 N N . GLU A 1 334 ? 10.512 -13.989 -44.693 1.00 43.72 334 GLU A N 1
ATOM 2682 C CA . GLU A 1 334 ? 11.189 -15.252 -45.071 1.00 43.72 334 GLU A CA 1
ATOM 2683 C C . GLU A 1 334 ? 10.223 -16.457 -45.106 1.00 43.72 334 GLU A C 1
ATOM 2685 O O . GLU A 1 334 ? 10.526 -17.485 -45.708 1.00 43.72 334 GLU A O 1
ATOM 2690 N N . GLU A 1 335 ? 9.001 -16.306 -44.583 1.00 44.09 335 GLU A N 1
ATOM 2691 C CA . GLU A 1 335 ? 7.887 -17.239 -44.810 1.00 44.09 335 GLU A CA 1
ATOM 2692 C C . GLU A 1 335 ? 7.160 -17.019 -46.161 1.00 44.09 335 GLU A C 1
ATOM 2694 O O . GLU A 1 335 ? 6.090 -17.585 -46.386 1.00 44.09 335 GLU A O 1
ATOM 2699 N N . GLU A 1 336 ? 7.690 -16.213 -47.093 1.00 42.66 336 GLU A N 1
ATOM 2700 C CA . GLU A 1 336 ? 7.027 -15.942 -48.383 1.00 42.66 336 GLU A CA 1
ATOM 2701 C C . GLU A 1 336 ? 7.113 -17.081 -49.421 1.00 42.66 336 GLU A C 1
ATOM 2703 O O . GLU A 1 336 ? 6.544 -16.919 -50.500 1.00 42.66 336 GLU A O 1
ATOM 2708 N N . SER A 1 337 ? 7.724 -18.247 -49.150 1.00 41.19 337 SER A N 1
ATOM 2709 C CA . SER A 1 337 ? 7.883 -19.263 -50.214 1.00 41.19 337 SER A CA 1
ATOM 2710 C C . SER A 1 337 ? 6.986 -20.507 -50.191 1.00 41.19 337 SER A C 1
ATOM 2712 O O . SER A 1 337 ? 6.923 -21.115 -51.251 1.00 41.19 337 SER A O 1
ATOM 2714 N N . ASP A 1 338 ? 6.279 -20.919 -49.122 1.00 38.03 338 ASP A N 1
ATOM 2715 C CA . ASP A 1 338 ? 5.585 -22.236 -49.208 1.00 38.03 338 ASP A CA 1
ATOM 2716 C C . ASP A 1 338 ? 4.287 -22.484 -48.411 1.00 38.03 338 ASP A C 1
ATOM 2718 O O . ASP A 1 338 ? 3.736 -23.581 -48.491 1.00 38.03 338 ASP A O 1
ATOM 2722 N N . LEU A 1 339 ? 3.702 -21.521 -47.690 1.00 36.78 339 LEU A N 1
ATOM 2723 C CA . LEU A 1 339 ? 2.505 -21.809 -46.872 1.00 36.78 339 LEU A CA 1
ATOM 2724 C C . LEU A 1 339 ? 1.380 -20.785 -47.037 1.00 36.78 339 LEU A C 1
ATOM 2726 O O . LEU A 1 339 ? 0.985 -20.062 -46.129 1.00 36.78 339 LEU A O 1
ATOM 2730 N N . LEU A 1 340 ? 0.755 -20.831 -48.212 1.00 40.38 340 LEU A N 1
ATOM 2731 C CA . LEU A 1 340 ? -0.502 -20.147 -48.529 1.00 40.38 340 LEU A CA 1
ATOM 2732 C C . LEU A 1 340 ? -1.739 -20.689 -47.770 1.00 40.38 340 LEU A C 1
ATOM 2734 O O . LEU A 1 340 ? -2.857 -20.358 -48.160 1.00 40.38 340 LEU A O 1
ATOM 2738 N N . LEU A 1 341 ? -1.607 -21.523 -46.722 1.00 39.00 341 LEU A N 1
ATOM 2739 C CA . LEU A 1 341 ? -2.758 -22.294 -46.221 1.00 39.00 341 LEU A CA 1
ATOM 2740 C C . LEU A 1 341 ? -2.966 -22.505 -44.713 1.00 39.00 341 LEU A C 1
ATOM 2742 O O . LEU A 1 341 ? -3.978 -23.121 -44.408 1.00 39.00 341 LEU A O 1
ATOM 2746 N N . LEU A 1 342 ? -2.181 -21.989 -43.757 1.00 34.69 342 LEU A N 1
ATOM 2747 C CA . LEU A 1 342 ? -2.569 -22.086 -42.328 1.00 34.69 342 LEU A CA 1
ATOM 2748 C C . LEU A 1 342 ? -1.983 -20.962 -41.446 1.00 34.69 342 LEU A C 1
ATOM 2750 O O . LEU A 1 342 ? -0.863 -21.051 -40.969 1.00 34.69 342 LEU A O 1
ATOM 2754 N N . GLY A 1 343 ? -2.792 -19.937 -41.159 1.00 37.34 343 GLY A N 1
ATOM 2755 C CA . GLY A 1 343 ? -2.931 -19.377 -39.804 1.00 37.34 343 GLY A CA 1
ATOM 2756 C C . GLY A 1 343 ? -1.735 -18.775 -39.040 1.00 37.34 343 GLY A C 1
ATOM 2757 O O . GLY A 1 343 ? -1.835 -18.731 -37.814 1.00 37.34 343 GLY A O 1
ATOM 2758 N N . SER A 1 344 ? -0.655 -18.283 -39.661 1.00 29.75 344 SER A N 1
ATOM 2759 C CA . SER A 1 344 ? 0.354 -17.491 -38.926 1.00 29.75 344 SER A CA 1
ATOM 2760 C C . SER A 1 344 ? -0.100 -16.027 -38.775 1.00 29.75 344 SER A C 1
ATOM 2762 O O . SER A 1 344 ? -0.137 -15.236 -39.717 1.00 29.75 344 SER A O 1
ATOM 2764 N N . ASN A 1 345 ? -0.518 -15.670 -37.557 1.00 36.81 345 ASN A N 1
ATOM 2765 C CA . ASN A 1 345 ? -1.027 -14.348 -37.168 1.00 36.81 345 ASN A CA 1
ATOM 2766 C C . ASN A 1 345 ? 0.108 -13.327 -36.934 1.00 36.81 345 ASN A C 1
ATOM 2768 O O . ASN A 1 345 ? 0.175 -12.707 -35.875 1.00 36.81 345 ASN A O 1
ATOM 2772 N N . GLY A 1 346 ? 1.006 -13.156 -37.905 1.00 39.47 346 GLY A N 1
ATOM 2773 C CA . GLY A 1 346 ? 2.004 -12.082 -37.901 1.00 39.47 346 GLY A CA 1
ATOM 2774 C C . GLY A 1 346 ? 1.490 -10.831 -38.632 1.00 39.47 346 GLY A C 1
ATOM 2775 O O . GLY A 1 346 ? 0.783 -10.963 -39.639 1.00 39.47 346 GLY A O 1
ATOM 2776 N N . PRO A 1 347 ? 1.807 -9.606 -38.173 1.00 40.75 347 PRO A N 1
ATOM 2777 C CA . PRO A 1 347 ? 1.442 -8.391 -38.893 1.00 40.75 347 PRO A CA 1
ATOM 2778 C C . PRO A 1 347 ? 2.169 -8.335 -40.247 1.00 40.75 347 PRO A C 1
ATOM 2780 O O . PRO A 1 347 ? 3.393 -8.317 -40.322 1.00 40.75 347 PRO A O 1
ATOM 2783 N N . ARG A 1 348 ? 1.398 -8.329 -41.341 1.00 44.81 348 ARG A N 1
ATOM 2784 C CA . ARG A 1 348 ? 1.908 -8.257 -42.719 1.00 44.81 348 ARG A CA 1
ATOM 2785 C C . ARG A 1 348 ? 2.240 -6.809 -43.080 1.00 44.81 348 ARG A C 1
ATOM 2787 O O . ARG A 1 348 ? 1.336 -5.973 -43.113 1.00 44.81 348 ARG A O 1
ATOM 2794 N N . PHE A 1 349 ? 3.499 -6.510 -43.409 1.00 54.56 349 PHE A N 1
ATOM 2795 C CA . PHE A 1 349 ? 3.919 -5.155 -43.792 1.00 54.56 349 PHE A CA 1
ATOM 2796 C C . PHE A 1 349 ? 4.050 -4.982 -45.315 1.00 54.56 349 PHE A C 1
ATOM 2798 O O . PHE A 1 349 ? 4.803 -5.722 -45.959 1.00 54.56 349 PHE A O 1
ATOM 2805 N N . PRO A 1 350 ? 3.386 -3.974 -45.919 1.00 60.25 350 PRO A N 1
ATOM 2806 C CA . PRO A 1 350 ? 3.520 -3.678 -47.343 1.00 60.25 350 PRO A CA 1
ATOM 2807 C C . PRO A 1 350 ? 4.976 -3.406 -47.754 1.00 60.25 350 PRO A C 1
ATOM 2809 O O . PRO A 1 350 ? 5.699 -2.672 -47.075 1.00 60.25 350 PRO A O 1
ATOM 2812 N N . LEU A 1 351 ? 5.390 -3.936 -48.912 1.00 57.97 351 LEU A N 1
ATOM 2813 C CA . LEU A 1 351 ? 6.727 -3.742 -49.508 1.00 57.97 351 LEU A CA 1
ATOM 2814 C C . LEU A 1 351 ? 7.136 -2.260 -49.603 1.00 57.97 351 LEU A C 1
ATOM 2816 O O . LEU A 1 351 ? 8.302 -1.911 -49.426 1.00 57.97 351 LEU A O 1
ATOM 2820 N N . GLU A 1 352 ? 6.174 -1.368 -49.838 1.00 58.56 352 GLU A N 1
ATOM 2821 C CA . GLU A 1 352 ? 6.400 0.079 -49.912 1.00 58.56 352 GLU A CA 1
ATOM 2822 C C . GLU A 1 352 ? 6.774 0.702 -48.562 1.00 58.56 352 GLU A C 1
ATOM 2824 O O . GLU A 1 352 ? 7.599 1.615 -48.508 1.00 58.56 352 GLU A O 1
ATOM 2829 N N . MET A 1 353 ? 6.202 0.201 -47.463 1.00 59.19 353 MET A N 1
ATOM 2830 C CA . MET A 1 353 ? 6.514 0.671 -46.113 1.00 59.19 353 MET A CA 1
ATOM 2831 C C . MET A 1 353 ? 7.934 0.257 -45.724 1.00 59.19 353 MET A C 1
ATOM 2833 O O . MET A 1 353 ? 8.715 1.104 -45.293 1.00 59.19 353 MET A O 1
ATOM 2837 N N . ARG A 1 354 ? 8.306 -1.001 -45.999 1.00 61.00 354 ARG A N 1
ATOM 2838 C CA . ARG A 1 354 ? 9.683 -1.497 -45.840 1.00 61.00 354 ARG A CA 1
ATOM 2839 C C . ARG A 1 354 ? 10.670 -0.660 -46.651 1.00 61.00 354 ARG A C 1
ATOM 2841 O O . ARG A 1 354 ? 11.678 -0.199 -46.122 1.00 61.00 354 ARG A O 1
ATOM 2848 N N . ARG A 1 355 ? 10.338 -0.370 -47.913 1.00 62.91 355 ARG A N 1
ATOM 2849 C CA . ARG A 1 355 ? 11.152 0.493 -48.779 1.00 62.91 355 ARG A CA 1
ATOM 2850 C C . ARG A 1 355 ? 11.344 1.887 -48.179 1.00 62.91 355 ARG A C 1
ATOM 2852 O O . ARG A 1 355 ? 12.473 2.359 -48.136 1.00 62.91 355 ARG A O 1
ATOM 2859 N N . ARG A 1 356 ? 10.285 2.542 -47.687 1.00 64.19 356 ARG A N 1
ATOM 2860 C CA . ARG A 1 356 ? 10.399 3.870 -47.049 1.00 64.19 356 ARG A CA 1
ATOM 2861 C C . ARG A 1 356 ? 11.283 3.850 -45.802 1.00 64.19 356 ARG A C 1
ATOM 2863 O O . ARG A 1 356 ? 12.088 4.761 -45.630 1.00 64.19 356 ARG A O 1
ATOM 2870 N N . ILE A 1 357 ? 11.170 2.810 -44.981 1.00 67.81 357 ILE A N 1
ATOM 2871 C CA . ILE A 1 357 ? 11.983 2.634 -43.773 1.00 67.81 357 ILE A CA 1
ATOM 2872 C C . ILE A 1 357 ? 13.471 2.508 -44.139 1.00 67.81 357 ILE A C 1
ATOM 2874 O O . ILE A 1 357 ? 14.297 3.272 -43.639 1.00 67.81 357 ILE A O 1
ATOM 2878 N N . TRP A 1 358 ? 13.811 1.620 -45.079 1.00 66.06 358 TRP A N 1
ATOM 2879 C CA . TRP A 1 358 ? 15.190 1.455 -45.554 1.00 66.06 358 TRP A CA 1
ATOM 2880 C C . TRP A 1 358 ? 15.726 2.697 -46.281 1.00 66.06 358 TRP A C 1
ATOM 2882 O O . TRP A 1 358 ? 16.902 3.020 -46.139 1.00 66.06 358 TRP A O 1
ATOM 2892 N N . MET A 1 359 ? 14.877 3.448 -46.992 1.00 65.88 359 MET A N 1
ATOM 2893 C CA . MET A 1 359 ? 15.242 4.742 -47.591 1.00 65.88 359 MET A CA 1
ATOM 2894 C C . MET A 1 359 ? 15.610 5.787 -46.531 1.00 65.88 359 MET A C 1
ATOM 2896 O O . MET A 1 359 ? 16.600 6.500 -46.699 1.00 65.88 359 MET A O 1
ATOM 2900 N N . LYS A 1 360 ? 14.858 5.858 -45.423 1.00 65.88 360 LYS A N 1
ATOM 2901 C CA . LYS A 1 360 ? 15.173 6.759 -44.303 1.00 65.88 360 LYS A CA 1
ATOM 2902 C C . LYS A 1 360 ? 16.526 6.411 -43.682 1.00 65.88 360 LYS A C 1
ATOM 2904 O O . LYS A 1 360 ? 17.352 7.300 -43.516 1.00 65.88 360 LYS A O 1
ATOM 2909 N N . ILE A 1 361 ? 16.801 5.131 -43.425 1.00 65.19 361 ILE A N 1
ATOM 2910 C CA . ILE A 1 361 ? 18.099 4.686 -42.881 1.00 65.19 361 ILE A CA 1
ATOM 2911 C C . ILE A 1 361 ? 19.236 4.941 -43.894 1.00 65.19 361 ILE A C 1
ATOM 2913 O O . ILE A 1 361 ? 20.306 5.425 -43.520 1.00 65.19 361 ILE A O 1
ATOM 2917 N N . GLY A 1 362 ? 18.970 4.701 -45.184 1.00 62.19 362 GLY A N 1
ATOM 2918 C CA . GLY A 1 362 ? 19.859 4.955 -46.325 1.00 62.19 362 GLY A CA 1
ATOM 2919 C C . GLY A 1 362 ? 20.380 6.380 -46.427 1.00 62.19 362 GLY A C 1
ATOM 2920 O O . GLY A 1 362 ? 21.543 6.588 -46.765 1.00 62.19 362 GLY A O 1
ATOM 2921 N N . SER A 1 363 ? 19.544 7.360 -46.087 1.00 60.62 363 SER A N 1
ATOM 2922 C CA . SER A 1 363 ? 19.938 8.770 -46.092 1.00 60.62 363 SER A CA 1
ATOM 2923 C C . SER A 1 363 ? 20.951 9.121 -44.995 1.00 60.62 363 SER A C 1
ATOM 2925 O O . SER A 1 363 ? 21.709 10.074 -45.163 1.00 60.62 363 SER A O 1
ATOM 2927 N N . HIS A 1 364 ? 20.961 8.385 -43.878 1.00 59.06 364 HIS A N 1
ATOM 2928 C CA . HIS A 1 364 ? 21.771 8.711 -42.700 1.00 59.06 364 HIS A CA 1
ATOM 2929 C C . HIS A 1 364 ? 23.074 7.906 -42.596 1.00 59.06 364 HIS A C 1
ATOM 2931 O O . HIS A 1 364 ? 24.036 8.404 -42.017 1.00 59.06 364 HIS A O 1
ATOM 2937 N N . SER A 1 365 ? 23.141 6.690 -43.152 1.00 53.06 365 SER A N 1
ATOM 2938 C CA . SER A 1 365 ? 24.384 5.905 -43.178 1.00 53.06 365 SER A CA 1
ATOM 2939 C C . SER A 1 365 ? 24.517 5.089 -44.464 1.00 53.06 365 SER A C 1
ATOM 2941 O O . SER A 1 365 ? 24.162 3.917 -44.536 1.00 53.06 365 SER A O 1
ATOM 2943 N N . ALA A 1 366 ? 25.068 5.720 -45.500 1.00 52.84 366 ALA A N 1
ATOM 2944 C CA . ALA A 1 366 ? 25.299 5.109 -46.808 1.00 52.84 366 ALA A CA 1
ATOM 2945 C C . ALA A 1 366 ? 26.331 3.960 -46.805 1.00 52.84 366 ALA A C 1
ATOM 2947 O O . ALA A 1 366 ? 26.330 3.128 -47.710 1.00 52.84 366 ALA A O 1
ATOM 2948 N N . ARG A 1 367 ? 27.241 3.921 -45.820 1.00 52.81 367 ARG A N 1
ATOM 2949 C CA . ARG A 1 367 ? 28.399 3.006 -45.823 1.00 52.81 367 ARG A CA 1
ATOM 2950 C C . ARG A 1 367 ? 28.072 1.570 -45.417 1.00 52.81 367 ARG A C 1
ATOM 2952 O O . ARG A 1 367 ? 28.741 0.661 -45.895 1.00 52.81 367 ARG A O 1
ATOM 2959 N N . ASP A 1 368 ? 27.032 1.363 -44.612 1.00 50.41 368 ASP A N 1
ATOM 2960 C CA . ASP A 1 368 ? 26.837 0.087 -43.907 1.00 50.41 368 ASP A CA 1
ATOM 2961 C C . ASP A 1 368 ? 25.609 -0.712 -44.360 1.00 50.41 368 ASP A C 1
ATOM 2963 O O . ASP A 1 368 ? 25.282 -1.716 -43.735 1.00 50.41 368 ASP A O 1
ATOM 2967 N N . LEU A 1 369 ? 24.877 -0.261 -45.382 1.00 55.19 369 LEU A N 1
ATOM 2968 C CA . LEU A 1 369 ? 23.570 -0.840 -45.733 1.00 55.19 369 LEU A CA 1
ATOM 2969 C C . LEU A 1 369 ? 23.614 -1.799 -46.924 1.00 55.19 369 LEU A C 1
ATOM 2971 O O . LEU A 1 369 ? 22.722 -2.629 -47.048 1.00 55.19 369 LEU A O 1
ATOM 2975 N N . LEU A 1 370 ? 24.662 -1.739 -47.755 1.00 57.97 370 LEU A N 1
ATOM 2976 C CA . LEU A 1 370 ? 24.815 -2.602 -48.936 1.00 57.97 370 LEU A CA 1
ATOM 2977 C C . LEU A 1 370 ? 24.680 -4.114 -48.648 1.00 57.97 370 LEU A C 1
ATOM 2979 O O . LEU A 1 370 ? 24.043 -4.787 -49.453 1.00 57.97 370 LEU A O 1
ATOM 2983 N N . PRO A 1 371 ? 25.197 -4.657 -47.526 1.00 59.78 371 PRO A N 1
ATOM 2984 C CA . PRO A 1 371 ? 25.059 -6.081 -47.205 1.00 59.78 371 PRO A CA 1
ATOM 2985 C C . PRO A 1 371 ? 23.672 -6.497 -46.692 1.00 59.78 371 PRO A C 1
ATOM 2987 O O . PRO A 1 371 ? 23.394 -7.688 -46.629 1.00 59.78 371 PRO A O 1
ATOM 2990 N N . PHE A 1 372 ? 22.828 -5.545 -46.279 1.00 52.50 372 PHE A N 1
ATOM 2991 C CA . PHE A 1 372 ? 21.572 -5.814 -45.564 1.00 52.50 372 PHE A CA 1
ATOM 2992 C C . PHE A 1 372 ? 20.319 -5.490 -46.384 1.00 52.50 372 PHE A C 1
ATOM 2994 O O . PHE A 1 372 ? 19.204 -5.572 -45.865 1.00 52.50 372 PHE A O 1
ATOM 3001 N N . PHE A 1 373 ? 20.482 -5.104 -47.652 1.00 57.25 373 PHE A N 1
ATOM 3002 C CA . PHE A 1 373 ? 19.347 -4.870 -48.531 1.00 57.25 373 PHE A CA 1
ATOM 3003 C C . PHE A 1 373 ? 18.714 -6.203 -48.950 1.00 57.25 373 PHE A C 1
ATOM 3005 O O . PHE A 1 373 ? 19.409 -7.053 -49.507 1.00 57.25 373 PHE A O 1
ATOM 3012 N N . PRO A 1 374 ? 17.405 -6.392 -48.729 1.00 57.12 374 PRO A N 1
ATOM 3013 C CA . PRO A 1 374 ? 16.696 -7.538 -49.280 1.00 57.12 374 PRO A CA 1
ATOM 3014 C C . PRO A 1 374 ? 16.637 -7.455 -50.817 1.00 57.12 374 PRO A C 1
ATOM 3016 O O . PRO A 1 374 ? 16.649 -6.367 -51.400 1.00 57.12 374 PRO A O 1
ATOM 3019 N N . GLU A 1 375 ? 16.531 -8.605 -51.489 1.00 49.41 375 GLU A N 1
ATOM 3020 C CA . GLU A 1 375 ? 16.634 -8.732 -52.958 1.00 49.41 375 GLU A CA 1
ATOM 3021 C C . GLU A 1 375 ? 15.611 -7.891 -53.755 1.00 49.41 375 GLU A C 1
ATOM 3023 O O . GLU A 1 375 ? 15.791 -7.653 -54.948 1.00 49.41 375 GLU A O 1
ATOM 3028 N N . PHE A 1 376 ? 14.557 -7.376 -53.111 1.00 53.88 376 PHE A N 1
ATOM 3029 C CA . PHE A 1 376 ? 13.509 -6.577 -53.756 1.00 53.88 376 PHE A CA 1
ATOM 3030 C C . PHE A 1 376 ? 13.845 -5.084 -53.948 1.00 53.88 376 PHE A C 1
ATOM 3032 O O . PHE A 1 376 ? 13.062 -4.356 -54.569 1.00 53.88 376 PHE A O 1
ATOM 3039 N N . THR A 1 377 ? 14.958 -4.577 -53.404 1.00 55.50 377 THR A N 1
ATOM 3040 C CA . THR A 1 377 ? 15.352 -3.163 -53.566 1.00 55.50 377 THR A CA 1
ATOM 3041 C C . THR A 1 377 ? 16.246 -2.948 -54.788 1.00 55.50 377 THR A C 1
ATOM 3043 O O . THR A 1 377 ? 17.458 -3.133 -54.735 1.00 55.50 377 THR A O 1
ATOM 3046 N N . THR A 1 378 ? 15.661 -2.487 -55.896 1.00 56.34 378 THR A N 1
ATOM 3047 C CA . THR A 1 378 ? 16.403 -2.009 -57.072 1.00 56.34 378 THR A CA 1
ATOM 3048 C C . THR A 1 378 ? 17.253 -0.780 -56.726 1.00 56.34 378 THR A C 1
ATOM 3050 O O . THR A 1 378 ? 16.743 0.247 -56.272 1.00 56.34 378 THR A O 1
ATOM 3053 N N . ILE A 1 379 ? 18.561 -0.876 -56.990 1.00 58.84 379 ILE A N 1
ATOM 3054 C CA . ILE A 1 379 ? 19.604 0.129 -56.689 1.00 58.84 379 ILE A CA 1
ATOM 3055 C C . ILE A 1 379 ? 19.303 1.510 -57.306 1.00 58.84 379 ILE A C 1
ATOM 3057 O O . ILE A 1 379 ? 19.742 2.537 -56.785 1.00 58.84 379 ILE A O 1
ATOM 3061 N N . GLU A 1 380 ? 18.518 1.567 -58.384 1.00 58.31 380 GLU A N 1
ATOM 3062 C CA . GLU A 1 380 ? 18.170 2.814 -59.080 1.00 58.31 380 GLU A CA 1
ATOM 3063 C C . GLU A 1 380 ? 17.461 3.838 -58.184 1.00 58.31 380 GLU A C 1
ATOM 3065 O O . GLU A 1 380 ? 17.691 5.039 -58.318 1.00 58.31 380 GLU A O 1
ATOM 3070 N N . HIS A 1 381 ? 16.660 3.382 -57.220 1.00 57.78 381 HIS A N 1
ATOM 3071 C CA . HIS A 1 381 ? 15.900 4.268 -56.335 1.00 57.78 381 HIS A CA 1
ATOM 3072 C C . HIS A 1 381 ? 16.755 4.944 -55.248 1.00 57.78 381 HIS A C 1
ATOM 3074 O O . HIS A 1 381 ? 16.293 5.886 -54.607 1.00 57.78 381 HIS A O 1
ATOM 3080 N N . PHE A 1 382 ? 18.003 4.504 -55.058 1.00 56.91 382 PHE A N 1
ATOM 3081 C CA . PHE A 1 382 ? 18.919 5.029 -54.039 1.00 56.91 382 PHE A CA 1
ATOM 3082 C C . PHE A 1 382 ? 19.960 6.003 -54.594 1.00 56.91 382 PHE A C 1
ATOM 3084 O O . PHE A 1 382 ? 20.724 6.577 -53.821 1.00 56.91 382 PHE A O 1
ATOM 3091 N N . LYS A 1 383 ? 19.973 6.249 -55.910 1.00 65.12 383 LYS A N 1
ATOM 3092 C CA . LYS A 1 383 ? 20.937 7.156 -56.544 1.00 65.12 383 LYS A CA 1
ATOM 3093 C C . LYS A 1 383 ? 20.860 8.575 -55.975 1.00 65.12 383 LYS A C 1
ATOM 3095 O O . LYS A 1 383 ? 21.883 9.127 -55.577 1.00 65.12 383 LYS A O 1
ATOM 3100 N N . ASP A 1 384 ? 19.660 9.144 -55.890 1.00 67.12 384 ASP A N 1
ATOM 3101 C CA . ASP A 1 384 ? 19.483 10.529 -55.443 1.00 67.12 384 ASP A CA 1
ATOM 3102 C C . ASP A 1 384 ? 19.751 10.717 -53.935 1.00 67.12 384 ASP A C 1
ATOM 3104 O O . ASP A 1 384 ? 20.508 11.630 -53.591 1.00 67.12 384 ASP A O 1
ATOM 3108 N N . PRO A 1 385 ? 19.252 9.847 -53.025 1.00 62.84 385 PRO A N 1
ATOM 3109 C CA . PRO A 1 385 ? 19.601 9.903 -51.602 1.00 62.84 385 PRO A CA 1
ATOM 3110 C C . PRO A 1 385 ? 21.093 9.688 -51.335 1.00 62.84 385 PRO A C 1
ATOM 3112 O O . PRO A 1 385 ? 21.681 10.393 -50.517 1.00 62.84 385 PRO A O 1
ATOM 3115 N N . LEU A 1 386 ? 21.731 8.753 -52.049 1.00 66.25 386 LEU A N 1
ATOM 3116 C CA . LEU A 1 386 ? 23.161 8.486 -51.901 1.00 66.25 386 LEU A CA 1
ATOM 3117 C C . LEU A 1 386 ? 23.988 9.692 -52.357 1.00 66.25 386 LEU A C 1
ATOM 3119 O O . LEU A 1 386 ? 24.927 10.096 -51.675 1.00 66.25 386 LEU A O 1
ATOM 3123 N N . CYS A 1 387 ? 23.614 10.312 -53.480 1.00 69.75 387 CYS A N 1
ATOM 3124 C CA . CYS A 1 387 ? 24.240 11.545 -53.943 1.00 69.75 387 CYS A CA 1
ATOM 3125 C C . CYS A 1 387 ? 24.030 12.711 -52.967 1.00 69.75 387 CYS A C 1
ATOM 3127 O O . CYS A 1 387 ? 24.951 13.507 -52.788 1.00 69.75 387 CYS A O 1
ATOM 3129 N N . ALA A 1 388 ? 22.860 12.826 -52.334 1.00 71.38 388 ALA A N 1
ATOM 3130 C CA . ALA A 1 388 ? 22.601 13.843 -51.315 1.00 71.38 388 ALA A CA 1
ATOM 3131 C C . ALA A 1 388 ? 23.463 13.623 -50.058 1.00 71.38 388 ALA A C 1
ATOM 3133 O O . ALA A 1 388 ? 24.145 14.548 -49.621 1.00 71.38 388 ALA A O 1
ATOM 3134 N N . CYS A 1 389 ? 23.523 12.388 -49.553 1.00 67.00 389 CYS A N 1
ATOM 3135 C CA . CYS A 1 389 ? 24.340 12.002 -48.400 1.00 67.00 389 CYS A CA 1
ATOM 3136 C C . CYS A 1 389 ? 25.845 12.220 -48.661 1.00 67.00 389 CYS A C 1
ATOM 3138 O O . CYS A 1 389 ? 26.555 12.813 -47.848 1.00 67.00 389 CYS A O 1
ATOM 3140 N N . LEU A 1 390 ? 26.336 11.832 -49.845 1.00 72.00 390 LEU A N 1
ATOM 3141 C CA . LEU A 1 390 ? 27.723 12.073 -50.265 1.00 72.00 390 LEU A CA 1
ATOM 3142 C C . LEU A 1 390 ? 28.050 13.568 -50.351 1.00 72.00 390 LEU A C 1
ATOM 3144 O O . LEU A 1 390 ? 29.129 13.981 -49.924 1.00 72.00 390 LEU A O 1
ATOM 3148 N N . LYS A 1 391 ? 27.125 14.385 -50.871 1.00 76.81 391 LYS A N 1
ATOM 3149 C CA . LYS A 1 391 ? 27.290 15.844 -50.916 1.00 76.81 391 LYS A CA 1
ATOM 3150 C C . LYS A 1 391 ? 27.354 16.438 -49.513 1.00 76.81 391 LYS A C 1
ATOM 3152 O O . LYS A 1 391 ? 28.253 17.231 -49.248 1.00 76.81 391 LYS A O 1
ATOM 3157 N N . GLU A 1 392 ? 26.476 16.019 -48.607 1.00 77.88 392 GLU A N 1
ATOM 3158 C CA . GLU A 1 392 ? 26.475 16.492 -47.221 1.00 77.88 392 GLU A CA 1
ATOM 3159 C C . GLU A 1 392 ? 27.772 16.123 -46.487 1.00 77.88 392 GLU A C 1
ATOM 3161 O O . GLU A 1 392 ? 28.391 16.977 -45.852 1.00 77.88 392 GLU A O 1
ATOM 3166 N N . HIS A 1 393 ? 28.248 14.881 -46.629 1.00 73.56 393 HIS A N 1
ATOM 3167 C CA . HIS A 1 393 ? 29.531 14.466 -46.062 1.00 73.56 393 HIS A CA 1
ATOM 3168 C C . HIS A 1 393 ? 30.715 15.213 -46.679 1.00 73.56 393 HIS A C 1
ATOM 3170 O O . HIS A 1 393 ? 31.614 15.621 -45.947 1.00 73.56 393 HIS A O 1
ATOM 3176 N N . SER A 1 394 ? 30.711 15.455 -47.995 1.00 79.75 394 SER A N 1
ATOM 3177 C CA . SER A 1 394 ? 31.748 16.272 -48.637 1.00 79.75 394 SER A CA 1
ATOM 3178 C C . SER A 1 394 ? 31.755 17.712 -48.110 1.00 79.75 394 SER A C 1
ATOM 3180 O O . SER A 1 394 ? 32.827 18.258 -47.860 1.00 79.75 394 SER A O 1
ATOM 3182 N N . GLY A 1 395 ? 30.576 18.288 -47.846 1.00 83.00 395 GLY A N 1
ATOM 3183 C CA . GLY A 1 395 ? 30.432 19.611 -47.238 1.00 83.00 395 GLY A CA 1
ATOM 3184 C C . GLY A 1 395 ? 30.970 19.655 -45.810 1.00 83.00 395 GLY A C 1
ATOM 3185 O O . GLY A 1 395 ? 31.790 20.512 -45.497 1.00 83.00 395 GLY A O 1
ATOM 3186 N N . LYS A 1 396 ? 30.602 18.676 -44.973 1.00 80.69 396 LYS A N 1
ATOM 3187 C CA . LYS A 1 396 ? 31.120 18.539 -43.598 1.00 80.69 396 LYS A CA 1
ATOM 3188 C C . LYS A 1 396 ? 32.643 18.378 -43.561 1.00 80.69 396 LYS A C 1
ATOM 3190 O O . LYS A 1 396 ? 33.297 18.956 -42.702 1.00 80.69 396 LYS A O 1
ATOM 3195 N N . ILE A 1 397 ? 33.222 17.631 -44.505 1.00 84.56 397 ILE A N 1
ATOM 3196 C CA . ILE A 1 397 ? 34.683 17.498 -44.630 1.00 84.56 397 ILE A CA 1
ATOM 3197 C C . ILE A 1 397 ? 35.320 18.842 -44.997 1.00 84.56 397 ILE A C 1
ATOM 3199 O O . ILE A 1 397 ? 36.335 19.201 -44.408 1.00 84.56 397 ILE A O 1
ATOM 3203 N N . MET A 1 398 ? 34.737 19.594 -45.935 1.00 83.88 398 MET A N 1
ATOM 3204 C CA . MET A 1 398 ? 35.245 20.923 -46.297 1.00 83.88 398 MET A CA 1
ATOM 3205 C C . MET A 1 398 ? 35.149 21.916 -45.134 1.00 83.88 398 MET A C 1
ATOM 3207 O O . MET A 1 398 ? 36.062 22.715 -44.943 1.00 83.88 398 MET A O 1
ATOM 3211 N N . GLU A 1 399 ? 34.079 21.857 -44.343 1.00 86.88 399 GLU A N 1
ATOM 3212 C CA . GLU A 1 399 ? 33.908 22.706 -43.166 1.00 86.88 399 GLU A CA 1
ATOM 3213 C C . GLU A 1 399 ? 34.915 22.369 -42.063 1.00 86.88 399 GLU A C 1
ATOM 3215 O O . GLU A 1 399 ? 35.618 23.262 -41.603 1.00 86.88 399 GLU A O 1
ATOM 3220 N N . LEU A 1 400 ? 35.104 21.087 -41.739 1.00 85.31 400 LEU A N 1
ATOM 3221 C CA . LEU A 1 400 ? 36.151 20.652 -40.807 1.00 85.31 400 LEU A CA 1
ATOM 3222 C C . LEU A 1 400 ? 37.561 21.004 -41.304 1.00 85.31 400 LEU A C 1
ATOM 3224 O O . LEU A 1 400 ? 38.425 21.372 -40.513 1.00 85.31 400 LEU A O 1
ATOM 3228 N N . GLN A 1 401 ? 37.818 20.918 -42.613 1.00 87.44 401 GLN A N 1
ATOM 3229 C CA . GLN A 1 401 ? 39.087 21.363 -43.197 1.00 87.44 401 GLN A CA 1
ATOM 3230 C C . GLN A 1 401 ? 39.280 22.876 -43.062 1.00 87.44 401 GLN A C 1
ATOM 3232 O O . GLN A 1 401 ? 40.401 23.324 -42.821 1.00 87.44 401 GLN A O 1
ATOM 3237 N N . ARG A 1 402 ? 38.206 23.661 -43.207 1.00 89.31 402 ARG A N 1
ATOM 3238 C CA . ARG A 1 402 ? 38.219 25.109 -42.987 1.00 89.31 402 ARG A CA 1
ATOM 3239 C C . ARG A 1 402 ? 38.488 25.434 -41.521 1.00 89.31 402 ARG A C 1
ATOM 3241 O O . ARG A 1 402 ? 39.396 26.211 -41.260 1.00 89.31 402 ARG A O 1
ATOM 3248 N N . GLU A 1 403 ? 37.784 24.797 -40.590 1.00 89.31 403 GLU A N 1
ATOM 3249 C CA . GLU A 1 403 ? 37.998 24.969 -39.147 1.00 89.31 403 GLU A CA 1
ATOM 3250 C C . GLU A 1 403 ? 39.417 24.568 -38.730 1.00 89.31 403 GLU A C 1
ATOM 3252 O O . GLU A 1 403 ? 40.083 25.312 -38.016 1.00 89.31 403 GLU A O 1
ATOM 3257 N N . MET A 1 404 ? 39.940 23.441 -39.234 1.00 86.19 404 MET A N 1
ATOM 3258 C CA . MET A 1 404 ? 41.340 23.069 -39.007 1.0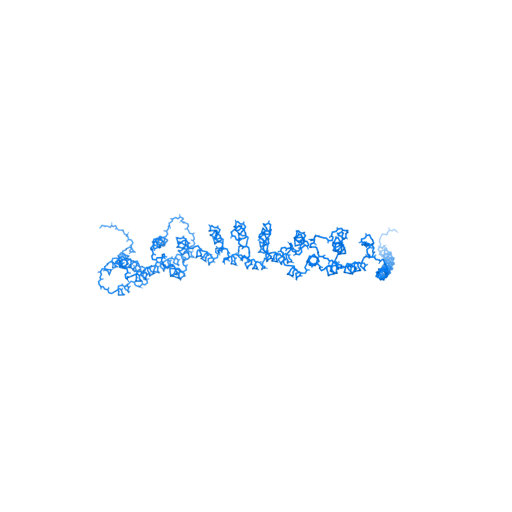0 86.19 404 MET A CA 1
ATOM 3259 C C . MET A 1 404 ? 42.300 24.120 -39.555 1.00 86.19 404 MET A C 1
ATOM 3261 O O . MET A 1 404 ? 43.292 24.432 -38.902 1.00 86.19 404 MET A O 1
ATOM 3265 N N . LYS A 1 405 ? 42.027 24.671 -40.741 1.00 89.38 405 LYS A N 1
ATOM 3266 C CA . LYS A 1 405 ? 42.875 25.703 -41.335 1.00 89.38 405 LYS A CA 1
ATOM 3267 C C . LYS A 1 405 ? 42.853 26.987 -40.502 1.00 89.38 405 LYS A C 1
ATOM 3269 O O . LYS A 1 405 ? 43.922 27.492 -40.175 1.00 89.38 405 LYS A O 1
ATOM 3274 N N . GLU A 1 406 ? 41.674 27.456 -40.102 1.00 89.19 406 GLU A N 1
ATOM 3275 C CA . GLU A 1 406 ? 41.493 28.622 -39.226 1.00 89.19 406 GLU A CA 1
ATOM 3276 C C . GLU A 1 406 ? 42.227 28.424 -37.888 1.00 89.19 406 GLU A C 1
ATOM 3278 O O . GLU A 1 406 ? 43.034 29.270 -37.504 1.00 89.19 406 GLU A O 1
ATOM 3283 N N . ALA A 1 407 ? 42.065 27.262 -37.246 1.00 85.88 407 ALA A N 1
ATOM 3284 C CA . ALA A 1 407 ? 42.773 26.923 -36.012 1.00 85.88 407 ALA A CA 1
ATOM 3285 C C . ALA A 1 407 ? 44.300 26.872 -36.203 1.00 85.88 407 ALA A C 1
ATOM 3287 O O . ALA A 1 407 ? 45.051 27.345 -35.352 1.00 85.88 407 ALA A O 1
ATOM 3288 N N . THR A 1 408 ? 44.795 26.334 -37.327 1.00 84.44 408 THR A N 1
ATOM 3289 C CA . THR A 1 408 ? 46.241 26.337 -37.610 1.00 84.44 408 THR A CA 1
ATOM 3290 C C . THR A 1 408 ? 46.789 27.737 -37.877 1.00 84.44 408 THR A C 1
ATOM 3292 O O . THR A 1 408 ? 47.917 28.025 -37.483 1.00 84.44 408 THR A O 1
ATOM 3295 N N . GLU A 1 409 ? 46.017 28.615 -38.521 1.00 89.00 409 GLU A N 1
ATOM 3296 C CA . GLU A 1 409 ? 46.402 30.008 -38.772 1.00 89.00 409 GLU A CA 1
ATOM 3297 C C . GLU A 1 409 ? 46.427 30.829 -37.475 1.00 89.00 409 GLU A C 1
ATOM 3299 O O . GLU A 1 409 ? 47.333 31.643 -37.279 1.00 89.00 409 GLU A O 1
ATOM 3304 N N . GLU A 1 410 ? 45.478 30.591 -36.568 1.00 87.81 410 GLU A N 1
ATOM 3305 C CA . GLU A 1 410 ? 45.451 31.196 -35.234 1.00 87.81 410 GLU A CA 1
ATOM 3306 C C . GLU A 1 410 ? 46.657 30.751 -34.399 1.00 87.81 410 GLU A C 1
ATOM 3308 O O . GLU A 1 410 ? 47.404 31.591 -33.900 1.00 87.81 410 GLU A O 1
ATOM 3313 N N . LEU A 1 411 ? 46.950 29.449 -34.376 1.00 85.38 411 LEU A N 1
ATOM 3314 C CA . LEU A 1 411 ? 48.105 28.903 -33.661 1.00 85.38 411 LEU A CA 1
ATOM 3315 C C . LEU A 1 411 ? 49.437 29.422 -34.236 1.00 85.38 411 LEU A C 1
ATOM 3317 O O . LEU A 1 411 ? 50.374 29.720 -33.498 1.00 85.38 411 LEU A O 1
ATOM 3321 N N . GLN A 1 412 ? 49.524 29.605 -35.559 1.00 85.69 412 GLN A N 1
ATOM 3322 C CA . GLN A 1 412 ? 50.672 30.261 -36.194 1.00 85.69 412 GLN A CA 1
ATOM 3323 C C . GLN A 1 412 ? 50.811 31.737 -35.798 1.00 85.69 412 GLN A C 1
ATOM 3325 O O . GLN A 1 412 ? 51.937 32.234 -35.712 1.00 85.69 412 GLN A O 1
ATOM 3330 N N . ARG A 1 413 ? 49.700 32.451 -35.580 1.00 87.75 413 ARG A N 1
ATOM 3331 C CA . ARG A 1 413 ? 49.712 33.845 -35.117 1.00 87.75 413 ARG A CA 1
ATOM 3332 C C . ARG A 1 413 ? 50.211 33.927 -33.676 1.00 87.75 413 ARG A C 1
ATOM 3334 O O . ARG A 1 413 ? 51.152 34.674 -33.422 1.00 87.75 413 ARG A O 1
ATOM 3341 N N . GLU A 1 414 ? 49.684 33.089 -32.789 1.00 88.31 414 GLU A N 1
ATOM 3342 C CA . GLU A 1 414 ? 50.141 32.996 -31.397 1.00 88.31 414 GLU A CA 1
ATOM 3343 C C . GLU A 1 414 ? 51.628 32.623 -31.304 1.00 88.31 414 GLU A C 1
ATOM 3345 O O . GLU A 1 414 ? 52.378 33.218 -30.529 1.00 88.31 414 GLU A O 1
ATOM 3350 N N . MET A 1 415 ? 52.101 31.689 -32.139 1.00 81.12 415 MET A N 1
ATOM 3351 C CA . MET A 1 415 ? 53.525 31.347 -32.199 1.00 81.12 415 MET A CA 1
ATOM 3352 C C . MET A 1 415 ? 54.398 32.535 -32.623 1.00 81.12 415 MET A C 1
ATOM 3354 O O . MET A 1 415 ? 55.476 32.719 -32.057 1.00 81.12 415 MET A O 1
ATOM 3358 N N . LYS A 1 416 ? 53.956 33.350 -33.590 1.00 87.56 416 LYS A N 1
ATOM 3359 C CA . LYS A 1 416 ? 54.689 34.562 -33.994 1.00 87.56 416 LYS A CA 1
ATOM 3360 C C . LYS A 1 416 ? 54.747 35.584 -32.863 1.00 87.56 416 LYS A C 1
ATOM 3362 O O . LYS A 1 416 ? 55.830 36.074 -32.553 1.00 87.56 416 LYS A O 1
ATOM 3367 N N . GLU A 1 417 ? 53.625 35.839 -32.200 1.00 87.06 417 GLU A N 1
ATOM 3368 C CA . GLU A 1 417 ? 53.569 36.746 -31.049 1.00 87.06 417 GLU A CA 1
ATOM 3369 C C . GLU A 1 417 ? 54.491 36.270 -29.915 1.00 87.06 417 GLU A C 1
ATOM 3371 O O . GLU A 1 417 ? 55.265 37.055 -29.365 1.00 87.06 417 GLU A O 1
ATOM 3376 N N . ALA A 1 418 ? 54.504 34.967 -29.621 1.00 83.69 418 ALA A N 1
ATOM 3377 C CA . ALA A 1 418 ? 55.410 34.388 -28.632 1.00 83.69 418 ALA A CA 1
ATOM 3378 C C . ALA A 1 418 ? 56.893 34.567 -29.009 1.00 83.69 418 ALA A C 1
ATOM 3380 O O . ALA A 1 418 ? 57.712 34.862 -28.135 1.00 83.69 418 ALA A O 1
ATOM 3381 N N . THR A 1 419 ? 57.252 34.434 -30.294 1.00 84.56 419 THR A N 1
ATOM 3382 C CA . THR A 1 419 ? 58.629 34.694 -30.755 1.00 84.56 419 THR A CA 1
ATOM 3383 C C . THR A 1 419 ? 59.017 36.169 -30.647 1.00 84.56 419 THR A C 1
ATOM 3385 O O . THR A 1 419 ? 60.118 36.469 -30.191 1.00 84.56 419 THR A O 1
ATOM 3388 N N . GLU A 1 420 ? 58.110 37.096 -30.963 1.00 86.69 420 GLU A N 1
ATOM 3389 C CA . GLU A 1 420 ? 58.357 38.538 -30.830 1.00 86.69 420 GLU A CA 1
ATOM 3390 C C . GLU A 1 420 ? 58.546 38.952 -29.362 1.00 86.69 420 GLU A C 1
ATOM 3392 O O . GLU A 1 420 ? 59.450 39.726 -29.032 1.00 86.69 420 GLU A O 1
ATOM 3397 N N . VAL A 1 421 ? 57.743 38.387 -28.453 1.00 86.06 421 VAL A N 1
ATOM 3398 C CA . VAL A 1 421 ? 57.898 38.593 -27.006 1.00 86.06 421 VAL A CA 1
ATOM 3399 C C . VAL A 1 421 ? 59.231 38.027 -26.511 1.00 86.06 421 VAL A C 1
ATOM 3401 O O . VAL A 1 421 ? 59.920 38.686 -25.727 1.00 86.06 421 VAL A O 1
ATOM 3404 N N . ALA A 1 422 ? 59.631 36.839 -26.975 1.00 83.88 422 ALA A N 1
ATOM 3405 C CA . ALA A 1 422 ? 60.920 36.246 -26.623 1.00 83.88 422 ALA A CA 1
ATOM 3406 C C . ALA A 1 422 ? 62.102 37.125 -27.077 1.00 83.88 422 ALA A C 1
ATOM 3408 O O . ALA A 1 422 ? 63.029 37.366 -26.295 1.00 83.88 422 ALA A O 1
ATOM 3409 N N . ASP A 1 423 ? 62.045 37.672 -28.293 1.00 86.81 423 ASP A N 1
ATOM 3410 C CA . ASP A 1 423 ? 63.065 38.581 -28.825 1.00 86.81 423 ASP A CA 1
ATOM 3411 C C . ASP A 1 423 ? 63.150 39.895 -28.030 1.00 86.81 423 ASP A C 1
ATOM 3413 O O . ASP A 1 423 ? 64.250 40.376 -27.721 1.00 86.81 423 ASP A O 1
ATOM 3417 N N . GLU A 1 424 ? 62.011 40.466 -27.623 1.00 87.06 424 GLU A N 1
ATOM 3418 C CA . GLU A 1 424 ? 62.003 41.673 -26.791 1.00 87.06 424 GLU A CA 1
ATOM 3419 C C . GLU A 1 424 ? 62.560 41.390 -25.385 1.00 87.06 424 GLU A C 1
ATOM 3421 O O . GLU A 1 424 ? 63.369 42.176 -24.883 1.00 87.06 424 GLU A O 1
ATOM 3426 N N . ILE A 1 425 ? 62.242 40.241 -24.773 1.00 85.50 425 ILE A N 1
ATOM 3427 C CA . ILE A 1 425 ? 62.850 39.814 -23.499 1.00 85.50 425 ILE A CA 1
ATOM 3428 C C . ILE A 1 425 ? 64.372 39.697 -23.644 1.00 85.50 425 ILE A C 1
ATOM 3430 O O . ILE A 1 425 ? 65.110 40.243 -22.816 1.00 85.50 425 ILE A O 1
ATOM 3434 N N . HIS A 1 426 ? 64.866 39.057 -24.708 1.00 83.62 426 HIS A N 1
ATOM 3435 C CA . HIS A 1 426 ? 66.304 38.953 -24.972 1.00 83.62 426 HIS A CA 1
ATOM 3436 C C . HIS A 1 426 ? 66.968 40.330 -25.103 1.00 83.62 426 HIS A C 1
ATOM 3438 O O . HIS A 1 426 ? 68.038 40.575 -24.528 1.00 83.62 426 HIS A O 1
ATOM 3444 N N . LYS A 1 427 ? 66.319 41.272 -25.793 1.00 85.31 427 LYS A N 1
ATOM 3445 C CA . LYS A 1 427 ? 66.802 42.650 -25.947 1.00 85.31 427 LYS A CA 1
ATOM 3446 C C . LYS A 1 427 ? 66.826 43.410 -24.620 1.00 85.31 427 LYS A C 1
ATOM 3448 O O . LYS A 1 427 ? 67.786 44.139 -24.348 1.00 85.31 427 LYS A O 1
ATOM 3453 N N . GLN A 1 428 ? 65.812 43.235 -23.773 1.00 84.69 428 GLN A N 1
ATOM 3454 C CA . GLN A 1 428 ? 65.762 43.836 -22.438 1.00 84.69 428 GLN A CA 1
ATOM 3455 C C . GLN A 1 428 ? 66.824 43.235 -21.506 1.00 84.69 428 GLN A C 1
ATOM 3457 O O . GLN A 1 428 ? 67.536 43.987 -20.836 1.00 84.69 428 GLN A O 1
ATOM 3462 N N . MET A 1 429 ? 67.034 41.914 -21.533 1.00 80.88 429 MET A N 1
ATOM 3463 C CA . MET A 1 429 ? 68.128 41.260 -20.803 1.00 80.88 429 MET A CA 1
ATOM 3464 C C . MET A 1 429 ? 69.502 41.776 -21.247 1.00 80.88 429 MET A C 1
ATOM 3466 O O . MET A 1 429 ? 70.358 42.062 -20.407 1.00 80.88 429 MET A O 1
ATOM 3470 N N . ALA A 1 430 ? 69.718 41.977 -22.550 1.00 81.62 430 ALA A N 1
ATOM 3471 C CA . ALA A 1 430 ? 70.962 42.548 -23.065 1.00 81.62 430 ALA A CA 1
ATOM 3472 C C . ALA A 1 430 ? 71.189 43.996 -22.581 1.00 81.62 430 ALA A C 1
ATOM 3474 O O . ALA A 1 430 ? 72.312 44.359 -22.216 1.00 81.62 430 ALA A O 1
ATOM 3475 N N . LYS A 1 431 ? 70.134 44.824 -22.525 1.00 81.50 431 LYS A N 1
ATOM 3476 C CA . LYS A 1 431 ? 70.196 46.184 -21.953 1.00 81.50 431 LYS A CA 1
ATOM 3477 C C . LYS A 1 431 ? 70.500 46.161 -20.453 1.00 81.50 431 LYS A C 1
ATOM 3479 O O . LYS A 1 431 ? 71.342 46.937 -20.002 1.00 81.50 431 LYS A O 1
ATOM 3484 N N . LEU A 1 432 ? 69.855 45.275 -19.691 1.00 79.31 432 LEU A N 1
ATOM 3485 C CA . LEU A 1 432 ? 70.103 45.084 -18.258 1.00 79.31 432 LEU A CA 1
ATOM 3486 C C . LEU A 1 432 ? 71.541 44.641 -17.992 1.00 79.31 432 LEU A C 1
ATOM 3488 O O . LEU A 1 432 ? 72.194 45.212 -17.125 1.00 79.31 432 LEU A O 1
ATOM 3492 N N . LYS A 1 433 ? 72.077 43.706 -18.785 1.00 78.38 433 LYS A N 1
ATOM 3493 C CA . LYS A 1 433 ? 73.475 43.274 -18.678 1.00 78.38 433 LYS A CA 1
ATOM 3494 C C . LYS A 1 433 ? 74.443 44.428 -18.944 1.00 78.38 433 LYS A C 1
ATOM 3496 O O . LYS A 1 433 ? 75.368 44.626 -18.166 1.00 78.38 433 LYS A O 1
ATOM 3501 N N . LYS A 1 434 ? 74.198 45.250 -19.973 1.00 76.69 434 LYS A N 1
ATOM 3502 C CA . LYS A 1 434 ? 74.995 46.466 -20.230 1.00 76.69 434 LYS A CA 1
ATOM 3503 C C . LYS A 1 434 ? 74.925 47.468 -19.074 1.00 76.69 434 LYS A C 1
ATOM 3505 O O . LYS A 1 434 ? 75.955 48.007 -18.685 1.00 76.69 434 LYS A O 1
ATOM 3510 N N . ARG A 1 435 ? 73.736 47.697 -18.503 1.00 76.81 435 ARG A N 1
ATOM 3511 C CA . ARG A 1 435 ? 73.553 48.580 -17.336 1.00 76.81 435 ARG A CA 1
ATOM 3512 C C . ARG A 1 435 ? 74.225 48.030 -16.081 1.00 76.81 435 ARG A C 1
ATOM 3514 O O . ARG A 1 435 ? 74.849 48.798 -15.370 1.00 76.81 435 ARG A O 1
ATOM 3521 N N . SER A 1 436 ? 74.144 46.724 -15.833 1.00 71.56 436 SER A N 1
ATOM 3522 C CA . SER A 1 436 ? 74.818 46.062 -14.713 1.00 71.56 436 SER A CA 1
ATOM 3523 C C . SER A 1 436 ? 76.335 46.158 -14.842 1.00 71.56 436 SER A C 1
ATOM 3525 O O . SER A 1 436 ? 76.983 46.529 -13.874 1.00 71.56 436 SER A O 1
ATOM 3527 N N . VAL A 1 437 ? 76.897 45.934 -16.036 1.00 71.81 437 VAL A N 1
ATOM 3528 C CA . VAL A 1 437 ? 78.335 46.132 -16.294 1.00 71.81 437 VAL A CA 1
ATOM 3529 C C . VAL A 1 437 ? 78.738 47.594 -16.084 1.00 71.81 437 VAL A C 1
ATOM 3531 O O . VAL A 1 437 ? 79.759 47.851 -15.456 1.00 71.81 437 VAL A O 1
ATOM 3534 N N . ALA A 1 438 ? 77.926 48.553 -16.541 1.00 66.06 438 ALA A N 1
ATOM 3535 C CA . ALA A 1 438 ? 78.171 49.975 -16.299 1.00 66.06 438 ALA A CA 1
ATOM 3536 C C . ALA A 1 438 ? 78.096 50.339 -14.803 1.00 66.06 438 ALA A C 1
ATOM 3538 O O . ALA A 1 438 ? 78.923 51.105 -14.320 1.00 66.06 438 ALA A O 1
ATOM 3539 N N . PHE A 1 439 ? 77.152 49.756 -14.057 1.00 64.31 439 PHE A N 1
ATOM 3540 C CA . PHE A 1 439 ? 77.020 49.947 -12.611 1.00 64.31 439 PHE A CA 1
ATOM 3541 C C . PHE A 1 439 ? 78.188 49.310 -11.847 1.00 64.31 439 PHE A C 1
ATOM 3543 O O . PHE A 1 439 ? 78.709 49.918 -10.922 1.00 64.31 439 PHE A O 1
ATOM 3550 N N . PHE A 1 440 ? 78.653 48.129 -12.269 1.00 61.69 440 PHE A N 1
ATOM 3551 C CA . PHE A 1 440 ? 79.849 47.482 -11.723 1.00 61.69 440 PHE A CA 1
ATOM 3552 C C . PHE A 1 440 ? 81.100 48.336 -11.957 1.00 61.69 440 PHE A C 1
ATOM 3554 O O . PHE A 1 440 ? 81.915 48.480 -11.052 1.00 61.69 440 PHE A O 1
ATOM 3561 N N . PHE A 1 441 ? 81.222 48.948 -13.140 1.00 60.34 441 PHE A N 1
ATOM 3562 C CA . PHE A 1 441 ? 82.301 49.887 -13.452 1.00 60.34 441 PHE A CA 1
ATOM 3563 C C . PHE A 1 441 ? 82.242 51.155 -12.592 1.00 60.34 441 PHE A C 1
ATOM 3565 O O . PHE A 1 441 ? 83.276 51.579 -12.087 1.00 60.34 441 PHE A O 1
ATOM 3572 N N . LEU A 1 442 ? 81.053 51.733 -12.379 1.00 60.03 442 LEU A N 1
ATOM 3573 C CA . LEU A 1 442 ? 80.874 52.893 -11.496 1.00 60.03 442 LEU A CA 1
ATOM 3574 C C . LEU A 1 442 ? 81.188 52.559 -10.029 1.00 60.03 442 LEU A C 1
ATOM 3576 O O . LEU A 1 442 ? 81.905 53.309 -9.377 1.00 60.03 442 LEU A O 1
ATOM 3580 N N . PHE A 1 443 ? 80.726 51.411 -9.528 1.00 56.44 443 PHE A N 1
ATOM 3581 C CA . PHE A 1 443 ? 80.956 50.995 -8.141 1.00 56.44 443 PHE A CA 1
ATOM 3582 C C . PHE A 1 443 ? 82.434 50.675 -7.864 1.00 56.44 443 PHE A C 1
ATOM 3584 O O . PHE A 1 443 ? 82.941 50.983 -6.788 1.00 56.44 443 PHE A O 1
ATOM 3591 N N . PHE A 1 444 ? 83.153 50.107 -8.839 1.00 54.97 444 PHE A N 1
ATOM 3592 C CA . PHE A 1 444 ? 84.600 49.900 -8.725 1.00 54.97 444 PHE A CA 1
ATOM 3593 C C . PHE A 1 444 ? 85.390 51.213 -8.774 1.00 54.97 444 PHE A C 1
ATOM 3595 O O . PHE A 1 444 ? 86.397 51.334 -8.080 1.00 54.97 444 PHE A O 1
ATOM 3602 N N . PHE A 1 445 ? 84.938 52.206 -9.546 1.00 54.53 445 PHE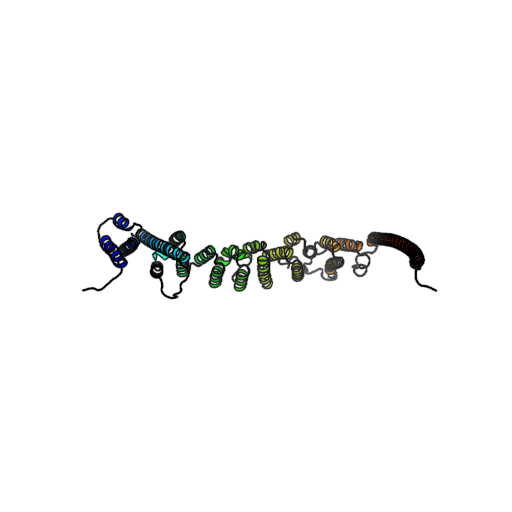 A N 1
ATOM 3603 C CA . PHE A 1 445 ? 85.616 53.502 -9.618 1.00 54.53 445 PHE A CA 1
ATOM 3604 C C . PHE A 1 445 ? 85.329 54.411 -8.412 1.00 54.53 445 PHE A C 1
ATOM 3606 O O . PHE A 1 445 ? 86.231 55.121 -7.979 1.00 54.53 445 PHE A O 1
ATOM 3613 N N . GLU A 1 446 ? 84.129 54.370 -7.822 1.00 53.38 446 GLU A N 1
ATOM 3614 C CA . GLU A 1 446 ? 83.813 55.141 -6.603 1.00 53.38 446 GLU A CA 1
ATOM 3615 C C . GLU A 1 446 ? 84.230 54.431 -5.301 1.00 53.38 446 GLU A C 1
ATOM 3617 O O . GLU A 1 446 ? 84.512 55.094 -4.305 1.00 53.38 446 GLU A O 1
ATOM 3622 N N . GLY A 1 447 ? 84.333 53.096 -5.291 1.00 49.47 447 GLY A N 1
ATOM 3623 C CA . GLY A 1 447 ? 84.796 52.314 -4.135 1.00 49.47 447 GLY A CA 1
ATOM 3624 C C . GLY A 1 447 ? 86.315 52.101 -4.061 1.00 49.47 447 GLY A C 1
ATOM 3625 O O . GLY A 1 447 ? 86.831 51.765 -2.997 1.00 49.47 447 GLY A O 1
ATOM 3626 N N . GLY A 1 448 ? 87.046 52.322 -5.159 1.00 49.03 448 GLY A N 1
ATOM 3627 C CA . GLY A 1 448 ? 88.500 52.124 -5.274 1.00 49.03 448 GLY A CA 1
ATOM 3628 C C . GLY A 1 448 ? 89.367 53.246 -4.689 1.00 49.03 448 GLY A C 1
ATOM 3629 O O . GLY A 1 448 ? 90.557 53.319 -4.976 1.00 49.03 448 GLY A O 1
ATOM 3630 N N . GLY A 1 449 ? 88.792 54.133 -3.874 1.00 50.06 449 GLY A N 1
ATOM 3631 C CA . GLY A 1 449 ? 89.508 55.139 -3.092 1.00 50.06 449 GLY A CA 1
ATOM 3632 C C . GLY A 1 449 ? 89.909 54.632 -1.705 1.00 50.06 449 GLY A C 1
ATOM 3633 O O . GLY A 1 449 ? 89.523 55.250 -0.719 1.00 50.06 449 GLY A O 1
ATOM 3634 N N . ARG A 1 450 ? 90.617 53.497 -1.606 1.00 48.75 450 ARG A N 1
ATOM 3635 C CA . ARG A 1 450 ? 91.432 53.053 -0.445 1.00 48.75 450 ARG A CA 1
ATOM 3636 C C . ARG A 1 450 ? 91.974 51.644 -0.716 1.00 48.75 450 ARG A C 1
ATOM 3638 O O . ARG A 1 450 ? 91.200 50.784 -1.109 1.00 48.75 450 ARG A O 1
ATOM 3645 N N . PHE A 1 451 ? 93.259 51.439 -0.410 1.00 41.53 451 PHE A N 1
ATOM 3646 C CA . PHE A 1 451 ? 94.167 50.341 -0.810 1.00 41.53 451 PHE A CA 1
ATOM 3647 C C . PHE A 1 451 ? 94.744 50.554 -2.224 1.00 41.53 451 PHE A C 1
ATOM 3649 O O . PHE A 1 451 ? 94.057 50.305 -3.199 1.00 41.53 451 PHE A O 1
ATOM 3656 N N . GLY A 1 452 ? 95.957 51.060 -2.455 1.00 43.66 452 GLY A N 1
ATOM 3657 C CA . GLY A 1 452 ? 97.145 51.183 -1.611 1.00 43.66 452 GLY A CA 1
ATOM 3658 C C . GLY A 1 452 ? 98.287 50.353 -2.199 1.00 43.66 452 GLY A C 1
ATOM 3659 O O . GLY A 1 452 ? 98.494 49.243 -1.728 1.00 43.66 452 GLY A O 1
ATOM 3660 N N . GLU A 1 453 ? 98.965 50.891 -3.218 1.00 31.88 453 GLU A N 1
ATOM 3661 C CA . GLU A 1 453 ? 100.432 50.958 -3.379 1.00 31.88 453 GLU A CA 1
ATOM 3662 C C . GLU A 1 453 ? 100.783 52.040 -4.409 1.00 31.88 453 GLU A C 1
ATOM 3664 O O . GLU A 1 453 ? 100.102 52.098 -5.461 1.00 31.88 453 GLU A O 1
#